Protein AF-A0A2E4KJW6-F1 (afdb_monomer)

Sequence (396 aa):
MLEGNLISPVNNSQLSSSFVGVEYTANNYTNGSISVNGVAYRGLGSQFGSNWNTSFGNTSVYVGYGMSTICLHLWGENGAYISDCVVVERVVPTHTVSITYPANGTTFSGQHIDVSYVLVNSSGHYFTVNGATVQPTNNTTGTNIRVTVGYGTPYVCLVSYDAAGNMAHDCVQVNMLDPNADSDADGVPDQSDSCPNTNSGLTVNSSGCATNQLDTDADGVNDATDLCPNTQQFSSVNNVGCAAYQRDSDGDGVMDNIDLCNATAPNTVVDSNGCSPSQLDSDNDGVNDGVDICPATIAGSQVNAVGCSSSQRDSDSDGIVDSFDQCPNTVLGTVVDQTGCDFNNSNGGSSSGGSSNGNSSSLPEDPGLPGFEASLAIAAVCVAFMIGTRNRESEN

Structure (mmCIF, N/CA/C/O backbone):
data_AF-A0A2E4KJW6-F1
#
_entry.id   AF-A0A2E4KJW6-F1
#
loop_
_atom_site.group_PDB
_atom_site.id
_atom_site.type_symbol
_atom_site.label_atom_id
_atom_site.label_alt_id
_atom_site.label_comp_id
_atom_site.label_asym_id
_atom_site.label_entity_id
_atom_site.label_seq_id
_atom_site.pdbx_PDB_ins_code
_atom_site.Cartn_x
_atom_site.Cartn_y
_atom_site.Cartn_z
_atom_site.occupancy
_atom_site.B_iso_or_equiv
_atom_site.auth_seq_id
_atom_site.auth_comp_id
_atom_site.auth_asym_id
_atom_site.auth_atom_id
_atom_site.pdbx_PDB_model_num
ATOM 1 N N . MET A 1 1 ? 64.234 10.522 -53.620 1.00 76.38 1 MET A N 1
ATOM 2 C CA . MET A 1 1 ? 63.883 9.191 -53.073 1.00 76.38 1 MET A CA 1
ATOM 3 C C . MET A 1 1 ? 62.360 9.080 -53.100 1.00 76.38 1 MET A C 1
ATOM 5 O O . MET A 1 1 ? 61.720 10.126 -53.156 1.00 76.38 1 MET A O 1
ATOM 9 N N . LEU A 1 2 ? 61.776 7.878 -53.157 1.00 83.88 2 LEU A N 1
ATOM 10 C CA . LEU A 1 2 ? 60.320 7.729 -53.008 1.00 83.88 2 LEU A CA 1
ATOM 11 C C . LEU A 1 2 ? 59.979 7.990 -51.538 1.00 83.88 2 LEU A C 1
ATOM 13 O O . LEU A 1 2 ? 60.493 7.290 -50.670 1.00 83.88 2 LEU A O 1
ATOM 17 N N . GLU A 1 3 ? 59.176 9.014 -51.274 1.00 85.19 3 GLU A N 1
ATOM 18 C CA . GLU A 1 3 ? 58.880 9.505 -49.925 1.00 85.19 3 GLU A CA 1
ATOM 19 C C . GLU A 1 3 ? 57.416 9.939 -49.843 1.00 85.19 3 GLU A C 1
ATOM 21 O O . GLU A 1 3 ? 56.884 10.531 -50.783 1.00 85.19 3 GLU A O 1
ATOM 26 N N . GLY A 1 4 ? 56.768 9.671 -48.716 1.00 86.50 4 GLY A N 1
ATOM 27 C CA . GLY A 1 4 ? 55.395 10.083 -48.459 1.00 86.50 4 GLY A CA 1
ATOM 28 C C . GLY A 1 4 ? 54.861 9.457 -47.180 1.00 86.50 4 GLY A C 1
ATOM 29 O O . GLY A 1 4 ? 55.270 8.357 -46.810 1.00 86.50 4 GLY A O 1
ATOM 30 N N . ASN A 1 5 ? 53.973 10.175 -46.504 1.00 91.31 5 ASN A N 1
ATOM 31 C CA . ASN A 1 5 ? 53.346 9.751 -45.259 1.00 91.31 5 ASN A CA 1
ATOM 32 C C . ASN A 1 5 ? 51.958 10.386 -45.111 1.00 91.31 5 ASN A C 1
ATOM 34 O O . ASN A 1 5 ? 51.691 11.469 -45.641 1.00 91.31 5 ASN A O 1
ATOM 38 N N . LEU A 1 6 ? 51.095 9.733 -44.341 1.00 92.38 6 LEU A N 1
ATOM 39 C CA . LEU A 1 6 ? 49.869 10.319 -43.819 1.00 92.38 6 LEU A CA 1
ATOM 40 C C . LEU A 1 6 ? 50.232 11.304 -42.696 1.00 92.38 6 LEU A C 1
ATOM 42 O O . LEU A 1 6 ? 51.089 11.037 -41.854 1.00 92.38 6 LEU A O 1
ATOM 46 N N . ILE A 1 7 ? 49.607 12.477 -42.716 1.00 93.19 7 ILE A N 1
ATOM 47 C CA . ILE A 1 7 ? 49.741 13.534 -41.699 1.00 93.19 7 ILE A CA 1
ATOM 48 C C . ILE A 1 7 ? 48.508 13.524 -40.793 1.00 93.19 7 ILE A C 1
ATOM 50 O O . ILE A 1 7 ? 48.617 13.661 -39.576 1.00 93.19 7 ILE A O 1
ATOM 54 N N . SER A 1 8 ? 47.333 13.354 -41.400 1.00 90.69 8 SER A N 1
ATOM 55 C CA . SER A 1 8 ? 46.037 13.299 -40.731 1.00 90.69 8 SER A CA 1
ATOM 56 C C . SER A 1 8 ? 45.142 12.291 -41.463 1.00 90.69 8 SER A C 1
ATOM 58 O O . SER A 1 8 ? 45.246 12.203 -42.691 1.00 90.69 8 SER A O 1
ATOM 60 N N . PRO A 1 9 ? 44.271 11.533 -40.772 1.00 91.06 9 PRO A N 1
ATOM 61 C CA . PRO A 1 9 ? 44.139 11.450 -39.313 1.00 91.06 9 PRO A CA 1
ATOM 62 C C . PRO A 1 9 ? 45.346 10.744 -38.669 1.00 91.06 9 PRO A C 1
ATOM 64 O O . PRO A 1 9 ? 46.094 10.048 -39.347 1.00 91.06 9 PRO A O 1
ATOM 67 N N . VAL A 1 10 ? 45.538 10.901 -37.356 1.00 91.69 10 VAL A N 1
ATOM 68 C CA . VAL A 1 10 ? 46.592 10.170 -36.625 1.00 91.69 10 VAL A CA 1
ATOM 69 C C . VAL A 1 10 ? 46.119 8.775 -36.217 1.00 91.69 10 VAL A C 1
ATOM 71 O O . VAL A 1 10 ? 44.916 8.525 -36.095 1.00 91.69 10 VAL A O 1
ATOM 74 N N . ASN A 1 11 ? 47.058 7.860 -35.975 1.00 90.56 11 ASN A N 1
ATOM 75 C CA . ASN A 1 11 ? 46.724 6.493 -35.587 1.00 90.56 11 ASN A CA 1
ATOM 76 C C . ASN A 1 11 ? 45.940 6.454 -34.258 1.00 90.56 11 ASN A C 1
ATOM 78 O O . ASN A 1 11 ? 46.306 7.127 -33.295 1.00 90.56 11 ASN A O 1
ATOM 82 N N . ASN A 1 12 ? 44.882 5.646 -34.219 1.00 88.06 12 ASN A N 1
ATOM 83 C CA . ASN A 1 12 ? 43.874 5.550 -33.158 1.00 88.06 12 ASN A CA 1
ATOM 84 C C . ASN A 1 12 ? 43.053 6.838 -32.912 1.00 88.06 12 ASN A C 1
ATOM 86 O O . ASN A 1 12 ? 42.560 7.050 -31.805 1.00 88.06 12 ASN A O 1
ATOM 90 N N . SER A 1 13 ? 42.876 7.702 -33.922 1.00 90.50 13 SER A N 1
ATOM 91 C CA . SER A 1 13 ? 41.949 8.844 -33.808 1.00 90.50 13 SER A CA 1
ATOM 92 C C . SER A 1 13 ? 40.505 8.370 -33.633 1.00 90.50 13 SER A C 1
ATOM 94 O O . SER A 1 13 ? 40.030 7.563 -34.435 1.00 90.50 13 SER A O 1
ATOM 96 N N . GLN A 1 14 ? 39.792 8.935 -32.655 1.00 89.81 14 GLN A N 1
ATOM 97 C CA . GLN A 1 14 ? 38.343 8.774 -32.517 1.00 89.81 14 GLN A CA 1
ATOM 98 C C . GLN A 1 14 ? 37.584 9.872 -33.270 1.00 89.81 14 GLN A C 1
ATOM 100 O O . GLN A 1 14 ? 37.950 11.048 -33.231 1.00 89.81 14 GLN A O 1
ATOM 105 N N . LEU A 1 15 ? 36.523 9.478 -33.972 1.00 87.88 15 LEU A N 1
ATOM 106 C CA . LEU A 1 15 ? 35.800 10.308 -34.933 1.00 87.88 15 LEU A CA 1
ATOM 107 C C . LEU A 1 15 ? 34.284 10.174 -34.741 1.00 87.88 15 LEU A C 1
ATOM 109 O O . LEU A 1 15 ? 33.775 9.079 -34.528 1.00 87.88 15 LEU A O 1
ATOM 113 N N . SER A 1 16 ? 33.544 11.275 -34.881 1.00 82.31 16 SER A N 1
ATOM 114 C CA . SER A 1 16 ? 32.069 11.276 -34.900 1.00 82.31 16 SER A CA 1
ATOM 115 C C . SER A 1 16 ? 31.491 11.324 -36.324 1.00 82.31 16 SER A C 1
ATOM 117 O O . SER A 1 16 ? 30.437 10.751 -36.609 1.00 82.31 16 SER A O 1
ATOM 119 N N . SER A 1 17 ? 32.202 11.985 -37.241 1.00 85.62 17 SER A N 1
ATOM 120 C CA . SER A 1 17 ? 31.824 12.164 -38.647 1.00 85.62 17 SER A CA 1
ATOM 121 C C . SER A 1 17 ? 31.948 10.872 -39.463 1.00 85.62 17 SER A C 1
ATOM 123 O O . SER A 1 17 ? 32.873 10.090 -39.268 1.00 85.62 17 SER A O 1
ATOM 125 N N . SER A 1 18 ? 31.052 10.687 -40.438 1.00 88.44 18 SER A N 1
ATOM 126 C CA . SER A 1 18 ? 31.156 9.647 -41.475 1.00 88.44 18 SER A CA 1
ATOM 127 C C . SER A 1 18 ? 32.234 9.921 -42.525 1.00 88.44 18 SER A C 1
ATOM 129 O O . SER A 1 18 ? 32.583 9.018 -43.279 1.00 88.44 18 SER A O 1
ATOM 131 N N . PHE A 1 19 ? 32.760 11.146 -42.579 1.00 92.50 19 PHE A N 1
ATOM 132 C CA . PHE A 1 19 ? 33.853 11.542 -43.461 1.00 92.50 19 PHE A CA 1
ATOM 133 C C . PHE A 1 19 ? 35.045 12.056 -42.660 1.00 92.50 19 PHE A C 1
ATOM 135 O O . PHE A 1 19 ? 34.887 12.895 -41.770 1.00 92.50 19 PHE A O 1
ATOM 142 N N . VAL A 1 20 ? 36.235 11.587 -43.028 1.00 92.75 20 VAL A N 1
ATOM 143 C CA . VAL A 1 20 ? 37.512 11.915 -42.387 1.00 92.75 20 VAL A CA 1
ATOM 144 C C . VAL A 1 20 ? 38.366 12.701 -43.364 1.00 92.75 20 VAL A C 1
ATOM 146 O O . VAL A 1 20 ? 38.560 12.250 -44.493 1.00 92.75 20 VAL A O 1
ATOM 149 N N . GLY A 1 21 ? 38.878 13.856 -42.940 1.00 92.88 21 GLY A N 1
ATOM 150 C CA . GLY A 1 21 ? 39.911 14.567 -43.688 1.00 92.88 21 GLY A CA 1
ATOM 151 C C . GLY A 1 21 ? 41.205 13.758 -43.671 1.00 92.88 21 GLY A C 1
ATOM 152 O O . GLY A 1 21 ? 41.673 13.378 -42.601 1.00 92.88 21 GLY A O 1
ATOM 153 N N . VAL A 1 22 ? 41.754 13.483 -44.850 1.00 93.31 22 VAL A N 1
ATOM 154 C CA . VAL A 1 22 ? 43.036 12.803 -45.036 1.00 93.31 22 VAL A CA 1
ATOM 155 C C . VAL A 1 22 ? 44.012 13.792 -45.649 1.00 93.31 22 VAL A C 1
ATOM 157 O O . VAL A 1 22 ? 43.793 14.268 -46.763 1.00 93.31 22 VAL A O 1
ATOM 160 N N . GLU A 1 23 ? 45.083 14.087 -44.924 1.00 94.50 23 GLU A N 1
ATOM 161 C CA . GLU A 1 23 ? 46.174 14.963 -45.351 1.00 94.50 23 GLU A CA 1
ATOM 162 C C . GLU A 1 23 ? 47.454 14.143 -45.454 1.00 94.50 23 GLU A C 1
ATOM 164 O O . GLU A 1 23 ? 47.720 13.301 -44.593 1.00 94.50 23 GLU A O 1
ATOM 169 N N . TYR A 1 24 ? 48.242 14.359 -46.504 1.00 92.12 24 TYR A N 1
ATOM 170 C CA . TYR A 1 24 ? 49.419 13.541 -46.782 1.00 92.12 24 TYR A CA 1
ATOM 171 C C . TYR A 1 24 ? 50.507 14.300 -47.544 1.00 92.12 24 TYR A C 1
ATOM 173 O O . TYR A 1 24 ? 50.238 15.255 -48.277 1.00 92.12 24 TYR A O 1
ATOM 181 N N . THR A 1 25 ? 51.746 13.826 -47.406 1.00 91.00 25 THR A N 1
ATOM 182 C CA . THR A 1 25 ? 52.842 14.139 -48.331 1.00 91.00 25 THR A CA 1
ATOM 183 C C . THR A 1 25 ? 53.037 12.986 -49.313 1.00 91.00 25 THR A C 1
ATOM 185 O O . THR A 1 25 ? 52.892 11.818 -48.950 1.00 91.00 25 THR A O 1
ATOM 188 N N . ALA A 1 26 ? 53.387 13.292 -50.561 1.00 87.75 26 ALA A N 1
ATOM 189 C CA . ALA A 1 26 ? 53.801 12.284 -51.534 1.00 87.75 26 ALA A CA 1
ATOM 190 C C . ALA A 1 26 ? 54.777 12.891 -52.551 1.00 87.75 26 ALA A C 1
ATOM 192 O O . ALA A 1 26 ? 54.465 13.901 -53.170 1.00 87.75 26 ALA A O 1
ATOM 193 N N . ASN A 1 27 ? 55.949 12.285 -52.749 1.00 85.38 27 ASN A N 1
ATOM 194 C CA . ASN A 1 27 ? 56.993 12.786 -53.645 1.00 85.38 27 ASN A CA 1
ATOM 195 C C . ASN A 1 27 ? 57.623 11.655 -54.471 1.00 85.38 27 ASN A C 1
ATOM 197 O O . ASN A 1 27 ? 57.891 10.570 -53.955 1.00 85.38 27 ASN A O 1
ATOM 201 N N . ASN A 1 28 ? 57.955 11.949 -55.734 1.00 84.75 28 ASN A N 1
ATOM 202 C CA . ASN A 1 28 ? 58.651 11.043 -56.661 1.00 84.75 28 ASN A CA 1
ATOM 203 C C . ASN A 1 28 ? 57.907 9.712 -56.900 1.00 84.75 28 ASN A C 1
ATOM 205 O O . ASN A 1 28 ? 58.507 8.637 -56.818 1.00 84.75 28 ASN A O 1
ATOM 209 N N . TYR A 1 29 ? 56.604 9.792 -57.197 1.00 86.81 29 TYR A N 1
ATOM 210 C CA . TYR A 1 29 ? 55.727 8.635 -57.405 1.00 86.81 29 TYR A CA 1
ATOM 211 C C . TYR A 1 29 ? 55.046 8.656 -58.788 1.00 86.81 29 TYR A C 1
ATOM 213 O O . TYR A 1 29 ? 54.504 9.671 -59.231 1.00 86.81 29 TYR A O 1
ATOM 221 N N . THR A 1 30 ? 55.092 7.523 -59.495 1.00 86.69 30 THR A N 1
ATOM 222 C CA . THR A 1 30 ? 54.494 7.317 -60.827 1.00 86.69 30 THR A CA 1
ATOM 223 C C . THR A 1 30 ? 53.006 7.034 -60.740 1.00 86.69 30 THR A C 1
ATOM 225 O O . THR A 1 30 ? 52.260 7.340 -61.663 1.00 86.69 30 THR A O 1
ATOM 228 N N . ASN A 1 31 ? 52.572 6.448 -59.630 1.00 88.06 31 ASN A N 1
ATOM 229 C CA . ASN A 1 31 ? 51.180 6.191 -59.315 1.00 88.06 31 ASN A CA 1
ATOM 230 C C . ASN A 1 31 ? 51.008 6.274 -57.798 1.00 88.06 31 ASN A C 1
ATOM 232 O O . ASN A 1 31 ? 51.950 5.999 -57.047 1.00 88.06 31 ASN A O 1
ATOM 236 N N . GLY A 1 32 ? 49.816 6.636 -57.345 1.00 89.75 32 GLY A N 1
ATOM 237 C CA . GLY A 1 32 ? 49.476 6.643 -55.933 1.00 89.75 32 GLY A CA 1
ATOM 238 C C . GLY A 1 32 ? 47.999 6.363 -55.719 1.00 89.75 32 GLY A C 1
ATOM 239 O O . GLY A 1 32 ? 47.180 6.531 -56.623 1.00 89.75 32 GLY A O 1
ATOM 240 N N . SER A 1 33 ? 47.629 5.936 -54.522 1.00 93.12 33 SER A N 1
ATOM 241 C CA . SER A 1 33 ? 46.229 5.803 -54.134 1.00 93.12 33 SER A CA 1
ATOM 242 C C . SER A 1 33 ? 46.046 5.924 -52.628 1.00 93.12 33 SER A C 1
ATOM 244 O O . SER A 1 33 ? 46.970 5.713 -51.848 1.00 93.12 33 SER A O 1
ATOM 246 N N . ILE A 1 34 ? 44.825 6.259 -52.228 1.00 95.12 34 ILE A N 1
ATOM 247 C CA . ILE A 1 34 ? 44.345 6.118 -50.858 1.00 95.12 34 ILE A CA 1
ATOM 248 C C . ILE A 1 34 ? 43.324 4.982 -50.853 1.00 95.12 34 ILE A C 1
ATOM 250 O O . ILE A 1 34 ? 42.409 4.970 -51.686 1.00 95.12 34 ILE A O 1
ATOM 254 N N . SER A 1 35 ? 43.473 4.036 -49.929 1.00 95.81 35 SER A N 1
ATOM 255 C CA . SER A 1 35 ? 42.507 2.966 -49.674 1.00 95.81 35 SER A CA 1
ATOM 256 C C . SER A 1 35 ? 41.873 3.096 -48.288 1.00 95.81 35 SER A C 1
ATOM 258 O O . SER A 1 35 ? 42.450 3.697 -47.381 1.00 95.81 35 SER A O 1
ATOM 260 N N . VAL A 1 36 ? 40.676 2.529 -48.137 1.00 96.25 36 VAL A N 1
ATOM 261 C CA . VAL A 1 36 ? 39.995 2.339 -46.851 1.00 96.25 36 VAL A CA 1
ATOM 262 C C . VAL A 1 36 ? 39.666 0.857 -46.723 1.00 96.25 36 VAL A C 1
ATOM 264 O O . VAL A 1 36 ? 39.049 0.281 -47.618 1.00 96.25 36 VAL A O 1
ATOM 267 N N . ASN A 1 37 ? 40.107 0.218 -45.639 1.00 95.44 37 ASN A N 1
ATOM 268 C CA . ASN A 1 37 ? 39.957 -1.222 -45.393 1.00 95.44 37 ASN A CA 1
ATOM 269 C C . ASN A 1 37 ? 40.441 -2.094 -46.574 1.00 95.44 37 ASN A C 1
ATOM 271 O O . ASN A 1 37 ? 39.833 -3.106 -46.913 1.00 95.44 37 ASN A O 1
ATOM 275 N N . GLY A 1 38 ? 41.530 -1.672 -47.230 1.00 91.62 38 GLY A N 1
ATOM 276 C CA . GLY A 1 38 ? 42.111 -2.338 -48.402 1.00 91.62 38 GLY A CA 1
ATOM 277 C C . GLY A 1 38 ? 41.388 -2.078 -49.732 1.00 91.62 38 GLY A C 1
ATOM 278 O O . GLY A 1 38 ? 41.885 -2.485 -50.779 1.00 91.62 38 GLY A O 1
ATOM 279 N N . VAL A 1 39 ? 40.251 -1.374 -49.730 1.00 93.88 39 VAL A N 1
ATOM 280 C CA . VAL A 1 39 ? 39.521 -0.990 -50.947 1.00 93.88 39 VAL A CA 1
ATOM 281 C C . VAL A 1 39 ? 40.012 0.371 -51.431 1.00 93.88 39 VAL A C 1
ATOM 283 O O . VAL A 1 39 ? 39.982 1.349 -50.686 1.00 93.88 39 VAL A O 1
ATOM 286 N N . ALA A 1 40 ? 40.464 0.456 -52.684 1.00 90.75 40 ALA A N 1
ATOM 287 C CA . ALA A 1 40 ? 40.913 1.712 -53.280 1.00 90.75 40 ALA A CA 1
ATOM 288 C C . ALA A 1 40 ? 39.772 2.747 -53.308 1.00 90.75 40 ALA A C 1
ATOM 290 O O . ALA A 1 40 ? 38.743 2.531 -53.944 1.00 90.75 40 ALA A O 1
ATOM 291 N N . TYR A 1 41 ? 39.973 3.876 -52.628 1.00 91.00 41 TYR A N 1
ATOM 292 C CA . TYR A 1 41 ? 38.985 4.946 -52.483 1.00 91.00 41 TYR A CA 1
ATOM 293 C C . TYR A 1 41 ? 39.248 6.103 -53.458 1.00 91.00 41 TYR A 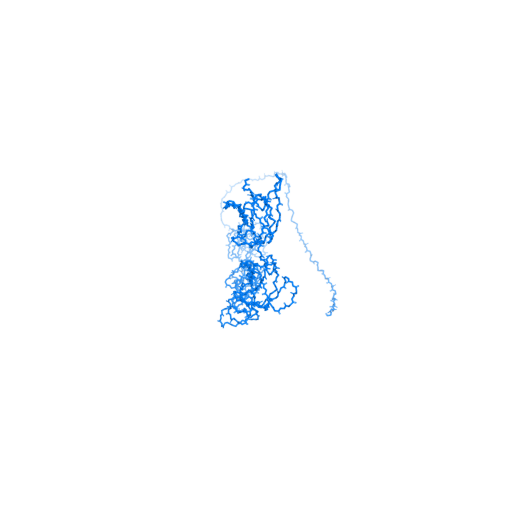C 1
ATOM 295 O O . TYR A 1 41 ? 38.323 6.646 -54.060 1.00 91.00 41 TYR A O 1
ATOM 303 N N . ARG A 1 42 ? 40.519 6.483 -53.643 1.00 89.31 42 ARG A N 1
ATOM 304 C CA . ARG A 1 42 ? 40.931 7.549 -54.570 1.00 89.31 42 ARG A CA 1
ATOM 305 C C . ARG A 1 42 ? 42.293 7.241 -55.185 1.00 89.31 42 ARG A C 1
ATOM 307 O O . ARG A 1 42 ? 43.245 6.986 -54.458 1.00 89.31 42 ARG A O 1
ATOM 314 N N . GLY A 1 43 ? 42.399 7.325 -56.511 1.00 88.25 43 GLY A N 1
ATOM 315 C CA . GLY A 1 43 ? 43.690 7.374 -57.205 1.00 88.25 43 GLY A CA 1
ATOM 316 C C . GLY A 1 43 ? 44.317 8.768 -57.126 1.00 88.25 43 GLY A C 1
ATOM 317 O O . GLY A 1 43 ? 43.608 9.774 -57.204 1.00 88.25 43 GLY A O 1
ATOM 318 N N . LEU A 1 44 ? 45.637 8.820 -56.976 1.00 85.25 44 LEU A N 1
ATOM 319 C CA . LEU A 1 44 ? 46.454 10.030 -57.018 1.00 85.25 44 LEU A CA 1
ATOM 320 C C . LEU A 1 44 ? 47.149 10.100 -58.384 1.00 85.25 44 LEU A C 1
ATOM 322 O O . LEU A 1 44 ? 47.691 9.102 -58.857 1.00 85.25 44 LEU A O 1
ATOM 326 N N . GLY A 1 45 ? 47.130 11.269 -59.026 1.00 76.62 45 GLY A N 1
ATOM 327 C CA . GLY A 1 45 ? 47.851 11.472 -60.286 1.00 76.62 45 GLY A CA 1
ATOM 328 C C . GLY A 1 45 ? 49.367 11.421 -60.080 1.00 76.62 45 GLY A C 1
ATOM 329 O O . GLY A 1 45 ? 49.854 11.822 -59.030 1.00 76.62 45 GLY A O 1
ATOM 330 N N . SER A 1 46 ? 50.114 10.957 -61.082 1.00 73.50 46 SER A N 1
ATOM 331 C CA . SER A 1 46 ? 51.580 10.883 -61.041 1.00 73.50 46 SER A CA 1
ATOM 332 C C . SER A 1 46 ? 52.223 12.242 -60.733 1.00 73.50 46 SER A C 1
ATOM 334 O O . SER A 1 46 ? 51.942 13.217 -61.437 1.00 73.50 46 SER A O 1
ATOM 336 N N . GLN A 1 47 ? 53.140 12.306 -59.764 1.00 69.50 47 GLN A N 1
ATOM 337 C CA . GLN A 1 47 ? 53.946 13.503 -59.496 1.00 69.50 47 GLN A CA 1
ATOM 338 C C . GLN A 1 47 ? 55.434 13.143 -59.455 1.00 69.50 47 GLN A C 1
ATOM 340 O O . GLN A 1 47 ? 55.967 12.625 -58.469 1.00 69.50 47 GLN A O 1
ATOM 345 N N . PHE A 1 48 ? 56.104 13.455 -60.564 1.00 65.81 48 PHE A N 1
ATOM 346 C CA . PHE A 1 48 ? 57.530 13.245 -60.778 1.00 65.81 48 PHE A CA 1
ATOM 347 C C . PHE A 1 48 ? 58.219 14.570 -61.136 1.00 65.81 48 PHE A C 1
ATOM 349 O O . PHE A 1 48 ? 57.781 15.279 -62.038 1.00 65.81 48 PHE A O 1
ATOM 356 N N . GLY A 1 49 ? 59.330 14.881 -60.461 1.00 61.25 49 GLY A N 1
ATOM 357 C CA . GLY A 1 49 ? 60.354 15.784 -61.002 1.00 61.25 49 GLY A CA 1
ATOM 358 C C . GLY A 1 49 ? 60.161 17.305 -60.893 1.00 61.25 49 GLY A C 1
ATOM 359 O O . GLY A 1 49 ? 60.892 18.022 -61.572 1.00 61.25 49 GLY A O 1
ATOM 360 N N . SER A 1 50 ? 59.265 17.842 -60.054 1.00 55.34 50 SER A N 1
ATOM 361 C CA . SER A 1 50 ? 59.148 19.302 -59.848 1.00 55.34 50 SER A CA 1
ATOM 362 C C . SER A 1 50 ? 59.777 19.789 -58.529 1.00 55.34 50 SER A C 1
ATOM 364 O O . SER A 1 50 ? 59.163 19.674 -57.474 1.00 55.34 50 SER A O 1
ATOM 366 N N . ASN A 1 51 ? 60.980 20.376 -58.612 1.00 55.59 51 ASN A N 1
ATOM 367 C CA . ASN A 1 51 ?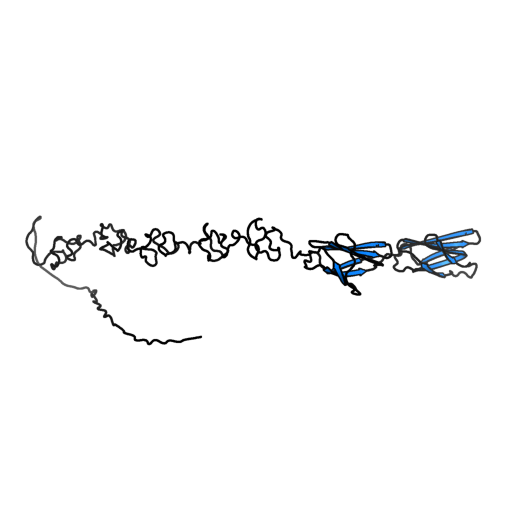 61.623 21.275 -57.630 1.00 55.59 51 ASN A CA 1
ATOM 368 C C . ASN A 1 51 ? 61.329 21.041 -56.127 1.00 55.59 51 ASN A C 1
ATOM 370 O O . ASN A 1 51 ? 60.558 21.811 -55.568 1.00 55.59 51 ASN A O 1
ATOM 374 N N . TRP A 1 52 ? 61.997 20.063 -55.488 1.00 52.41 52 TRP A N 1
ATOM 375 C CA . TRP A 1 52 ? 62.288 19.903 -54.032 1.00 52.41 52 TRP A CA 1
ATOM 376 C C . TRP A 1 52 ? 61.259 20.355 -52.962 1.00 52.41 52 TRP A C 1
ATOM 378 O O . TRP A 1 52 ? 61.612 20.480 -51.791 1.00 52.41 52 TRP A O 1
ATOM 388 N N . ASN A 1 53 ? 59.993 20.547 -53.316 1.00 55.75 53 ASN A N 1
ATOM 389 C CA . ASN A 1 53 ? 58.912 20.919 -52.416 1.00 55.75 53 ASN A CA 1
ATOM 390 C C . ASN A 1 53 ? 58.021 19.699 -52.198 1.00 55.75 53 ASN A C 1
ATOM 392 O O . ASN A 1 53 ? 57.637 19.023 -53.153 1.00 55.75 53 ASN A O 1
ATOM 396 N N . THR A 1 54 ? 57.669 19.441 -50.941 1.00 61.72 54 THR A N 1
ATOM 397 C CA . THR A 1 54 ? 56.717 18.396 -50.568 1.00 61.72 54 THR A CA 1
ATOM 398 C C . THR A 1 54 ? 55.368 18.656 -51.235 1.00 61.72 54 THR A C 1
ATOM 400 O O . THR A 1 54 ? 54.718 19.666 -50.961 1.00 61.72 54 THR A O 1
ATOM 403 N N . SER A 1 55 ? 54.918 17.743 -52.101 1.00 71.00 55 SER A N 1
ATOM 404 C CA . SER A 1 55 ? 53.561 17.838 -52.643 1.00 71.00 55 SER A CA 1
ATOM 405 C C . SER A 1 55 ? 52.573 17.429 -51.553 1.00 71.00 55 SER A C 1
ATOM 407 O O . SER A 1 55 ? 52.477 16.258 -51.181 1.00 71.00 55 SER A O 1
ATOM 409 N N . PHE A 1 56 ? 51.892 18.430 -50.998 1.00 81.31 56 PHE A N 1
ATOM 410 C CA . PHE A 1 56 ? 50.847 18.266 -49.996 1.00 81.31 56 PHE A CA 1
ATOM 411 C C . PHE A 1 56 ? 49.513 17.995 -50.690 1.00 81.31 56 PHE A C 1
ATOM 413 O O . PHE A 1 56 ? 49.091 18.765 -51.557 1.00 81.31 56 PHE A O 1
ATOM 420 N N . GLY A 1 57 ? 48.848 16.911 -50.306 1.00 84.12 57 GLY A N 1
ATOM 421 C CA . GLY A 1 57 ? 47.512 16.579 -50.776 1.00 84.12 57 GLY A CA 1
ATOM 422 C C . GLY A 1 57 ? 46.524 16.499 -49.622 1.00 84.12 57 GLY A C 1
ATOM 423 O O . GLY A 1 57 ? 46.862 16.044 -48.530 1.00 84.12 57 GLY A O 1
ATOM 424 N N . ASN A 1 58 ? 45.286 16.917 -49.882 1.00 88.81 58 ASN A N 1
ATOM 425 C CA . ASN A 1 58 ? 44.165 16.712 -48.979 1.00 88.81 58 ASN A CA 1
ATOM 426 C C . ASN A 1 58 ? 42.985 16.051 -49.704 1.00 88.81 58 ASN A C 1
ATOM 428 O O . ASN A 1 58 ? 42.751 16.232 -50.901 1.00 88.81 58 ASN A O 1
ATOM 432 N N . THR A 1 59 ? 42.233 15.230 -48.981 1.00 89.75 59 THR A N 1
ATOM 433 C CA . THR A 1 59 ? 40.970 14.664 -49.456 1.00 89.75 59 THR A CA 1
ATOM 434 C C . THR A 1 59 ? 40.069 14.301 -48.280 1.00 89.75 59 THR A C 1
ATOM 436 O O . THR A 1 59 ? 40.468 14.458 -47.131 1.00 89.75 59 THR A O 1
ATOM 439 N N . SER A 1 60 ? 38.867 13.794 -48.554 1.00 92.38 60 SER A N 1
ATOM 440 C CA . SER A 1 60 ? 37.996 13.233 -47.519 1.00 92.38 60 SER A CA 1
ATOM 441 C C . SER A 1 60 ? 37.570 11.819 -47.885 1.00 92.38 60 SER A C 1
ATOM 443 O O . SER A 1 60 ? 37.080 11.584 -48.997 1.00 92.38 60 SER A O 1
ATOM 445 N N . VAL A 1 61 ? 37.738 10.887 -46.947 1.00 93.56 61 VAL A N 1
ATOM 446 C CA . VAL A 1 61 ? 37.354 9.477 -47.104 1.00 93.56 61 VAL A CA 1
ATOM 447 C C . VAL A 1 61 ? 36.140 9.140 -46.247 1.00 93.56 61 VAL A C 1
ATOM 449 O O . VAL A 1 61 ? 36.010 9.650 -45.136 1.00 93.56 61 VAL A O 1
ATOM 452 N N . TYR A 1 62 ? 35.241 8.303 -46.761 1.00 93.62 62 TYR A N 1
ATOM 453 C CA . TYR A 1 62 ? 34.118 7.780 -45.982 1.00 93.62 62 TYR A CA 1
ATOM 454 C C . TYR A 1 62 ? 34.590 6.648 -45.061 1.00 93.62 62 TYR A C 1
ATOM 456 O O . TYR A 1 62 ? 35.298 5.748 -45.517 1.00 93.62 62 TYR A O 1
ATOM 464 N N . VAL A 1 63 ? 34.149 6.655 -43.801 1.00 91.31 63 VAL A N 1
ATOM 465 C CA . VAL A 1 63 ? 34.354 5.557 -42.845 1.00 91.31 63 VAL A CA 1
ATOM 466 C C . VAL A 1 63 ? 33.036 5.129 -42.188 1.00 91.31 63 VAL A C 1
ATOM 468 O O . VAL A 1 63 ? 32.201 5.945 -41.768 1.00 91.31 63 VAL A O 1
ATOM 471 N N . GLY A 1 64 ? 32.848 3.810 -42.101 1.00 86.06 64 GLY A N 1
ATOM 472 C CA . GLY A 1 64 ? 31.774 3.198 -41.318 1.00 86.06 64 GLY A CA 1
ATOM 473 C C . GLY A 1 64 ? 32.002 3.380 -39.815 1.00 86.06 64 GLY A C 1
ATOM 474 O O . GLY A 1 64 ? 33.040 3.892 -39.407 1.00 86.06 64 GLY A O 1
ATOM 475 N N . TYR A 1 65 ? 31.032 2.979 -38.994 1.00 86.19 65 TYR A N 1
ATOM 476 C CA . TYR A 1 65 ? 31.232 2.897 -37.543 1.00 86.19 65 TYR A CA 1
ATOM 477 C C . TYR A 1 65 ? 32.230 1.790 -37.174 1.00 86.19 65 TYR A C 1
ATOM 479 O O . TYR A 1 65 ? 32.345 0.790 -37.884 1.00 86.19 65 TYR A O 1
ATOM 487 N N . GLY A 1 66 ? 32.926 1.968 -36.051 1.00 84.62 66 GLY A N 1
ATOM 488 C CA . GLY A 1 66 ? 34.003 1.088 -35.606 1.00 84.62 66 GLY A CA 1
ATOM 489 C C . GLY A 1 66 ? 35.338 1.387 -36.290 1.00 84.62 66 GLY A C 1
ATOM 490 O O . GLY A 1 66 ? 35.588 2.501 -36.758 1.00 84.62 66 GLY A O 1
ATOM 491 N N . MET A 1 67 ? 36.216 0.385 -36.315 1.00 91.44 67 MET A N 1
ATOM 492 C CA . MET A 1 67 ? 37.591 0.516 -36.801 1.00 91.44 67 MET A CA 1
ATOM 493 C C . MET A 1 67 ? 37.659 0.548 -38.332 1.00 91.44 67 MET A C 1
ATOM 495 O O . MET A 1 67 ? 37.074 -0.293 -39.013 1.00 91.44 67 MET A O 1
ATOM 499 N N . SER A 1 68 ? 38.416 1.497 -38.878 1.00 94.38 68 SER A N 1
ATOM 500 C CA . SER A 1 68 ? 38.763 1.574 -40.298 1.00 94.38 68 SER A CA 1
ATOM 501 C C . SER A 1 68 ? 40.250 1.877 -40.477 1.00 94.38 68 SER A C 1
ATOM 503 O O . SER A 1 68 ? 40.787 2.778 -39.839 1.00 94.38 68 SER A O 1
ATOM 505 N N . THR A 1 69 ? 40.911 1.154 -41.377 1.00 96.44 69 THR A N 1
ATOM 506 C CA . THR A 1 69 ? 42.309 1.395 -41.754 1.00 96.44 69 THR A CA 1
ATOM 507 C C . THR A 1 69 ? 42.351 2.222 -43.030 1.00 96.44 69 THR A C 1
ATOM 509 O O . THR A 1 69 ? 41.860 1.779 -44.069 1.00 96.44 69 THR A O 1
ATOM 512 N N . ILE A 1 70 ? 42.950 3.408 -42.966 1.00 96.75 70 ILE A N 1
ATOM 513 C CA . ILE A 1 70 ? 43.195 4.283 -44.114 1.00 96.75 70 ILE A CA 1
ATOM 514 C C . ILE A 1 70 ? 44.668 4.131 -44.490 1.00 96.75 70 ILE A C 1
ATOM 516 O O . ILE A 1 70 ? 45.531 4.336 -43.641 1.00 96.75 70 ILE A O 1
ATOM 520 N N . CYS A 1 71 ? 44.963 3.790 -45.744 1.00 96.50 71 CYS A N 1
ATOM 521 C CA . CYS A 1 71 ? 46.337 3.642 -46.224 1.00 96.50 71 CYS A CA 1
ATOM 522 C C . CYS A 1 71 ? 46.616 4.546 -47.425 1.00 96.50 71 CYS A C 1
ATOM 524 O O . CYS A 1 71 ? 45.853 4.555 -48.391 1.00 96.50 71 CYS A O 1
ATOM 526 N N . LEU A 1 72 ? 47.746 5.248 -47.384 1.00 95.12 72 LEU A N 1
ATOM 527 C CA . LEU A 1 72 ? 48.408 5.842 -48.538 1.00 95.12 72 LEU A CA 1
ATOM 528 C C . LEU A 1 72 ? 49.307 4.784 -49.182 1.00 95.12 72 LEU A C 1
ATOM 530 O O . LEU A 1 72 ? 50.116 4.161 -48.499 1.00 95.12 72 LEU A O 1
ATOM 534 N N . HIS A 1 73 ? 49.198 4.622 -50.495 1.00 94.50 73 HIS A N 1
ATOM 535 C CA . HIS A 1 73 ? 50.007 3.720 -51.307 1.00 94.50 73 HIS A CA 1
ATOM 536 C C . HIS A 1 73 ? 50.702 4.527 -52.402 1.00 94.50 73 HIS A C 1
ATOM 538 O O . HIS A 1 73 ? 50.034 5.266 -53.126 1.00 94.50 73 HIS A O 1
ATOM 544 N N . LEU A 1 74 ? 52.021 4.390 -52.550 1.00 92.69 74 LEU A N 1
ATOM 545 C CA . LEU A 1 74 ? 52.799 5.099 -53.571 1.00 92.69 74 LEU A CA 1
ATOM 546 C C . LEU A 1 74 ? 53.762 4.141 -54.277 1.00 92.69 74 LEU A C 1
ATOM 548 O O . LEU A 1 74 ? 54.439 3.339 -53.633 1.00 92.69 74 LEU A O 1
ATOM 552 N N . TRP A 1 75 ? 53.853 4.267 -55.601 1.00 91.75 75 TRP A N 1
ATOM 553 C CA . TRP A 1 75 ? 54.743 3.486 -56.464 1.00 91.75 75 TRP A CA 1
ATOM 554 C C . TRP A 1 75 ? 55.727 4.412 -57.189 1.00 91.75 75 TRP A C 1
ATOM 556 O O . TRP A 1 75 ? 55.332 5.474 -57.661 1.00 91.75 75 TRP A O 1
ATOM 566 N N . GLY A 1 76 ? 56.999 4.025 -57.295 1.00 87.81 76 GLY A N 1
ATOM 567 C CA . GLY A 1 76 ? 58.050 4.761 -58.014 1.00 87.81 76 GLY A CA 1
ATOM 568 C C . GLY A 1 76 ? 58.500 4.073 -59.310 1.00 87.81 76 GLY A C 1
ATOM 569 O O . GLY A 1 76 ? 58.215 2.897 -59.530 1.00 87.81 76 GLY A O 1
ATOM 570 N N . GLU A 1 77 ? 59.257 4.785 -60.156 1.00 83.12 77 GLU A N 1
ATOM 571 C CA . GLU A 1 77 ? 59.722 4.298 -61.477 1.00 83.12 77 GLU A CA 1
ATOM 572 C C . GLU A 1 77 ? 60.482 2.964 -61.419 1.00 83.12 77 GLU A C 1
ATOM 574 O O . GLU A 1 77 ? 60.276 2.097 -62.262 1.00 83.12 77 GLU A O 1
ATOM 579 N N . ASN A 1 78 ? 61.303 2.756 -60.386 1.00 84.50 78 ASN A N 1
ATOM 580 C CA . ASN A 1 78 ? 62.102 1.536 -60.213 1.00 84.50 78 ASN A CA 1
ATOM 581 C C . ASN A 1 78 ? 61.315 0.366 -59.581 1.00 84.50 78 ASN A C 1
ATOM 583 O O . ASN A 1 78 ? 61.918 -0.534 -58.999 1.00 84.50 78 ASN A O 1
ATOM 587 N N . GLY A 1 79 ? 59.978 0.404 -59.599 1.00 82.94 79 GLY A N 1
ATOM 588 C CA . GLY A 1 79 ? 59.121 -0.575 -58.916 1.00 82.94 79 GLY A CA 1
ATOM 589 C C . GLY A 1 79 ? 59.136 -0.472 -57.385 1.00 82.94 79 GLY A C 1
ATOM 590 O O . GLY A 1 79 ? 58.579 -1.332 -56.707 1.00 82.94 79 GLY A O 1
ATOM 591 N N . ALA A 1 80 ? 59.761 0.572 -56.831 1.00 88.56 80 ALA A N 1
ATOM 592 C CA . ALA A 1 80 ? 59.733 0.858 -55.402 1.00 88.56 80 ALA A CA 1
ATOM 593 C C . ALA A 1 80 ? 58.293 1.132 -54.943 1.00 88.56 80 ALA A C 1
ATOM 595 O O . ALA A 1 80 ? 57.535 1.795 -55.649 1.00 88.56 80 ALA A O 1
ATOM 596 N N . TYR A 1 81 ? 57.938 0.649 -53.757 1.00 92.50 81 TYR A N 1
ATOM 597 C CA . TYR A 1 81 ? 56.611 0.801 -53.172 1.00 92.50 81 TYR A CA 1
ATOM 598 C C . TYR A 1 81 ? 56.739 1.206 -51.708 1.00 92.50 81 TYR A C 1
ATOM 600 O O . TYR A 1 81 ? 57.522 0.602 -50.972 1.00 92.50 81 TYR A O 1
ATOM 608 N N . ILE A 1 82 ? 55.958 2.201 -51.292 1.00 93.19 82 ILE A N 1
ATOM 609 C CA . ILE A 1 82 ? 55.765 2.538 -49.881 1.00 93.19 82 ILE A CA 1
ATOM 610 C C . ILE A 1 82 ? 54.275 2.567 -49.556 1.00 93.19 82 ILE A C 1
ATOM 612 O O . ILE A 1 82 ? 53.440 2.920 -50.392 1.00 93.19 82 ILE A O 1
ATOM 616 N N . SER A 1 83 ? 53.964 2.183 -48.322 1.00 94.50 83 SER A N 1
ATOM 617 C CA . SER A 1 83 ? 52.625 2.245 -47.759 1.00 94.50 83 SER A CA 1
ATOM 618 C C . SER A 1 83 ? 52.722 2.850 -46.372 1.00 94.50 83 SER A C 1
ATOM 620 O O . SER A 1 83 ? 53.531 2.385 -45.571 1.00 94.50 83 SER A O 1
ATOM 622 N N . ASP A 1 84 ? 51.885 3.837 -46.089 1.00 95.75 84 ASP A N 1
ATOM 623 C CA . ASP A 1 84 ? 51.694 4.365 -44.741 1.00 95.75 84 ASP A CA 1
ATOM 624 C C . ASP A 1 84 ? 50.215 4.248 -44.381 1.00 95.75 84 ASP A C 1
ATOM 626 O O . ASP A 1 84 ? 49.354 4.511 -45.221 1.00 95.75 84 ASP A O 1
ATOM 630 N N . CYS A 1 85 ? 49.915 3.779 -43.175 1.00 95.88 85 CYS A N 1
ATOM 631 C CA . CYS A 1 85 ? 48.571 3.372 -42.783 1.00 95.88 85 CYS A CA 1
ATOM 632 C C . CYS A 1 85 ? 48.251 3.844 -41.369 1.00 95.88 85 CYS A C 1
ATOM 634 O O . CYS A 1 85 ? 49.000 3.586 -40.427 1.00 95.88 85 CYS A O 1
ATOM 636 N N . VAL A 1 86 ? 47.078 4.449 -41.215 1.00 96.50 86 VAL A N 1
ATOM 637 C CA . VAL A 1 86 ? 46.526 4.870 -39.927 1.00 96.50 86 VAL A CA 1
ATOM 638 C C . VAL A 1 86 ? 45.213 4.145 -39.682 1.00 96.50 86 VAL A C 1
ATOM 640 O O . VAL A 1 86 ? 44.369 4.023 -40.572 1.00 96.50 86 VAL A O 1
ATOM 643 N N . VAL A 1 87 ? 45.039 3.646 -38.466 1.00 95.62 87 VAL A N 1
ATOM 644 C CA . VAL A 1 87 ? 43.768 3.096 -38.005 1.00 95.62 87 VAL A CA 1
ATOM 645 C C . VAL A 1 87 ? 42.999 4.218 -37.324 1.00 95.62 87 VAL A C 1
ATOM 647 O O . VAL A 1 87 ? 43.562 4.964 -36.525 1.00 95.62 87 VAL A O 1
ATOM 650 N N . VAL A 1 88 ? 41.717 4.351 -37.635 1.00 95.19 88 VAL A N 1
ATOM 651 C CA . VAL A 1 88 ? 40.804 5.280 -36.967 1.00 95.19 88 VAL A CA 1
ATOM 652 C C . VAL A 1 88 ? 39.567 4.546 -36.491 1.00 95.19 88 VAL A C 1
ATOM 654 O O . VAL A 1 88 ? 39.129 3.584 -37.120 1.00 95.19 88 VAL A O 1
ATOM 657 N N . GLU A 1 89 ? 38.986 5.021 -35.400 1.00 92.94 89 GLU A N 1
ATOM 658 C CA . GLU A 1 89 ? 37.717 4.525 -34.889 1.00 92.94 89 GLU A CA 1
ATOM 659 C C . GLU A 1 89 ? 36.647 5.594 -35.083 1.00 92.94 89 GLU A C 1
ATOM 661 O O . GLU A 1 89 ? 36.756 6.704 -34.559 1.00 92.94 89 GLU A O 1
ATOM 666 N N . ARG A 1 90 ? 35.573 5.270 -35.802 1.00 90.62 90 ARG A N 1
ATOM 667 C CA . ARG A 1 90 ? 34.376 6.107 -35.775 1.00 90.62 90 ARG A CA 1
ATOM 668 C C . ARG A 1 90 ? 33.444 5.607 -34.680 1.00 90.62 90 ARG A C 1
ATOM 670 O O . ARG A 1 90 ? 32.823 4.553 -34.815 1.00 90.62 90 ARG A O 1
ATOM 677 N N . VAL A 1 91 ? 33.341 6.382 -33.609 1.00 84.06 91 VAL A N 1
ATOM 678 C CA . VAL A 1 91 ? 32.572 6.035 -32.413 1.00 84.06 91 VAL A CA 1
ATOM 679 C C . VAL A 1 91 ? 31.077 6.151 -32.715 1.00 84.06 91 VAL A C 1
ATOM 681 O O . VAL A 1 91 ? 30.620 7.135 -33.303 1.00 84.06 91 VAL A O 1
ATOM 684 N N . VAL A 1 92 ? 30.305 5.138 -32.319 1.00 74.81 92 VAL A N 1
ATOM 685 C CA . VAL A 1 92 ? 28.839 5.185 -32.379 1.00 74.81 92 VAL A CA 1
ATOM 686 C C . VAL A 1 92 ? 28.349 6.156 -31.295 1.00 74.81 92 VAL A C 1
ATOM 688 O O . VAL A 1 92 ? 28.752 6.000 -30.141 1.00 74.81 92 VAL A O 1
ATOM 691 N N . PRO A 1 93 ? 27.507 7.162 -31.607 1.00 79.25 93 PRO A N 1
ATOM 692 C CA . PRO A 1 93 ? 26.946 8.035 -30.580 1.00 79.25 93 PRO A CA 1
ATOM 693 C C . PRO A 1 93 ? 26.151 7.223 -29.553 1.00 79.25 93 PRO A C 1
ATOM 695 O O . PRO A 1 93 ? 25.517 6.229 -29.905 1.00 79.25 93 PRO A O 1
ATOM 698 N N . THR A 1 94 ? 26.140 7.648 -28.290 1.00 82.56 94 THR A N 1
ATOM 699 C CA . THR A 1 94 ? 25.429 6.924 -27.226 1.00 82.56 94 THR A CA 1
ATOM 700 C C . THR A 1 94 ? 23.942 6.786 -27.556 1.00 82.56 94 THR A C 1
ATOM 702 O O . THR A 1 94 ? 23.209 7.777 -27.581 1.00 82.56 94 THR A O 1
ATOM 705 N N . HIS A 1 95 ? 23.512 5.552 -27.807 1.00 87.94 95 HIS A N 1
ATOM 706 C CA . HIS A 1 95 ? 22.112 5.170 -27.956 1.00 87.94 95 HIS A CA 1
ATOM 707 C C . HIS A 1 95 ? 21.497 5.039 -26.568 1.00 87.94 95 HIS A C 1
ATOM 709 O O . HIS A 1 95 ? 21.968 4.245 -25.755 1.00 87.94 95 HIS A O 1
ATOM 715 N N . THR A 1 96 ? 20.480 5.848 -26.273 1.00 90.25 96 THR A N 1
ATOM 716 C CA . THR A 1 96 ? 19.757 5.765 -25.001 1.00 90.25 96 THR A CA 1
ATOM 717 C C . THR A 1 96 ? 18.254 5.799 -25.220 1.00 90.25 96 THR A C 1
ATOM 719 O O . THR A 1 96 ? 17.736 6.404 -26.163 1.00 90.25 96 THR A O 1
ATOM 722 N N . VAL A 1 97 ? 17.570 5.107 -24.317 1.00 93.81 97 VAL A N 1
ATOM 723 C CA . VAL A 1 97 ? 16.126 4.921 -24.258 1.00 93.81 97 VAL A CA 1
ATOM 724 C C . VAL A 1 97 ? 15.730 5.178 -22.814 1.00 93.81 97 VAL A C 1
ATOM 726 O O . VAL A 1 97 ? 16.419 4.708 -21.911 1.00 93.81 97 VAL A O 1
ATOM 729 N N . SER A 1 98 ? 14.659 5.931 -22.588 1.00 94.94 98 SER A N 1
ATOM 730 C CA . SER A 1 98 ? 14.096 6.092 -21.248 1.00 94.94 98 SER A CA 1
ATOM 731 C C . SER A 1 98 ? 12.592 6.310 -21.308 1.00 94.94 98 SER A C 1
ATOM 733 O O . SER A 1 98 ? 12.116 7.131 -22.092 1.00 94.94 98 SER A O 1
ATOM 735 N N . ILE A 1 99 ? 11.849 5.600 -20.465 1.00 95.31 99 ILE A N 1
ATOM 736 C CA . ILE A 1 99 ? 10.457 5.885 -20.138 1.00 95.31 99 ILE A CA 1
ATOM 737 C C . ILE A 1 99 ? 10.467 6.931 -19.016 1.00 95.31 99 ILE A C 1
ATOM 739 O O . ILE A 1 99 ? 10.998 6.704 -17.934 1.00 95.31 99 ILE A O 1
ATOM 743 N N . THR A 1 100 ? 9.893 8.104 -19.279 1.00 94.94 100 THR A N 1
ATOM 744 C CA . THR A 1 100 ? 9.809 9.213 -18.313 1.00 94.94 100 THR A CA 1
ATOM 745 C C . THR A 1 100 ? 8.495 9.222 -17.533 1.00 94.94 100 THR A C 1
ATOM 747 O O . THR A 1 100 ? 8.403 9.863 -16.488 1.00 94.94 100 THR A O 1
ATOM 750 N N . TYR A 1 101 ? 7.483 8.510 -18.029 1.00 93.31 101 TYR A N 1
ATOM 751 C CA . TYR A 1 101 ? 6.217 8.227 -17.355 1.00 93.31 101 TYR A CA 1
ATOM 752 C C . TYR A 1 101 ? 5.592 6.978 -18.004 1.00 93.31 101 TYR A C 1
ATOM 754 O O . TYR A 1 101 ? 5.696 6.860 -19.224 1.00 93.31 101 TYR A O 1
ATOM 762 N N . PRO A 1 102 ? 4.917 6.071 -17.278 1.00 94.19 102 PRO A N 1
ATOM 763 C CA . PRO A 1 102 ? 4.702 6.060 -15.831 1.00 94.19 102 PRO A CA 1
ATOM 764 C C . PRO A 1 102 ? 5.979 5.716 -15.053 1.00 94.19 102 PRO A C 1
ATOM 766 O O . PRO A 1 102 ? 6.948 5.218 -15.618 1.00 94.19 102 PRO A O 1
ATOM 769 N N . ALA A 1 103 ? 5.985 5.976 -13.744 1.00 95.12 103 ALA A N 1
ATOM 770 C CA . ALA A 1 103 ? 7.052 5.503 -12.864 1.00 95.12 103 ALA A CA 1
ATOM 771 C C . ALA A 1 103 ? 6.876 4.005 -12.552 1.00 95.12 103 ALA A C 1
ATOM 773 O O . ALA A 1 103 ? 5.754 3.489 -12.552 1.00 95.12 103 ALA A O 1
ATOM 774 N N . ASN A 1 104 ? 7.965 3.306 -12.230 1.00 95.19 104 ASN A N 1
ATOM 775 C CA . ASN A 1 104 ? 7.896 1.903 -11.825 1.00 95.19 104 ASN A CA 1
ATOM 776 C C . ASN A 1 104 ? 7.043 1.731 -10.550 1.00 95.19 104 ASN A C 1
ATOM 778 O O . ASN A 1 104 ? 7.266 2.422 -9.559 1.00 95.19 104 ASN A O 1
ATOM 782 N N . GLY A 1 105 ? 6.076 0.811 -10.580 1.00 93.38 105 GLY A N 1
ATOM 783 C CA . GLY A 1 105 ? 5.093 0.588 -9.514 1.00 93.38 105 GLY A CA 1
ATOM 784 C C . GLY A 1 105 ? 3.832 1.462 -9.597 1.00 93.38 105 GLY A C 1
ATOM 785 O O . GLY A 1 105 ? 3.001 1.403 -8.692 1.00 93.38 105 GLY A O 1
ATOM 786 N N . THR A 1 106 ? 3.652 2.266 -10.656 1.00 94.50 106 THR A N 1
ATOM 787 C CA . THR A 1 106 ? 2.444 3.101 -10.820 1.00 94.50 106 THR A CA 1
ATOM 788 C C . THR A 1 106 ? 1.183 2.236 -10.835 1.00 94.50 106 THR A C 1
ATOM 790 O O . THR A 1 106 ? 1.041 1.366 -11.694 1.00 94.50 106 THR A O 1
ATOM 793 N N . THR A 1 107 ? 0.261 2.506 -9.908 1.00 92.88 107 THR A N 1
ATOM 794 C CA . THR A 1 107 ? -1.061 1.866 -9.848 1.00 92.88 107 THR A CA 1
ATOM 795 C C . THR A 1 107 ? -2.115 2.756 -10.507 1.00 92.88 107 THR A C 1
ATOM 797 O O . THR A 1 107 ? -2.100 3.971 -10.311 1.00 92.88 107 THR A O 1
ATOM 800 N N . PHE A 1 108 ? -3.010 2.169 -11.301 1.00 89.00 108 PHE A N 1
ATOM 801 C CA . PHE A 1 108 ? -4.049 2.879 -12.053 1.00 89.00 108 PHE A CA 1
ATOM 802 C C . PHE A 1 108 ? -5.258 1.968 -12.335 1.00 89.00 108 PHE A C 1
ATOM 804 O O . PHE A 1 108 ? -5.200 0.751 -12.149 1.00 89.00 108 PHE A O 1
ATOM 811 N N . SER A 1 109 ? -6.355 2.564 -12.803 1.00 85.94 109 SER A N 1
ATOM 812 C CA . SER A 1 109 ? -7.570 1.867 -13.235 1.00 85.94 109 SER A CA 1
ATOM 813 C C . SER A 1 109 ? -7.942 2.240 -14.677 1.00 85.94 109 SER A C 1
ATOM 815 O O . SER A 1 109 ? -7.545 3.286 -15.193 1.00 85.94 109 SER A O 1
ATOM 817 N N . GLY A 1 110 ? -8.706 1.367 -15.341 1.00 82.75 110 GLY A N 1
ATOM 818 C CA . GLY A 1 110 ? -9.059 1.495 -16.760 1.00 82.75 110 GLY A CA 1
ATOM 819 C C . GLY A 1 110 ? -8.142 0.697 -17.698 1.00 82.75 110 GLY A C 1
ATOM 820 O O . GLY A 1 110 ? -7.152 0.114 -17.280 1.00 82.75 110 GLY A O 1
ATOM 821 N N . GLN A 1 111 ? -8.498 0.639 -18.986 1.00 80.38 111 GLN A N 1
ATOM 822 C CA . GLN A 1 111 ? -7.917 -0.300 -19.965 1.00 80.38 111 GLN A CA 1
ATOM 823 C C . GLN A 1 111 ? -6.566 0.137 -20.576 1.00 80.38 111 GLN A C 1
ATOM 825 O O . GLN A 1 111 ? -5.914 -0.627 -21.295 1.00 80.38 111 GLN A O 1
ATOM 830 N N . HIS A 1 112 ? -6.151 1.383 -20.350 1.00 87.38 112 HIS A N 1
ATOM 831 C CA . HIS A 1 112 ? -4.993 1.967 -21.018 1.00 87.38 112 HIS A CA 1
ATOM 832 C C . HIS A 1 112 ? -4.150 2.810 -20.070 1.00 87.38 112 HIS A C 1
ATOM 834 O O . HIS A 1 112 ? -4.686 3.474 -19.186 1.00 87.38 112 HIS A O 1
ATOM 840 N N . ILE A 1 113 ? -2.850 2.858 -20.347 1.00 90.06 113 ILE A N 1
ATOM 841 C CA . ILE A 1 113 ? -1.897 3.742 -19.684 1.00 90.06 113 ILE A CA 1
ATOM 842 C C . ILE A 1 113 ? -1.230 4.668 -20.702 1.00 90.06 113 ILE A C 1
ATOM 844 O O . ILE A 1 113 ? -0.906 4.255 -21.820 1.00 90.06 113 ILE A O 1
ATOM 848 N N . ASP A 1 114 ? -1.039 5.926 -20.316 1.00 90.94 114 ASP A N 1
ATOM 849 C CA . ASP A 1 114 ? -0.254 6.884 -21.090 1.00 90.94 114 ASP A CA 1
ATOM 850 C C . ASP A 1 114 ? 1.231 6.713 -20.744 1.00 90.94 114 ASP A C 1
ATOM 852 O O . ASP A 1 114 ? 1.599 6.591 -19.577 1.00 90.94 114 ASP A O 1
ATOM 856 N N . VAL A 1 115 ? 2.092 6.685 -21.759 1.00 91.88 115 VAL A N 1
ATOM 857 C CA . VAL A 1 115 ? 3.533 6.441 -21.639 1.00 91.88 115 VAL A CA 1
ATOM 858 C C . VAL A 1 115 ? 4.278 7.593 -22.299 1.00 91.88 115 VAL A C 1
ATOM 860 O O . VAL A 1 115 ? 4.107 7.840 -23.493 1.00 91.88 115 VAL A O 1
ATOM 863 N N . SER A 1 116 ? 5.111 8.293 -21.530 1.00 92.81 116 SER A N 1
ATOM 864 C CA . SER A 1 116 ? 6.035 9.318 -22.027 1.00 92.81 116 SER A CA 1
ATOM 865 C C . SER A 1 116 ? 7.460 8.778 -22.070 1.00 92.81 116 SER A C 1
ATOM 867 O O . SER A 1 116 ? 7.851 8.010 -21.194 1.00 92.81 116 SER A O 1
ATOM 869 N N . TYR A 1 117 ? 8.247 9.163 -23.074 1.00 93.00 117 TYR A N 1
ATOM 870 C CA . TYR A 1 117 ? 9.580 8.597 -23.284 1.00 93.00 117 TYR A CA 1
ATOM 871 C C . TYR A 1 117 ? 10.558 9.532 -24.010 1.00 93.00 117 TYR A C 1
ATOM 873 O O . TYR A 1 117 ? 10.171 10.510 -24.644 1.00 93.00 117 TYR A O 1
ATOM 881 N N . VAL A 1 118 ? 11.851 9.217 -23.937 1.00 92.12 118 VAL A N 1
ATOM 882 C CA . VAL A 1 118 ? 12.948 9.919 -24.618 1.00 92.12 118 VAL A CA 1
ATOM 883 C C . VAL A 1 118 ? 13.811 8.906 -25.373 1.00 92.12 118 VAL A C 1
ATOM 885 O O . VAL A 1 118 ? 14.086 7.814 -24.877 1.00 92.12 118 VAL A O 1
ATOM 888 N N . LEU A 1 119 ? 14.240 9.285 -26.579 1.00 91.12 119 LEU A N 1
ATOM 889 C CA . LEU A 1 119 ? 15.112 8.504 -27.458 1.00 91.12 119 LEU A CA 1
ATOM 890 C C . LEU A 1 119 ? 16.300 9.362 -27.905 1.00 91.12 119 LEU A C 1
ATOM 892 O O . LEU A 1 119 ? 16.113 10.498 -28.343 1.00 91.12 119 LEU A O 1
ATOM 896 N N . VAL A 1 120 ? 17.511 8.806 -27.852 1.00 89.56 120 VAL A N 1
ATOM 897 C CA . VAL A 1 120 ? 18.744 9.434 -28.358 1.00 89.56 120 VAL A CA 1
ATOM 898 C C . VAL A 1 120 ? 19.441 8.466 -29.310 1.00 89.56 120 VAL A C 1
ATOM 900 O O . VAL A 1 120 ? 19.524 7.278 -29.020 1.00 89.56 120 VAL A O 1
ATOM 903 N N . ASN A 1 121 ? 19.925 8.957 -30.458 1.00 86.88 121 ASN A N 1
ATOM 904 C CA . ASN A 1 121 ? 20.576 8.158 -31.514 1.00 86.88 121 ASN A CA 1
ATOM 905 C C . ASN A 1 121 ? 19.783 6.900 -31.956 1.00 86.88 121 ASN A C 1
ATOM 907 O O . ASN A 1 121 ? 20.350 5.852 -32.248 1.00 86.88 121 ASN A O 1
ATOM 911 N N . SER A 1 122 ? 18.453 6.998 -31.987 1.00 88.69 122 SER A N 1
ATOM 912 C CA . SER A 1 122 ? 17.554 5.892 -32.341 1.00 88.69 122 SER A CA 1
ATOM 913 C C . SER A 1 122 ? 17.144 5.946 -33.818 1.00 88.69 122 SER A C 1
ATOM 915 O O . SER A 1 122 ? 16.766 7.007 -34.314 1.00 88.69 122 SER A O 1
ATOM 917 N N . SER A 1 123 ? 17.201 4.808 -34.514 1.00 85.94 123 SER A N 1
ATOM 918 C CA . SER A 1 123 ? 16.783 4.631 -35.915 1.00 85.94 123 SER A CA 1
ATOM 919 C C . SER A 1 123 ? 15.352 4.089 -36.055 1.00 85.94 123 SER A C 1
ATOM 921 O O . SER A 1 123 ? 14.705 4.303 -37.080 1.00 85.94 123 SER A O 1
ATOM 923 N N . GLY A 1 124 ? 14.839 3.436 -35.010 1.00 86.75 124 GLY A N 1
ATOM 924 C CA . GLY A 1 124 ? 13.459 2.966 -34.894 1.00 86.75 124 GLY A CA 1
ATOM 925 C C . GLY A 1 124 ? 13.166 2.419 -33.495 1.00 86.75 124 GLY A C 1
ATOM 926 O O . GLY A 1 124 ? 14.089 2.097 -32.739 1.00 86.75 124 GLY A O 1
ATOM 927 N N . HIS A 1 125 ? 11.886 2.334 -33.132 1.00 91.00 125 HIS A N 1
ATOM 928 C CA . HIS A 1 125 ? 11.439 1.855 -31.822 1.00 91.00 125 HIS A CA 1
ATOM 929 C C . HIS A 1 125 ? 10.045 1.220 -31.872 1.00 91.00 125 HIS A C 1
ATOM 931 O O . HIS A 1 125 ? 9.267 1.465 -32.793 1.00 91.00 125 HIS A O 1
ATOM 937 N N . TYR A 1 126 ? 9.734 0.404 -30.867 1.00 92.12 126 TYR A N 1
ATOM 938 C CA . TYR A 1 126 ? 8.421 -0.198 -30.645 1.00 92.12 126 TYR A CA 1
ATOM 939 C C . TYR A 1 126 ? 8.191 -0.457 -29.151 1.00 92.12 126 TYR A C 1
ATOM 941 O O . TYR A 1 126 ? 9.118 -0.377 -28.344 1.00 92.12 126 TYR A O 1
ATOM 949 N N . PHE A 1 127 ? 6.950 -0.771 -28.784 1.00 93.06 127 PHE A N 1
ATOM 950 C CA . PHE A 1 127 ? 6.562 -1.054 -27.404 1.00 93.06 127 PHE A CA 1
ATOM 951 C C . PHE A 1 127 ? 6.177 -2.520 -27.232 1.00 93.06 127 PHE A C 1
ATOM 953 O O . PHE A 1 127 ? 5.622 -3.140 -28.146 1.00 93.06 127 PHE A O 1
ATOM 960 N N . THR A 1 128 ? 6.428 -3.060 -26.043 1.00 94.50 128 THR A N 1
ATOM 961 C CA . THR A 1 128 ? 5.917 -4.365 -25.622 1.00 94.50 128 THR A CA 1
ATOM 962 C C . THR A 1 128 ? 5.195 -4.274 -24.283 1.00 94.50 128 THR A C 1
ATOM 964 O O . THR A 1 128 ? 5.509 -3.430 -23.444 1.00 94.50 128 THR A O 1
ATOM 967 N N . VAL A 1 129 ? 4.227 -5.168 -24.088 1.00 94.44 129 VAL A N 1
ATOM 968 C CA . VAL A 1 129 ? 3.588 -5.437 -22.796 1.00 94.44 129 VAL A CA 1
ATOM 969 C C . VAL A 1 129 ? 3.786 -6.916 -22.499 1.00 94.44 129 VAL A C 1
ATOM 971 O O . VAL A 1 129 ? 3.417 -7.761 -23.313 1.00 94.44 129 VAL A O 1
ATOM 974 N N . ASN A 1 130 ? 4.429 -7.239 -21.374 1.00 94.00 130 ASN A N 1
ATOM 975 C CA . ASN A 1 130 ? 4.833 -8.609 -21.018 1.00 94.00 130 ASN A CA 1
ATOM 976 C C . ASN A 1 130 ? 5.589 -9.335 -22.157 1.00 94.00 130 ASN A C 1
ATOM 978 O O . ASN A 1 130 ? 5.398 -10.524 -22.399 1.00 94.00 130 ASN A O 1
ATOM 982 N N . GLY A 1 131 ? 6.425 -8.596 -22.896 1.00 91.69 131 GLY A N 1
ATOM 983 C CA . GLY A 1 131 ? 7.200 -9.102 -24.036 1.00 91.69 131 GLY A CA 1
ATOM 984 C C . GLY A 1 131 ? 6.438 -9.207 -25.366 1.00 91.69 131 GLY A C 1
ATOM 985 O O . GLY A 1 131 ? 7.079 -9.326 -26.408 1.00 91.69 131 GLY A O 1
ATOM 986 N N . ALA A 1 132 ? 5.106 -9.099 -25.378 1.00 93.88 132 ALA A N 1
ATOM 987 C CA . ALA A 1 132 ? 4.318 -9.074 -26.609 1.00 93.88 132 ALA A CA 1
ATOM 988 C C . ALA A 1 132 ? 4.315 -7.669 -27.232 1.00 93.88 132 ALA A C 1
ATOM 990 O O . ALA A 1 132 ? 4.021 -6.690 -26.548 1.00 93.88 132 ALA A O 1
ATOM 991 N N . THR A 1 133 ? 4.619 -7.554 -28.528 1.00 93.12 133 THR A N 1
ATOM 992 C CA . THR A 1 133 ? 4.577 -6.272 -29.254 1.00 93.12 133 THR A CA 1
ATOM 993 C C . THR A 1 133 ? 3.164 -5.702 -29.290 1.00 93.12 133 THR A C 1
ATOM 995 O O . THR A 1 133 ? 2.235 -6.359 -29.759 1.00 93.12 133 THR A O 1
ATOM 998 N N . VAL A 1 134 ? 3.017 -4.450 -28.859 1.00 90.62 134 VAL A N 1
ATOM 999 C CA . VAL A 1 134 ? 1.744 -3.719 -28.846 1.00 90.62 134 VAL A CA 1
ATOM 1000 C C . VAL A 1 134 ? 1.764 -2.567 -29.846 1.00 90.62 134 VAL A C 1
ATOM 1002 O O . VAL A 1 134 ? 2.802 -1.955 -30.096 1.00 90.62 134 VAL A O 1
ATOM 1005 N N . GLN A 1 135 ? 0.601 -2.261 -30.420 1.00 84.94 135 GLN A N 1
ATOM 1006 C CA . GLN A 1 135 ? 0.406 -1.061 -31.232 1.00 84.94 135 GLN A CA 1
ATOM 1007 C C . GLN A 1 135 ? -0.169 0.055 -30.345 1.00 84.94 135 GLN A C 1
ATOM 1009 O O . GLN A 1 135 ? -1.183 -0.185 -29.683 1.00 84.94 135 GLN A O 1
ATOM 1014 N N . PRO A 1 136 ? 0.442 1.255 -30.307 1.00 79.19 136 PRO A N 1
ATOM 1015 C CA . PRO A 1 136 ? -0.123 2.401 -29.600 1.00 79.19 136 PRO A CA 1
ATOM 1016 C C . PRO A 1 136 ? -1.516 2.755 -30.130 1.00 79.19 136 PRO A C 1
ATOM 1018 O O . PRO A 1 136 ? -1.733 2.777 -31.341 1.00 79.19 136 PRO A O 1
ATOM 1021 N N . THR A 1 137 ? -2.469 3.027 -29.238 1.00 70.12 137 THR A N 1
ATOM 1022 C CA . THR A 1 137 ? -3.890 3.099 -29.621 1.00 70.12 137 THR A CA 1
ATOM 1023 C C . THR A 1 137 ? -4.353 4.458 -30.131 1.00 70.12 137 THR A C 1
ATOM 1025 O O . THR A 1 137 ? -5.411 4.514 -30.752 1.00 70.12 137 THR A O 1
ATOM 1028 N N . ASN A 1 138 ? -3.610 5.547 -29.898 1.00 65.56 138 ASN A N 1
ATOM 1029 C CA . ASN A 1 138 ? -3.984 6.874 -30.396 1.00 65.56 138 ASN A CA 1
ATOM 1030 C C . ASN A 1 138 ? -2.805 7.800 -30.730 1.00 65.56 138 ASN A C 1
ATOM 1032 O O . ASN A 1 138 ? -1.671 7.613 -30.294 1.00 65.56 138 ASN A O 1
ATOM 1036 N N . ASN A 1 139 ? -3.128 8.781 -31.573 1.00 56.12 139 ASN A N 1
ATOM 1037 C CA . ASN A 1 139 ? -2.230 9.497 -32.473 1.00 56.12 139 ASN A CA 1
ATOM 1038 C C . ASN A 1 139 ? -1.778 10.862 -31.919 1.00 56.12 139 ASN A C 1
ATOM 1040 O O . ASN A 1 139 ? -2.336 11.902 -32.273 1.00 56.12 139 ASN A O 1
ATOM 1044 N N . THR A 1 140 ? -0.750 10.864 -31.074 1.00 48.09 140 THR A N 1
ATOM 1045 C CA . THR A 1 140 ? -0.018 12.071 -30.666 1.00 48.09 140 THR A CA 1
ATOM 1046 C C . THR A 1 140 ? 1.327 12.133 -31.383 1.00 48.09 140 THR A C 1
ATOM 1048 O O . THR A 1 140 ? 2.195 11.287 -31.189 1.00 48.09 140 THR A O 1
ATOM 1051 N N . THR A 1 141 ? 1.536 13.167 -32.202 1.00 48.09 141 THR A N 1
ATOM 1052 C CA . THR A 1 141 ? 2.852 13.482 -32.775 1.00 48.09 141 THR A CA 1
ATOM 1053 C C . THR A 1 141 ? 3.813 13.895 -31.660 1.00 48.09 141 THR A C 1
ATOM 1055 O O . THR A 1 141 ? 3.833 15.062 -31.269 1.00 48.09 141 THR A O 1
ATOM 1058 N N . GLY A 1 142 ? 4.602 12.956 -31.136 1.00 64.38 142 GLY A N 1
ATOM 1059 C CA . GLY A 1 142 ? 5.599 13.253 -30.112 1.00 64.38 142 GLY A CA 1
ATOM 1060 C C . GLY A 1 142 ? 5.982 12.065 -29.237 1.00 64.38 142 GLY A C 1
ATOM 1061 O O . GLY A 1 142 ? 5.890 10.908 -29.632 1.00 64.38 142 GLY A O 1
ATOM 1062 N N . THR A 1 143 ? 6.444 12.397 -28.037 1.00 72.00 143 THR A N 1
ATOM 1063 C CA . THR A 1 143 ? 7.044 11.509 -27.033 1.00 72.00 143 THR A CA 1
ATOM 1064 C C . THR A 1 143 ? 6.051 10.929 -26.027 1.00 72.00 143 THR A C 1
ATOM 1066 O O . THR A 1 143 ? 6.479 10.375 -25.022 1.00 72.00 143 THR A O 1
ATOM 1069 N N . ASN A 1 144 ? 4.743 11.066 -26.257 1.00 84.75 144 ASN A N 1
ATOM 1070 C CA . ASN A 1 144 ? 3.687 10.528 -25.398 1.00 84.75 144 ASN A CA 1
ATOM 1071 C C . ASN A 1 144 ? 2.729 9.681 -26.245 1.00 84.75 144 ASN A C 1
ATOM 1073 O O . ASN A 1 144 ? 2.298 10.130 -27.310 1.00 84.75 144 ASN A O 1
ATOM 1077 N N . ILE A 1 145 ? 2.431 8.465 -25.791 1.00 87.25 145 ILE A N 1
ATOM 1078 C CA . ILE A 1 145 ? 1.548 7.504 -26.461 1.00 87.25 145 ILE A CA 1
ATOM 1079 C C . ILE A 1 145 ? 0.617 6.813 -25.461 1.00 87.25 145 ILE A C 1
ATOM 1081 O O . ILE A 1 145 ? 0.894 6.794 -24.267 1.00 87.25 145 ILE A O 1
ATOM 1085 N N . ARG A 1 146 ? -0.437 6.155 -25.956 1.00 89.69 146 ARG A N 1
ATOM 1086 C CA . ARG A 1 146 ? -1.340 5.328 -25.144 1.00 89.69 146 ARG A CA 1
ATOM 1087 C C . ARG A 1 146 ? -1.172 3.8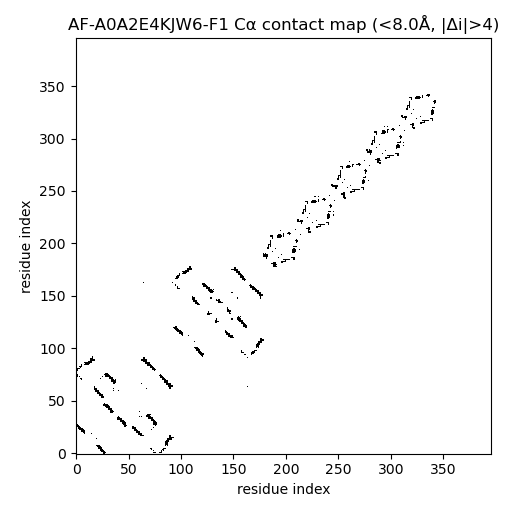41 -25.449 1.00 89.69 146 ARG A C 1
ATOM 1089 O O . ARG A 1 146 ? -1.235 3.439 -26.612 1.00 89.69 146 ARG A O 1
ATOM 1096 N N . VAL A 1 147 ? -0.989 3.028 -24.410 1.00 90.25 147 VAL A N 1
ATOM 1097 C CA . VAL A 1 147 ? -0.775 1.576 -24.493 1.00 90.25 147 VAL A CA 1
ATOM 1098 C C . VAL A 1 147 ? -1.915 0.833 -23.797 1.00 90.25 147 VAL A C 1
ATOM 1100 O O . VAL A 1 147 ? -2.295 1.176 -22.681 1.00 90.25 147 VAL A O 1
ATOM 1103 N N . THR A 1 148 ? -2.462 -0.197 -24.447 1.00 89.38 148 THR A N 1
ATOM 1104 C CA . THR A 1 148 ? -3.385 -1.149 -23.807 1.00 89.38 148 THR A CA 1
ATOM 1105 C C . THR A 1 148 ? -2.607 -2.124 -22.940 1.00 89.38 148 THR A C 1
ATOM 1107 O O . THR A 1 148 ? -1.642 -2.733 -23.398 1.00 89.38 148 THR A O 1
ATOM 1110 N N . VAL A 1 149 ? -3.064 -2.292 -21.708 1.00 90.12 149 VAL A N 1
ATOM 1111 C CA . VAL A 1 149 ? -2.451 -3.128 -20.675 1.00 90.12 149 VAL A CA 1
ATOM 1112 C C . VAL A 1 149 ? -3.528 -4.036 -20.076 1.00 90.12 149 VAL A C 1
ATOM 1114 O O . VAL A 1 149 ? -4.719 -3.751 -20.190 1.00 90.12 149 VAL A O 1
ATOM 1117 N N . GLY A 1 150 ? -3.117 -5.187 -19.545 1.00 86.12 150 GLY A N 1
ATOM 1118 C CA . GLY A 1 150 ? -4.014 -6.125 -18.866 1.00 86.12 150 GLY A CA 1
ATOM 1119 C C . GLY A 1 150 ? -4.002 -5.915 -17.354 1.00 86.12 150 GLY A C 1
ATOM 1120 O O . GLY A 1 150 ? -3.055 -5.329 -16.829 1.00 86.12 150 GLY A O 1
ATOM 1121 N N . TYR A 1 151 ? -5.028 -6.432 -16.674 1.00 88.81 151 TYR A N 1
ATOM 1122 C CA . TYR A 1 151 ? -5.120 -6.452 -15.212 1.00 88.81 151 TYR A CA 1
ATOM 1123 C C . TYR A 1 151 ? -3.908 -7.130 -14.549 1.00 88.81 151 TYR A C 1
ATOM 1125 O O . TYR A 1 151 ? -3.246 -7.984 -15.149 1.00 88.81 151 TYR A O 1
ATOM 1133 N N . GLY A 1 152 ? -3.636 -6.763 -13.297 1.00 87.19 152 GLY A N 1
ATOM 1134 C CA . GLY A 1 152 ? -2.474 -7.233 -12.542 1.00 87.19 152 GLY A CA 1
ATOM 1135 C C . GLY A 1 152 ? -1.235 -6.376 -12.805 1.00 87.19 152 GLY A C 1
ATOM 1136 O O . GLY A 1 152 ? -1.342 -5.166 -12.982 1.00 87.19 152 GLY A O 1
ATOM 1137 N N . THR A 1 153 ? -0.047 -6.988 -12.814 1.00 92.69 153 THR A N 1
ATOM 1138 C CA . THR A 1 153 ? 1.241 -6.271 -12.714 1.00 92.69 153 THR A CA 1
ATOM 1139 C C . THR A 1 153 ? 2.137 -6.340 -13.969 1.00 92.69 153 THR A C 1
ATOM 1141 O O . THR A 1 153 ? 3.269 -6.838 -13.891 1.00 92.69 153 THR A O 1
ATOM 1144 N N . PRO A 1 154 ? 1.676 -5.884 -15.155 1.00 93.62 154 PRO A N 1
ATOM 1145 C CA . PRO A 1 154 ? 2.432 -6.026 -16.392 1.00 93.62 154 PRO A CA 1
ATOM 1146 C C . PRO A 1 154 ? 3.688 -5.143 -16.453 1.00 93.62 154 PRO A C 1
ATOM 1148 O O . PRO A 1 154 ? 3.750 -4.046 -15.896 1.00 93.62 154 PRO A O 1
ATOM 1151 N N . TYR A 1 155 ? 4.669 -5.602 -17.230 1.00 95.44 155 TYR A N 1
ATOM 1152 C CA . TYR A 1 155 ? 5.820 -4.808 -17.655 1.00 95.44 155 TYR A CA 1
ATOM 1153 C C . TYR A 1 155 ? 5.530 -4.138 -18.995 1.00 95.44 155 TYR A C 1
ATOM 1155 O O . TYR A 1 155 ? 5.276 -4.825 -19.987 1.00 95.44 155 TYR A O 1
ATOM 1163 N N . VAL A 1 156 ? 5.617 -2.809 -19.031 1.00 95.31 156 VAL A N 1
ATOM 1164 C CA . VAL A 1 156 ? 5.602 -2.008 -20.258 1.00 95.31 156 VAL A CA 1
ATOM 1165 C C . VAL A 1 156 ? 7.044 -1.661 -20.606 1.00 95.31 156 VAL A C 1
ATOM 1167 O O . VAL A 1 156 ? 7.725 -1.008 -19.818 1.00 95.31 156 VAL A O 1
ATOM 1170 N N . CYS A 1 157 ? 7.513 -2.082 -21.779 1.00 95.88 157 CYS A N 1
ATOM 1171 C CA . CYS A 1 157 ? 8.871 -1.800 -22.240 1.00 95.88 157 CYS A CA 1
ATOM 1172 C C . CYS A 1 157 ? 8.871 -1.023 -23.556 1.00 95.88 157 CYS A C 1
ATOM 1174 O O . CYS A 1 157 ? 8.107 -1.321 -24.476 1.00 95.88 157 CYS A O 1
ATOM 1176 N N . LEU A 1 158 ? 9.790 -0.070 -23.663 1.00 94.75 158 LEU A N 1
ATOM 1177 C CA . LEU A 1 158 ? 10.167 0.606 -24.896 1.00 94.75 158 LEU A CA 1
ATOM 1178 C C . LEU A 1 158 ? 11.460 -0.028 -25.406 1.00 94.75 158 LEU A C 1
ATOM 1180 O O . LEU A 1 158 ? 12.461 -0.036 -24.696 1.00 94.75 158 LEU A O 1
ATOM 1184 N N . VAL A 1 159 ? 11.449 -0.535 -26.637 1.00 94.88 159 VAL A N 1
ATOM 1185 C CA . VAL A 1 159 ? 12.617 -1.118 -27.307 1.00 94.88 159 VAL A CA 1
ATOM 1186 C C . VAL A 1 159 ? 12.994 -0.252 -28.500 1.00 94.88 159 VAL A C 1
ATOM 1188 O O . VAL A 1 1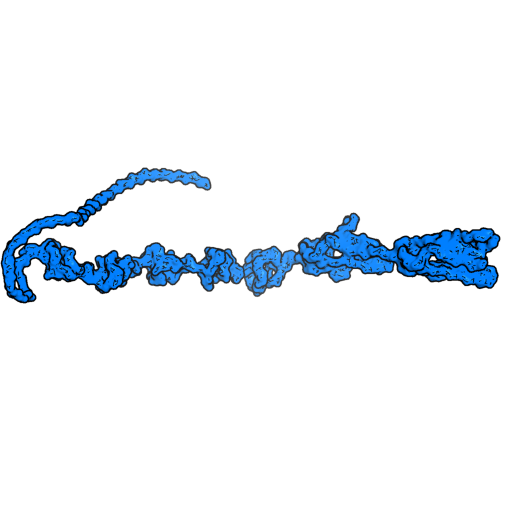59 ? 12.130 0.151 -29.277 1.00 94.88 159 VAL A O 1
ATOM 1191 N N . SER A 1 160 ? 14.284 0.020 -28.675 1.00 93.88 160 SER A N 1
ATOM 1192 C CA . SER A 1 160 ? 14.814 0.795 -29.795 1.00 93.88 160 SER A CA 1
ATOM 1193 C C . SER A 1 160 ? 16.097 0.184 -30.354 1.00 93.88 160 SER A C 1
ATOM 1195 O O . SER A 1 160 ? 16.798 -0.550 -29.655 1.00 93.88 160 SER A O 1
ATOM 1197 N N . TYR A 1 161 ? 16.416 0.531 -31.603 1.00 91.25 161 TYR A N 1
ATOM 1198 C CA . TYR A 1 161 ? 17.682 0.220 -32.262 1.00 91.25 161 TYR A CA 1
ATOM 1199 C C . TYR A 1 161 ? 18.383 1.491 -32.745 1.00 91.25 161 TYR A C 1
ATOM 1201 O O . TYR A 1 161 ? 17.714 2.445 -33.145 1.00 91.25 161 TYR A O 1
ATOM 1209 N N . ASP A 1 162 ? 19.714 1.501 -32.752 1.00 87.94 162 ASP A N 1
ATOM 1210 C CA . ASP A 1 162 ? 20.509 2.549 -33.403 1.00 87.94 162 ASP A CA 1
ATOM 1211 C C . ASP A 1 162 ? 20.739 2.262 -34.904 1.00 87.94 162 ASP A C 1
ATOM 1213 O O . ASP A 1 162 ? 20.191 1.321 -35.482 1.00 87.94 162 ASP A O 1
ATOM 1217 N N . ALA A 1 163 ? 21.526 3.104 -35.580 1.00 81.75 163 ALA A N 1
ATOM 1218 C CA . ALA A 1 163 ? 21.858 2.931 -37.000 1.00 81.75 163 ALA A CA 1
ATOM 1219 C C . ALA A 1 163 ? 22.914 1.837 -37.287 1.00 81.75 163 ALA A C 1
ATOM 1221 O O . ALA A 1 163 ? 23.173 1.541 -38.453 1.00 81.75 163 ALA A O 1
ATOM 1222 N N . ALA A 1 164 ? 23.540 1.263 -36.256 1.00 80.81 164 ALA A N 1
ATOM 1223 C CA . ALA A 1 164 ? 24.449 0.119 -36.347 1.00 80.81 164 ALA A CA 1
ATOM 1224 C C . ALA A 1 164 ? 23.753 -1.216 -35.997 1.00 80.81 164 ALA A C 1
ATOM 1226 O O . ALA A 1 164 ? 24.337 -2.278 -36.203 1.00 80.81 164 ALA A O 1
ATOM 1227 N N . GLY A 1 165 ? 22.504 -1.170 -35.518 1.00 83.50 165 GLY A N 1
ATOM 1228 C CA . GLY A 1 165 ? 21.710 -2.330 -35.111 1.00 83.50 165 GLY A CA 1
ATOM 1229 C C . GLY A 1 165 ? 21.848 -2.702 -33.632 1.00 83.50 165 GLY A C 1
ATOM 1230 O O . GLY A 1 165 ? 21.332 -3.745 -33.230 1.00 83.50 165 GLY A O 1
ATOM 1231 N N . ASN A 1 166 ? 22.508 -1.877 -32.811 1.00 87.00 166 ASN A N 1
ATOM 1232 C CA . ASN A 1 166 ? 22.560 -2.099 -31.367 1.00 87.00 166 ASN A CA 1
ATOM 1233 C C . ASN A 1 166 ? 21.173 -1.868 -30.761 1.00 87.00 166 ASN A C 1
ATOM 1235 O O . ASN A 1 166 ? 20.469 -0.940 -31.157 1.00 87.00 166 ASN A O 1
ATOM 1239 N N . MET A 1 167 ? 20.786 -2.713 -29.806 1.00 91.56 167 MET A N 1
ATOM 1240 C CA . MET A 1 167 ? 19.495 -2.644 -29.125 1.00 91.56 167 MET A CA 1
ATOM 1241 C C . MET A 1 167 ? 19.640 -1.991 -27.751 1.00 91.56 167 MET A C 1
ATOM 1243 O O . MET A 1 167 ? 20.506 -2.380 -26.969 1.00 91.56 167 MET A O 1
ATOM 1247 N N . ALA A 1 168 ? 18.720 -1.089 -27.426 1.00 93.56 168 ALA A N 1
ATOM 1248 C CA . ALA A 1 168 ? 18.517 -0.576 -26.077 1.00 93.56 168 ALA A CA 1
ATOM 1249 C C . ALA A 1 168 ? 17.032 -0.680 -25.713 1.00 93.56 168 ALA A C 1
ATOM 1251 O O . ALA A 1 168 ? 16.159 -0.613 -26.584 1.00 93.56 168 ALA A O 1
ATOM 1252 N N . HIS A 1 169 ? 16.738 -0.854 -24.429 1.00 95.31 169 HIS A N 1
ATOM 1253 C CA . HIS A 1 169 ? 15.372 -0.836 -23.924 1.00 95.31 169 HIS A CA 1
ATOM 1254 C C . HIS A 1 169 ? 15.303 -0.203 -22.538 1.00 95.31 169 HIS A C 1
ATOM 1256 O O . HIS A 1 169 ? 16.291 -0.196 -21.808 1.00 95.31 169 HIS A O 1
ATOM 1262 N N . ASP A 1 170 ? 14.118 0.281 -22.189 1.00 97.19 170 ASP A N 1
ATOM 1263 C CA . ASP A 1 170 ? 13.750 0.655 -20.826 1.00 97.19 170 ASP A CA 1
ATOM 1264 C C . ASP A 1 170 ? 12.372 0.061 -20.505 1.00 97.19 170 ASP A C 1
ATOM 1266 O O . ASP A 1 170 ? 11.536 -0.085 -21.402 1.00 97.19 170 ASP A O 1
ATOM 1270 N N . CYS A 1 171 ? 12.154 -0.330 -19.253 1.00 96.50 171 CYS A N 1
ATOM 1271 C CA . CYS A 1 171 ? 10.995 -1.104 -18.815 1.00 96.50 171 CYS A CA 1
ATOM 1272 C C . CYS A 1 171 ? 10.476 -0.596 -17.472 1.00 96.50 171 CYS A C 1
ATOM 1274 O O . CYS A 1 171 ? 11.231 -0.471 -16.510 1.00 96.50 171 CYS A O 1
ATOM 1276 N N . VAL A 1 172 ? 9.161 -0.415 -17.378 1.00 97.00 172 VAL A N 1
ATOM 1277 C CA . VAL A 1 172 ? 8.467 -0.058 -16.138 1.00 97.00 172 VAL A CA 1
ATOM 1278 C C . VAL A 1 172 ? 7.401 -1.099 -15.823 1.00 97.00 172 VAL A C 1
ATOM 1280 O O . VAL A 1 172 ? 6.595 -1.467 -16.680 1.00 97.00 172 VAL A O 1
ATOM 1283 N N . GLN A 1 173 ? 7.395 -1.594 -14.588 1.00 96.44 173 GLN A N 1
ATOM 1284 C CA . GLN A 1 173 ? 6.279 -2.368 -14.064 1.00 96.44 173 GLN A CA 1
ATOM 1285 C C . GLN A 1 173 ? 5.167 -1.409 -13.647 1.00 96.44 173 GLN A C 1
ATOM 1287 O O . GLN A 1 173 ? 5.429 -0.380 -13.022 1.00 96.44 173 GLN A O 1
ATOM 1292 N N . VAL A 1 174 ? 3.926 -1.749 -13.969 1.00 95.19 174 VAL A N 1
ATOM 1293 C CA . VAL A 1 174 ? 2.732 -0.992 -13.573 1.00 95.19 174 VAL A CA 1
ATOM 1294 C C . VAL A 1 174 ? 1.718 -1.947 -12.954 1.00 95.19 174 VAL A C 1
ATOM 1296 O O . VAL A 1 174 ? 1.839 -3.155 -13.133 1.00 95.19 174 VAL A O 1
ATOM 1299 N N . ASN A 1 175 ? 0.741 -1.429 -12.216 1.00 93.06 175 ASN A N 1
ATOM 1300 C CA . ASN A 1 175 ? -0.301 -2.223 -11.569 1.00 93.06 175 ASN A CA 1
ATOM 1301 C C . ASN A 1 175 ? -1.687 -1.738 -12.014 1.00 93.06 175 ASN A C 1
ATOM 1303 O O . ASN A 1 175 ? -2.097 -0.623 -11.691 1.00 93.06 175 ASN A O 1
ATOM 1307 N N . MET A 1 176 ? -2.391 -2.563 -12.780 1.00 90.31 176 MET A N 1
ATOM 1308 C CA . MET A 1 176 ? -3.728 -2.282 -13.287 1.00 90.31 176 MET A CA 1
ATOM 1309 C C . MET 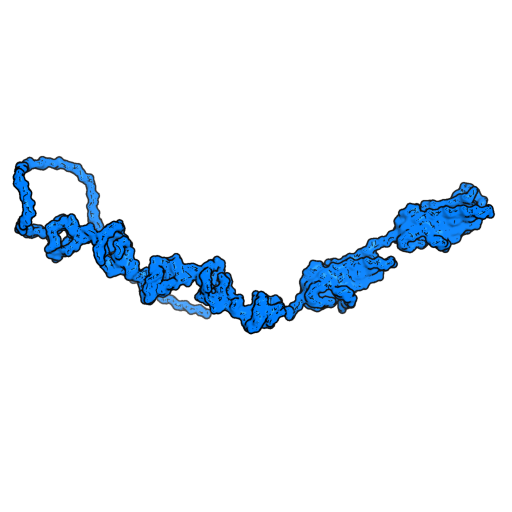A 1 176 ? -4.760 -2.995 -12.420 1.00 90.31 176 MET A C 1
ATOM 1311 O O . MET A 1 176 ? -4.862 -4.224 -12.456 1.00 90.31 176 MET A O 1
ATOM 1315 N N . LEU A 1 177 ? -5.534 -2.221 -11.662 1.00 88.25 177 LEU A N 1
ATOM 1316 C CA . LEU A 1 177 ? -6.581 -2.763 -10.800 1.00 88.25 177 LEU A CA 1
ATOM 1317 C C . LEU A 1 177 ? -7.739 -3.313 -11.645 1.00 88.25 177 LEU A C 1
ATOM 1319 O O . LEU A 1 177 ? -8.248 -2.618 -12.531 1.00 88.25 177 LEU A O 1
ATOM 1323 N N . ASP A 1 178 ? -8.173 -4.540 -11.353 1.00 87.50 178 ASP A N 1
ATOM 1324 C CA . ASP A 1 178 ? -9.448 -5.057 -11.850 1.00 87.50 178 ASP A CA 1
ATOM 1325 C C . ASP A 1 178 ? -10.578 -4.491 -10.973 1.00 87.50 178 ASP A C 1
ATOM 1327 O O . ASP A 1 178 ? -10.546 -4.673 -9.755 1.00 87.50 178 ASP A O 1
ATOM 1331 N N . PRO A 1 179 ? -11.555 -3.756 -11.538 1.00 85.12 179 PRO A N 1
ATOM 1332 C CA . PRO A 1 179 ? -12.695 -3.251 -10.777 1.00 85.12 179 PRO A CA 1
ATOM 1333 C C . PRO A 1 179 ? -13.681 -4.348 -10.347 1.00 85.12 179 PRO A C 1
ATOM 1335 O O . PRO A 1 179 ? -14.588 -4.051 -9.579 1.00 85.12 179 PRO A O 1
ATOM 1338 N N . ASN A 1 180 ? -13.526 -5.582 -10.841 1.00 88.75 180 ASN A N 1
ATOM 1339 C CA . ASN A 1 180 ? -14.333 -6.746 -10.465 1.00 88.75 180 ASN A CA 1
ATOM 1340 C C . ASN A 1 180 ? -13.483 -7.859 -9.823 1.00 88.75 180 ASN A C 1
ATOM 1342 O O . ASN A 1 180 ? -13.935 -9.002 -9.781 1.00 88.75 180 ASN A O 1
ATOM 1346 N N . ALA A 1 181 ? -12.257 -7.559 -9.372 1.00 90.81 181 ALA A N 1
ATOM 1347 C CA . ALA A 1 181 ? -11.556 -8.472 -8.475 1.00 90.81 181 ALA A CA 1
ATOM 1348 C C . ALA A 1 181 ? -12.356 -8.600 -7.176 1.00 90.81 181 ALA A C 1
ATOM 1350 O O . ALA A 1 181 ? -12.810 -7.597 -6.633 1.00 90.81 181 ALA A O 1
ATOM 1351 N N . ASP A 1 182 ? -12.536 -9.839 -6.745 1.00 93.31 182 ASP A N 1
ATOM 1352 C CA . ASP A 1 182 ? -13.262 -10.279 -5.559 1.00 93.31 182 ASP A CA 1
ATOM 1353 C C . ASP A 1 182 ? -12.426 -11.458 -5.033 1.00 93.31 182 ASP A C 1
ATOM 1355 O O . ASP A 1 182 ? -12.384 -12.536 -5.641 1.00 93.31 182 ASP A O 1
ATOM 1359 N N . SER A 1 183 ? -11.588 -11.170 -4.037 1.00 93.44 183 SER A N 1
ATOM 1360 C CA . SER A 1 183 ? -10.467 -12.022 -3.630 1.00 93.44 183 SER A CA 1
ATOM 1361 C C . SER A 1 183 ? -10.881 -13.205 -2.752 1.00 93.44 183 SER A C 1
ATOM 1363 O O . SER A 1 183 ? -10.182 -14.224 -2.752 1.00 93.44 183 SER A O 1
ATOM 1365 N N . ASP A 1 184 ? -11.995 -13.101 -2.026 1.00 94.75 184 ASP A N 1
ATOM 1366 C CA . ASP A 1 184 ? -12.557 -14.177 -1.198 1.00 94.75 184 ASP A CA 1
ATOM 1367 C C . ASP A 1 184 ? -13.856 -14.788 -1.761 1.00 94.75 184 ASP A C 1
ATOM 1369 O O . ASP A 1 184 ? -14.279 -15.860 -1.308 1.00 94.75 184 ASP A O 1
ATOM 1373 N N . ALA A 1 185 ? -14.386 -14.208 -2.844 1.00 94.69 185 ALA A N 1
ATOM 1374 C CA . ALA A 1 185 ? -15.568 -14.647 -3.576 1.00 94.69 185 ALA A CA 1
ATOM 1375 C C . ALA A 1 185 ? -16.865 -14.562 -2.754 1.00 94.69 185 ALA A C 1
ATOM 1377 O O . ALA A 1 185 ? -17.739 -15.433 -2.882 1.00 94.69 185 ALA A O 1
ATOM 1378 N N . ASP A 1 186 ? -16.998 -13.529 -1.916 1.00 94.31 186 ASP A N 1
ATOM 1379 C CA . ASP A 1 186 ? -18.223 -13.238 -1.165 1.00 94.31 186 ASP A CA 1
ATOM 1380 C C . ASP A 1 186 ? -19.307 -12.510 -1.998 1.00 94.31 186 ASP A C 1
ATOM 1382 O O . ASP A 1 186 ? -20.495 -12.547 -1.651 1.00 94.31 186 ASP A O 1
ATOM 1386 N N . GLY A 1 187 ? -18.923 -11.943 -3.151 1.00 93.38 187 GLY A N 1
ATOM 1387 C CA . GLY A 1 187 ? -19.783 -11.198 -4.071 1.00 93.38 187 GLY A CA 1
ATOM 1388 C C . GLY A 1 187 ? -19.617 -9.672 -4.036 1.00 93.38 187 GLY A C 1
ATOM 1389 O O . GLY A 1 187 ? -20.321 -8.983 -4.786 1.00 93.38 187 GLY A O 1
ATOM 1390 N N . VAL A 1 188 ? -18.720 -9.133 -3.208 1.00 95.31 188 VAL A N 1
ATOM 1391 C CA . VAL A 1 188 ? -18.383 -7.709 -3.098 1.00 95.31 188 VAL A CA 1
ATOM 1392 C C . VAL A 1 188 ? -16.950 -7.484 -3.607 1.00 95.31 188 VAL A C 1
ATOM 1394 O O . VAL A 1 188 ? -16.004 -8.017 -3.044 1.00 95.31 188 VAL A O 1
ATOM 1397 N N . PRO A 1 189 ? -16.735 -6.674 -4.663 1.00 94.06 189 PRO A N 1
ATOM 1398 C CA . PRO A 1 189 ? -15.389 -6.452 -5.191 1.00 94.06 189 PRO A CA 1
ATOM 1399 C C . PRO A 1 189 ? -14.425 -5.817 -4.177 1.00 94.06 189 PRO A C 1
ATOM 1401 O O . PRO A 1 189 ? -14.826 -4.914 -3.441 1.00 94.06 189 PRO A O 1
ATOM 1404 N N . ASP A 1 190 ? -13.136 -6.165 -4.257 1.00 92.19 190 ASP A N 1
ATOM 1405 C CA . ASP A 1 190 ? -12.025 -5.749 -3.374 1.00 92.19 190 ASP A CA 1
ATOM 1406 C C . ASP A 1 190 ? -11.933 -4.226 -3.127 1.00 92.19 190 ASP A C 1
ATOM 1408 O O . ASP A 1 190 ? -11.380 -3.770 -2.131 1.00 92.19 190 ASP A O 1
ATOM 1412 N N . GLN A 1 191 ? -12.420 -3.402 -4.064 1.00 90.31 191 GLN A N 1
ATOM 1413 C CA . GLN A 1 191 ? -12.407 -1.931 -3.952 1.00 90.31 191 GLN A CA 1
ATOM 1414 C C . GLN A 1 191 ? -13.572 -1.367 -3.115 1.00 90.31 191 GLN A C 1
ATOM 1416 O O . GLN A 1 191 ? -13.592 -0.174 -2.811 1.00 90.31 191 GLN A O 1
ATOM 1421 N N . SER A 1 192 ? -14.551 -2.210 -2.797 1.00 93.44 192 SER A N 1
ATOM 1422 C CA . SER A 1 192 ? -15.770 -1.922 -2.030 1.00 93.44 192 SER A CA 1
ATOM 1423 C C . SER A 1 192 ? -15.932 -2.814 -0.796 1.00 93.44 192 SER A C 1
ATOM 1425 O O . SER A 1 192 ? -16.719 -2.477 0.088 1.00 93.44 192 SER A O 1
ATOM 1427 N N . ASP A 1 193 ? -15.193 -3.918 -0.728 1.00 95.56 193 ASP A N 1
ATOM 1428 C CA . ASP A 1 193 ? -15.135 -4.795 0.430 1.00 95.56 193 ASP A CA 1
ATOM 1429 C C . ASP A 1 193 ? -14.362 -4.137 1.592 1.00 95.56 193 ASP A C 1
ATOM 1431 O O . ASP A 1 193 ? -13.295 -3.541 1.429 1.00 95.56 193 ASP A O 1
ATOM 1435 N N . SER A 1 194 ? -14.960 -4.198 2.780 1.00 95.38 194 SER A N 1
ATOM 1436 C CA . SER A 1 194 ? -14.423 -3.693 4.047 1.00 95.38 194 SER A CA 1
ATOM 1437 C C . SER A 1 194 ? -13.958 -4.816 4.982 1.00 95.38 194 SER A C 1
ATOM 1439 O O . SER A 1 194 ? -13.329 -4.531 6.001 1.00 95.38 194 SER A O 1
ATOM 1441 N N . CYS A 1 195 ? -14.259 -6.071 4.650 1.00 94.56 195 CYS A N 1
ATOM 1442 C CA . CYS A 1 195 ? -14.036 -7.263 5.457 1.00 94.56 195 CYS A CA 1
ATOM 1443 C C . CYS A 1 195 ? -13.268 -8.357 4.686 1.00 94.56 195 CYS A C 1
ATOM 1445 O O . CYS A 1 195 ? -13.691 -9.515 4.697 1.00 94.56 195 CYS A O 1
ATOM 1447 N N . PRO A 1 196 ? -12.086 -8.046 4.115 1.00 92.38 196 PRO A N 1
ATOM 1448 C CA . PRO A 1 196 ? -11.362 -8.973 3.258 1.00 92.38 196 PRO A CA 1
ATOM 1449 C C . PRO A 1 196 ? -11.043 -10.281 3.971 1.00 92.38 196 PRO A C 1
ATOM 1451 O O . PRO A 1 196 ? -10.534 -10.285 5.099 1.00 92.38 196 PRO A O 1
ATOM 1454 N N . ASN A 1 197 ? -11.209 -11.384 3.241 1.00 94.12 197 ASN A N 1
ATOM 1455 C CA . ASN A 1 197 ? -11.139 -12.775 3.697 1.00 94.12 197 ASN A CA 1
ATOM 1456 C C . ASN A 1 197 ? -12.399 -13.250 4.450 1.00 94.12 197 ASN A C 1
ATOM 1458 O O . ASN A 1 197 ? -12.299 -14.053 5.387 1.00 94.12 197 ASN A O 1
ATOM 1462 N N . THR A 1 198 ? -13.585 -12.811 4.028 1.00 95.56 198 THR A N 1
ATOM 1463 C CA . THR A 1 198 ? -14.851 -13.417 4.448 1.00 95.56 198 THR A CA 1
ATOM 1464 C C . THR A 1 198 ? -14.907 -14.892 4.040 1.00 95.56 198 THR A C 1
ATOM 1466 O O . THR A 1 198 ? -14.556 -15.291 2.931 1.00 95.56 198 THR A O 1
ATOM 1469 N N . ASN A 1 199 ? -15.341 -15.761 4.959 1.00 93.75 199 ASN A N 1
ATOM 1470 C CA . ASN A 1 199 ? -15.405 -17.195 4.678 1.00 93.75 199 ASN A CA 1
ATOM 1471 C C . ASN A 1 199 ? -16.491 -17.507 3.634 1.00 93.75 199 ASN A C 1
ATOM 1473 O O . ASN A 1 199 ? -17.669 -17.202 3.830 1.00 93.75 199 ASN A O 1
ATOM 1477 N N . SER A 1 200 ? -16.099 -18.210 2.569 1.00 90.38 200 SER A N 1
ATOM 1478 C CA . SER A 1 200 ? -16.997 -18.608 1.481 1.00 90.38 200 SER A CA 1
ATOM 1479 C C . SER A 1 200 ? -18.258 -19.334 1.978 1.00 90.38 200 SER A C 1
ATOM 1481 O O . SER A 1 200 ? -18.194 -20.264 2.787 1.00 90.38 200 SER A O 1
ATOM 1483 N N . GLY A 1 201 ? -19.415 -18.922 1.453 1.00 85.94 201 GLY A N 1
ATOM 1484 C CA . GLY A 1 201 ? -20.730 -19.475 1.793 1.00 85.94 201 GLY A CA 1
ATOM 1485 C C . GLY A 1 201 ? -21.459 -18.764 2.939 1.00 85.94 201 GLY A C 1
ATOM 1486 O O . GLY A 1 201 ? -22.604 -19.120 3.223 1.00 85.94 201 GLY A O 1
ATOM 1487 N N . LEU A 1 202 ? -20.843 -17.762 3.573 1.00 93.06 202 LEU A N 1
ATOM 1488 C CA . LEU A 1 202 ? -21.544 -16.828 4.454 1.00 93.06 202 LEU A CA 1
ATOM 1489 C C . LEU A 1 202 ? -22.350 -15.803 3.640 1.00 93.06 202 LEU A C 1
ATOM 1491 O O . LEU A 1 202 ? -22.021 -15.491 2.499 1.00 93.06 202 LEU A O 1
ATOM 1495 N N . THR A 1 203 ? -23.424 -15.276 4.228 1.00 93.31 203 THR A N 1
ATOM 1496 C CA . THR A 1 203 ? -24.174 -14.147 3.658 1.00 93.31 203 THR A CA 1
ATOM 1497 C C . THR A 1 203 ? -23.597 -12.835 4.169 1.00 93.31 203 THR A C 1
ATOM 1499 O O . THR A 1 203 ? -23.585 -12.614 5.383 1.00 93.31 203 THR A O 1
ATOM 1502 N N . VAL A 1 204 ? -23.183 -11.964 3.253 1.00 95.88 204 VAL A N 1
ATOM 1503 C CA . VAL A 1 204 ? -22.551 -10.677 3.565 1.00 95.88 204 VAL A CA 1
ATOM 1504 C C . VAL A 1 204 ? -23.493 -9.492 3.387 1.00 95.88 204 VAL A C 1
ATOM 1506 O O . VAL A 1 204 ? -24.527 -9.582 2.717 1.00 95.88 204 VAL A O 1
ATOM 1509 N N . ASN A 1 205 ? -23.149 -8.373 4.022 1.00 94.50 205 ASN A N 1
ATOM 1510 C CA . ASN A 1 205 ? -23.787 -7.084 3.779 1.00 94.50 205 ASN A CA 1
ATOM 1511 C C . ASN A 1 205 ? -23.218 -6.408 2.508 1.00 94.50 205 ASN A C 1
ATOM 1513 O O . ASN A 1 205 ? -22.395 -6.970 1.793 1.00 94.50 205 ASN A O 1
ATOM 1517 N N . SER A 1 206 ? -23.643 -5.176 2.214 1.00 95.56 206 SER A N 1
ATOM 1518 C CA . SER A 1 206 ? -23.180 -4.415 1.037 1.00 95.56 206 SER A CA 1
ATOM 1519 C C . SER A 1 206 ? -21.697 -4.013 1.051 1.00 95.56 206 SER A C 1
ATOM 1521 O O . SER A 1 206 ? -21.245 -3.397 0.090 1.00 95.56 206 SER A O 1
ATOM 1523 N N . SER A 1 207 ? -20.981 -4.304 2.137 1.00 95.69 207 SER A N 1
ATOM 1524 C CA . SER A 1 207 ? -19.578 -3.954 2.377 1.00 95.69 207 SER A CA 1
ATOM 1525 C C . SER A 1 207 ? -18.697 -5.198 2.578 1.00 95.69 207 SER A C 1
ATOM 1527 O O . SER A 1 207 ? -17.626 -5.072 3.159 1.00 95.69 207 SER A O 1
ATOM 1529 N N . GLY A 1 208 ? -19.171 -6.386 2.181 1.00 95.75 208 GLY A N 1
ATOM 1530 C CA . GLY A 1 208 ? -18.441 -7.664 2.266 1.00 95.75 208 GLY A CA 1
ATOM 1531 C C . GLY A 1 208 ? -18.377 -8.294 3.666 1.00 95.75 208 GLY A C 1
ATOM 1532 O O . GLY A 1 208 ? -17.784 -9.341 3.890 1.00 95.75 208 GLY A O 1
ATOM 1533 N N . CYS A 1 209 ? -19.028 -7.700 4.667 1.00 96.19 209 CYS A N 1
ATOM 1534 C CA . CYS A 1 209 ? -18.957 -8.209 6.036 1.00 96.19 209 CYS A CA 1
ATOM 1535 C C . CYS A 1 209 ? -20.080 -9.211 6.332 1.00 96.19 209 CYS A C 1
ATOM 1537 O O . CYS A 1 209 ? -21.266 -8.865 6.239 1.00 96.19 209 CYS A O 1
ATOM 1539 N N . ALA A 1 210 ? -19.731 -10.430 6.758 1.00 95.69 210 ALA A N 1
ATOM 1540 C CA . ALA A 1 210 ? -20.684 -11.354 7.374 1.00 95.69 210 ALA A CA 1
ATOM 1541 C C . ALA A 1 210 ? -20.958 -10.981 8.844 1.00 95.69 210 ALA A C 1
ATOM 1543 O O . ALA A 1 210 ? -20.175 -10.291 9.495 1.00 95.69 210 ALA A O 1
ATOM 1544 N N . THR A 1 211 ? -22.058 -11.483 9.412 1.00 92.44 211 THR A N 1
ATOM 1545 C CA . THR A 1 211 ? -22.520 -11.122 10.770 1.00 92.44 211 THR A CA 1
ATOM 1546 C C . THR A 1 211 ? -21.527 -11.430 11.894 1.00 92.44 211 THR A C 1
ATOM 1548 O O . THR A 1 211 ? -21.613 -10.833 12.956 1.00 92.44 211 THR A O 1
ATOM 1551 N N . ASN A 1 212 ? -20.593 -12.361 11.686 1.00 91.19 212 ASN A N 1
ATOM 1552 C CA . ASN A 1 212 ? -19.544 -12.719 12.648 1.00 91.19 212 ASN A CA 1
ATOM 1553 C C . ASN A 1 212 ? -18.246 -11.896 12.491 1.00 91.19 212 ASN A C 1
ATOM 1555 O O . ASN A 1 212 ? -17.266 -12.197 13.171 1.00 91.19 212 ASN A O 1
ATOM 1559 N N . GLN A 1 213 ? -18.213 -10.939 11.559 1.00 93.81 213 GLN A N 1
ATOM 1560 C CA . GLN A 1 213 ? -17.127 -9.969 11.349 1.00 93.81 213 GLN A CA 1
ATOM 1561 C C . GLN A 1 213 ? -17.549 -8.539 11.723 1.00 93.81 213 GLN A C 1
ATOM 1563 O O . GLN A 1 213 ? -16.720 -7.637 11.675 1.00 93.81 213 GLN A O 1
ATOM 1568 N N . LEU A 1 214 ? -18.826 -8.323 12.061 1.00 94.12 214 LEU A N 1
ATOM 1569 C CA . LEU A 1 214 ? -19.332 -7.030 12.513 1.00 94.12 214 LEU A CA 1
ATOM 1570 C C . LEU A 1 214 ? -19.041 -6.846 14.004 1.00 94.12 214 LEU A C 1
ATOM 1572 O O . LEU A 1 214 ? -19.366 -7.717 14.807 1.00 94.12 214 LEU A O 1
ATOM 1576 N N . ASP A 1 215 ? -18.420 -5.721 14.326 1.00 93.75 215 ASP A N 1
ATOM 1577 C CA . ASP A 1 215 ? -18.037 -5.259 15.659 1.00 93.75 215 ASP A CA 1
ATOM 1578 C C . ASP A 1 215 ? -18.219 -3.731 15.616 1.00 93.75 215 ASP A C 1
ATOM 1580 O O . ASP A 1 215 ? -17.428 -3.008 14.997 1.00 93.75 215 ASP A O 1
ATOM 1584 N N . THR A 1 216 ? -19.376 -3.266 16.092 1.00 94.00 216 THR A N 1
ATOM 1585 C CA . THR A 1 216 ? -19.881 -1.906 15.847 1.00 94.00 216 THR A CA 1
ATOM 1586 C C . THR A 1 216 ? -19.191 -0.844 16.707 1.00 94.00 216 THR A C 1
ATOM 1588 O O . THR A 1 216 ? -19.035 0.293 16.250 1.00 94.00 216 THR A O 1
ATOM 1591 N N . ASP A 1 217 ? -18.762 -1.183 17.925 1.00 95.12 217 ASP A N 1
ATOM 1592 C CA . ASP A 1 217 ? -18.045 -0.272 18.828 1.00 95.12 217 ASP A CA 1
ATOM 1593 C C . ASP A 1 217 ? -16.519 -0.511 18.881 1.00 95.12 217 ASP A C 1
ATOM 1595 O O . ASP A 1 217 ? -15.777 0.338 19.397 1.00 95.12 217 ASP A O 1
ATOM 1599 N N . ALA A 1 218 ? -16.043 -1.565 18.207 1.00 94.69 218 ALA A N 1
ATOM 1600 C CA . ALA A 1 218 ? -14.645 -1.953 18.056 1.00 94.69 218 ALA A CA 1
ATOM 1601 C C . ALA A 1 218 ? -13.973 -2.359 19.380 1.00 94.69 218 ALA A C 1
ATOM 1603 O O . ALA A 1 218 ? -12.802 -2.023 19.615 1.00 94.69 218 ALA A O 1
ATOM 1604 N N . ASP A 1 219 ? -14.704 -3.068 20.245 1.00 94.81 219 ASP A N 1
ATOM 1605 C CA . ASP A 1 219 ? -14.193 -3.605 21.511 1.00 94.81 219 ASP A CA 1
ATOM 1606 C C . ASP A 1 219 ? -13.484 -4.974 21.378 1.00 94.81 219 ASP A C 1
ATOM 1608 O O . ASP A 1 219 ? -12.693 -5.356 22.252 1.00 94.81 219 ASP A O 1
ATOM 1612 N N . GLY A 1 220 ? -13.682 -5.673 20.251 1.00 93.25 220 GLY A N 1
ATOM 1613 C CA . GLY A 1 220 ? -13.128 -6.996 19.953 1.00 93.25 220 GLY A CA 1
ATOM 1614 C C . GLY A 1 220 ? -14.103 -8.174 20.103 1.00 93.25 220 GLY A C 1
ATOM 1615 O O . GLY A 1 220 ? -13.689 -9.323 19.900 1.00 93.25 220 GLY A O 1
ATOM 1616 N N . VAL A 1 221 ? -15.370 -7.931 20.439 1.00 95.25 221 VAL A N 1
ATOM 1617 C CA . VAL A 1 221 ? -16.466 -8.906 20.493 1.00 95.25 221 VAL A CA 1
ATOM 1618 C C . VAL A 1 221 ? -17.473 -8.573 19.390 1.00 95.25 221 VAL A C 1
ATOM 1620 O O . VAL A 1 221 ? -17.900 -7.4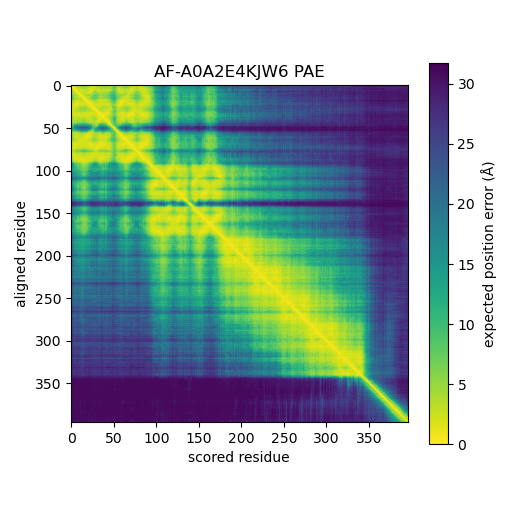41 19.229 1.00 95.25 221 VAL A O 1
ATOM 1623 N N . ASN A 1 222 ? -17.862 -9.566 18.582 1.00 95.00 222 ASN A N 1
ATOM 1624 C CA . ASN A 1 222 ? -18.774 -9.297 17.465 1.00 95.00 222 ASN A CA 1
ATOM 1625 C C . ASN A 1 222 ? -20.211 -9.023 17.943 1.00 95.00 222 ASN A C 1
ATOM 1627 O O . ASN A 1 222 ? -20.672 -9.654 18.900 1.00 95.00 222 ASN A O 1
ATOM 1631 N N . ASP A 1 223 ? -20.937 -8.197 17.182 1.00 94.31 223 ASP A N 1
ATOM 1632 C CA . ASP A 1 223 ? -22.316 -7.735 17.427 1.00 94.31 223 ASP A CA 1
ATOM 1633 C C . ASP A 1 223 ? -23.314 -8.864 17.763 1.00 94.31 223 ASP A C 1
ATOM 1635 O O . ASP A 1 223 ? -24.339 -8.643 18.404 1.00 94.31 223 ASP A O 1
ATOM 1639 N N . ALA A 1 224 ? -23.063 -10.091 17.289 1.00 92.25 224 ALA A N 1
ATOM 1640 C CA . ALA A 1 224 ? -23.938 -11.243 17.518 1.00 92.25 224 ALA A CA 1
ATOM 1641 C C . ALA A 1 224 ? -23.698 -11.949 18.870 1.00 92.25 224 ALA A C 1
ATOM 1643 O O . ALA A 1 224 ? -24.474 -12.832 19.246 1.00 92.25 224 ALA A O 1
A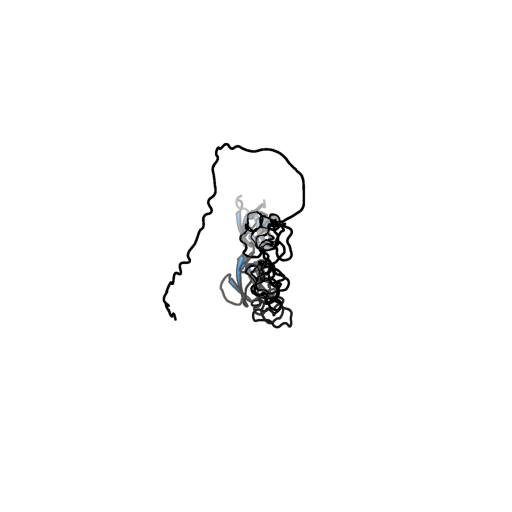TOM 1644 N N . THR A 1 225 ? -22.621 -11.598 19.576 1.00 95.25 225 THR A N 1
ATOM 1645 C CA . THR A 1 225 ? -22.212 -12.173 20.872 1.00 95.25 225 THR A CA 1
ATOM 1646 C C . THR A 1 225 ? -21.952 -11.138 21.963 1.00 95.25 225 THR A C 1
ATOM 1648 O O . THR A 1 225 ? -21.837 -11.514 23.130 1.00 95.25 225 THR A O 1
ATOM 1651 N N . ASP A 1 226 ? -21.875 -9.867 21.592 1.00 96.31 226 ASP A N 1
ATOM 1652 C CA . ASP A 1 226 ? -21.743 -8.747 22.506 1.00 96.31 226 ASP A CA 1
ATOM 1653 C C . ASP A 1 226 ? -23.080 -8.426 23.217 1.00 96.31 226 ASP A C 1
ATOM 1655 O O . ASP A 1 226 ? -24.164 -8.459 22.627 1.00 96.31 226 ASP A O 1
ATOM 1659 N N . LEU A 1 227 ? -23.000 -8.165 24.524 1.00 96.25 227 LEU A N 1
ATOM 1660 C CA . LEU A 1 227 ? -24.120 -7.763 25.380 1.00 96.25 227 LEU A CA 1
ATOM 1661 C C . LEU A 1 227 ? -24.125 -6.254 25.682 1.00 96.25 227 LEU A C 1
ATOM 1663 O O . LEU A 1 227 ? -25.082 -5.754 26.278 1.00 96.25 227 LEU A O 1
ATOM 1667 N N . CYS A 1 228 ? -23.079 -5.535 25.278 1.00 95.88 228 CYS A N 1
ATOM 1668 C CA . CYS A 1 228 ? -22.771 -4.161 25.636 1.00 95.88 228 CYS A CA 1
ATOM 1669 C C . CYS A 1 228 ? -22.412 -3.276 24.407 1.00 95.88 228 CYS A C 1
ATOM 1671 O O . CYS A 1 228 ? -21.427 -2.549 24.493 1.00 95.88 228 CYS A O 1
ATOM 1673 N N . PRO A 1 229 ? -23.267 -3.178 23.354 1.00 94.56 229 PRO A N 1
ATOM 1674 C CA . PRO A 1 229 ? -22.943 -2.692 21.985 1.00 94.56 229 PRO A CA 1
ATOM 1675 C C . PRO A 1 229 ? -22.699 -1.187 21.804 1.00 94.56 229 PRO A C 1
ATOM 1677 O O . PRO A 1 229 ? -23.017 -0.599 20.768 1.00 94.56 229 PRO A O 1
ATOM 1680 N N . ASN A 1 230 ? -22.254 -0.520 22.864 1.00 95.44 230 ASN A N 1
ATOM 1681 C CA . ASN A 1 230 ? -21.844 0.880 22.904 1.00 95.44 230 ASN A CA 1
ATOM 1682 C C . ASN A 1 230 ? -20.698 1.060 23.923 1.00 95.44 230 ASN A C 1
ATOM 1684 O O . ASN A 1 230 ? -20.635 2.074 24.631 1.00 95.44 230 ASN A O 1
ATOM 1688 N N . THR A 1 231 ? -19.826 0.064 24.061 1.00 96.81 231 THR A N 1
ATOM 1689 C CA . THR A 1 231 ? -18.617 0.151 24.870 1.00 96.81 231 THR A CA 1
ATOM 1690 C C . THR A 1 231 ? -17.710 1.255 24.334 1.00 96.81 231 THR A C 1
ATOM 1692 O O . THR A 1 231 ? -17.563 1.487 23.135 1.00 96.81 231 THR A O 1
ATOM 1695 N N . GLN A 1 232 ? -17.104 2.019 25.242 1.00 95.31 232 GLN A N 1
ATOM 1696 C CA . GLN A 1 232 ? -16.237 3.116 24.851 1.00 95.31 232 GLN A CA 1
ATOM 1697 C C . GLN A 1 232 ? -14.942 2.551 24.264 1.00 95.31 232 GLN A C 1
ATOM 1699 O O . GLN A 1 232 ? -14.209 1.842 24.955 1.00 95.31 232 GLN A O 1
ATOM 1704 N N . GLN A 1 233 ? -14.627 2.945 23.028 1.00 92.06 233 GLN A N 1
ATOM 1705 C CA . GLN A 1 233 ? -13.398 2.574 22.326 1.00 92.06 233 GLN A CA 1
ATOM 1706 C C . GLN A 1 233 ? -12.152 2.647 23.233 1.00 92.06 233 GLN A C 1
ATOM 1708 O O . GLN A 1 233 ? -11.957 3.616 23.973 1.00 92.06 233 GLN A O 1
ATOM 1713 N N . PHE A 1 234 ? -11.293 1.626 23.132 1.00 87.94 234 PHE A N 1
ATOM 1714 C CA . PHE A 1 234 ? -10.105 1.382 23.970 1.00 87.94 234 PHE A CA 1
ATOM 1715 C C . PHE A 1 234 ? -10.370 0.951 25.426 1.00 87.94 234 PHE A C 1
ATOM 1717 O O . PHE A 1 234 ? -9.414 0.813 26.193 1.00 87.94 234 PHE A O 1
ATOM 1724 N N . SER A 1 235 ? -11.620 0.699 25.821 1.00 94.38 235 SER A N 1
ATOM 1725 C CA . SER A 1 235 ? -11.915 0.033 27.096 1.00 94.38 235 SER A CA 1
ATOM 1726 C C . SER A 1 235 ? -11.535 -1.447 27.041 1.00 94.38 235 SER A C 1
ATOM 1728 O O . SER A 1 235 ? -11.762 -2.118 26.041 1.00 94.38 235 SER A O 1
ATOM 1730 N N . SER A 1 236 ? -10.986 -1.981 28.133 1.00 95.06 236 SER A N 1
ATOM 1731 C CA . SER A 1 236 ? -10.792 -3.428 28.270 1.00 95.06 236 SER A CA 1
ATOM 1732 C C . SER A 1 236 ? -12.111 -4.102 28.643 1.00 95.06 236 SER A C 1
ATOM 1734 O O . SER A 1 236 ? -12.670 -3.807 29.705 1.00 95.06 236 SER A O 1
ATOM 1736 N N . VAL A 1 237 ? -12.560 -5.037 27.810 1.00 96.81 237 VAL A N 1
ATOM 1737 C CA . VAL A 1 237 ? -13.822 -5.770 27.985 1.00 96.81 237 VAL A CA 1
ATOM 1738 C C . VAL A 1 237 ? -13.627 -7.198 28.482 1.00 96.81 237 VAL A C 1
ATOM 1740 O O . VAL A 1 237 ? -12.521 -7.747 28.479 1.00 96.81 237 VAL A O 1
ATOM 1743 N N . ASN A 1 238 ? -14.714 -7.795 28.967 1.00 95.19 238 ASN A N 1
ATOM 1744 C CA . ASN A 1 238 ? -14.790 -9.228 29.231 1.00 95.19 238 ASN A CA 1
ATOM 1745 C C . ASN A 1 238 ? -15.143 -10.010 27.945 1.00 95.19 238 ASN A C 1
ATOM 1747 O O . ASN A 1 238 ? -15.193 -9.471 26.847 1.00 95.19 238 ASN A O 1
ATOM 1751 N N . ASN A 1 239 ? -15.408 -11.310 28.072 1.00 96.31 239 ASN A N 1
ATOM 1752 C CA . ASN A 1 239 ? -15.732 -12.192 26.947 1.00 96.31 239 ASN A CA 1
ATOM 1753 C C . ASN A 1 239 ? -17.151 -12.014 26.358 1.00 96.31 239 ASN A C 1
ATOM 1755 O O . ASN A 1 239 ? -17.568 -12.864 25.572 1.00 96.31 239 ASN A O 1
ATOM 1759 N N . VAL A 1 240 ? -17.899 -10.993 26.789 1.00 96.12 240 VAL A N 1
ATOM 1760 C CA . VAL A 1 240 ? -19.251 -10.642 26.311 1.00 96.12 240 VAL A CA 1
ATOM 1761 C C . VAL A 1 240 ? -19.376 -9.137 26.004 1.00 96.12 240 VAL A C 1
ATOM 1763 O O . VAL A 1 240 ? -20.478 -8.603 26.049 1.00 96.12 240 VAL A O 1
ATOM 1766 N N . GLY A 1 241 ? -18.241 -8.469 25.759 1.00 96.56 241 GLY A N 1
ATOM 1767 C CA . GLY A 1 241 ? -18.129 -7.066 25.325 1.00 96.56 241 GLY A CA 1
ATOM 1768 C C . GLY A 1 241 ? -18.385 -6.000 26.400 1.00 96.56 241 GLY A C 1
ATOM 1769 O O . GLY A 1 241 ? -18.381 -4.800 26.157 1.00 96.56 241 GLY A O 1
ATOM 1770 N N . CYS A 1 242 ? -18.560 -6.395 27.662 1.00 97.12 242 CYS A N 1
ATOM 1771 C CA . CYS A 1 242 ? -18.825 -5.433 28.732 1.00 97.12 242 CYS A CA 1
ATOM 1772 C C . CYS A 1 242 ? -17.533 -4.985 29.428 1.00 97.12 242 CYS A C 1
ATOM 1774 O O . CYS A 1 242 ? -16.822 -5.797 30.043 1.00 97.12 242 CYS A O 1
ATOM 1776 N N . ALA A 1 243 ? -17.244 -3.680 29.394 1.00 96.56 243 ALA A N 1
ATOM 1777 C CA . ALA A 1 243 ? -16.175 -3.079 30.184 1.00 96.56 243 ALA A CA 1
ATOM 1778 C C . ALA A 1 243 ? -16.558 -2.976 31.669 1.00 96.56 243 ALA A C 1
ATOM 1780 O O . ALA A 1 243 ? -17.724 -3.058 32.052 1.00 96.56 243 ALA A O 1
ATOM 1781 N N . ALA A 1 244 ? -15.568 -2.751 32.537 1.00 93.56 244 ALA A N 1
ATOM 1782 C CA . ALA A 1 244 ? -15.754 -2.767 33.993 1.00 93.56 244 ALA A CA 1
ATOM 1783 C C . ALA A 1 244 ? -16.778 -1.750 34.548 1.00 93.56 244 ALA A C 1
ATOM 1785 O O . ALA A 1 244 ? -17.220 -1.925 35.676 1.00 93.56 244 ALA A O 1
ATOM 1786 N N . TYR A 1 245 ? -17.140 -0.711 33.786 1.00 92.81 245 TYR A N 1
ATOM 1787 C CA . TYR A 1 245 ? -18.120 0.316 34.172 1.00 92.81 245 TYR A CA 1
ATOM 1788 C C . TYR A 1 245 ? -19.545 0.059 33.632 1.00 92.81 245 TYR A C 1
ATOM 1790 O O . TYR A 1 245 ? -20.441 0.857 33.891 1.00 92.81 245 TYR A O 1
ATOM 1798 N N . GLN A 1 246 ? -19.749 -1.011 32.850 1.00 95.38 246 GLN A N 1
ATOM 1799 C CA . GLN A 1 246 ? -21.049 -1.436 32.291 1.00 95.38 246 GLN A CA 1
ATOM 1800 C C . GLN A 1 246 ? -21.610 -2.689 32.974 1.00 95.38 246 GLN A C 1
ATOM 1802 O O . GLN A 1 246 ? -22.664 -3.184 32.580 1.00 95.38 246 GLN A O 1
ATOM 1807 N N . ARG A 1 247 ? -20.877 -3.258 33.933 1.00 94.56 247 ARG A N 1
ATOM 1808 C CA . ARG A 1 247 ? -21.270 -4.487 34.618 1.00 94.56 247 ARG A CA 1
ATOM 1809 C C . ARG A 1 247 ? -21.997 -4.150 35.908 1.00 94.56 247 ARG A C 1
ATOM 1811 O O . ARG A 1 247 ? -21.542 -3.300 36.665 1.00 94.56 247 ARG A O 1
ATOM 1818 N N . ASP A 1 248 ? -23.073 -4.879 36.129 1.00 93.38 248 ASP A N 1
ATOM 1819 C CA . ASP A 1 248 ? -23.928 -4.874 37.306 1.00 93.38 248 ASP A CA 1
ATOM 1820 C C . ASP A 1 248 ? -24.135 -6.363 37.635 1.00 93.38 248 ASP A C 1
ATOM 1822 O O . ASP A 1 248 ? -24.773 -7.097 36.871 1.00 93.38 248 ASP A O 1
ATOM 1826 N N . SER A 1 249 ? -23.418 -6.856 38.652 1.00 93.19 249 SER A N 1
ATOM 1827 C CA . SER A 1 249 ? -23.271 -8.297 38.908 1.00 93.19 249 SER A CA 1
ATOM 1828 C C . SER A 1 249 ? -24.441 -8.924 39.671 1.00 93.19 249 SER A C 1
ATOM 1830 O O . SER A 1 249 ? -24.655 -10.134 39.536 1.00 93.19 249 SER A O 1
ATOM 1832 N N . ASP A 1 250 ? -25.182 -8.147 40.463 1.00 93.81 250 ASP A N 1
ATOM 1833 C CA . ASP A 1 250 ? -26.359 -8.610 41.212 1.00 93.81 250 ASP A CA 1
ATOM 1834 C C . ASP A 1 250 ? -27.695 -8.102 40.632 1.00 93.81 250 ASP A C 1
ATOM 1836 O O . ASP A 1 250 ? -28.744 -8.711 40.881 1.00 93.81 250 ASP A O 1
ATOM 1840 N N . GLY A 1 251 ? -27.652 -7.104 39.745 1.00 93.38 251 GLY A N 1
ATOM 1841 C CA . GLY A 1 251 ? -28.793 -6.579 39.006 1.00 93.38 251 GLY A CA 1
ATOM 1842 C C . GLY A 1 251 ? -29.600 -5.546 39.787 1.00 93.38 251 GLY A C 1
ATOM 1843 O O . GLY A 1 251 ? -30.814 -5.451 39.564 1.00 93.38 251 GLY A O 1
ATOM 1844 N N . ASP A 1 252 ? -28.983 -4.831 40.732 1.00 93.62 252 ASP A N 1
ATOM 1845 C CA . ASP A 1 252 ? -29.656 -3.822 41.556 1.00 93.62 252 ASP A CA 1
ATOM 1846 C C . ASP A 1 252 ? -29.788 -2.438 40.877 1.00 93.62 252 ASP A C 1
ATOM 1848 O O . ASP A 1 252 ? -30.637 -1.628 41.270 1.00 93.62 252 ASP A O 1
ATOM 1852 N N . GLY A 1 253 ? -29.037 -2.206 39.791 1.00 92.25 253 GLY A N 1
ATOM 1853 C CA . GLY A 1 253 ? -28.995 -0.958 39.028 1.00 92.25 253 GLY A CA 1
ATOM 1854 C C . GLY A 1 253 ? -27.784 -0.058 39.308 1.00 92.25 253 GLY A C 1
ATOM 1855 O O . GLY A 1 253 ? -27.682 1.013 38.695 1.00 92.25 253 GLY A O 1
ATOM 1856 N N . VAL A 1 254 ? -26.869 -0.460 40.192 1.00 94.19 254 VAL A N 1
ATOM 1857 C CA . VAL A 1 254 ? -25.606 0.213 40.509 1.00 94.19 254 VAL A CA 1
ATOM 1858 C C . VAL A 1 254 ? -24.441 -0.621 39.964 1.00 94.19 254 VAL A C 1
ATOM 1860 O O . VAL A 1 254 ? -24.336 -1.821 40.171 1.00 94.19 254 VAL A O 1
ATOM 1863 N N . MET A 1 255 ? -23.550 0.013 39.198 1.00 94.31 255 MET A N 1
ATOM 1864 C CA . MET A 1 255 ? -22.481 -0.706 38.490 1.00 94.31 255 MET A CA 1
ATOM 1865 C C . MET A 1 255 ? -21.375 -1.177 39.452 1.00 94.31 255 MET A C 1
ATOM 1867 O O . MET A 1 255 ? -20.978 -0.420 40.339 1.00 94.31 255 MET A O 1
ATOM 1871 N N . ASP A 1 256 ? -20.786 -2.353 39.187 1.00 93.88 256 ASP A N 1
ATOM 1872 C CA . ASP A 1 256 ? -19.704 -3.029 39.942 1.00 93.88 256 ASP A CA 1
ATOM 1873 C C . ASP A 1 256 ? -18.590 -2.091 40.457 1.00 93.88 256 ASP A C 1
ATOM 1875 O O . ASP A 1 256 ? -17.894 -2.384 41.427 1.00 93.88 256 ASP A O 1
ATOM 1879 N N . ASN A 1 257 ? -18.302 -1.018 39.713 1.00 92.44 257 ASN A N 1
ATOM 1880 C CA . ASN A 1 257 ? -17.188 -0.107 39.966 1.00 92.44 257 ASN A CA 1
ATOM 1881 C C . ASN A 1 257 ? -17.521 1.045 40.932 1.00 92.44 257 ASN A C 1
ATOM 1883 O O . ASN A 1 257 ? -16.617 1.811 41.277 1.00 92.44 257 ASN A O 1
ATOM 1887 N N . ILE A 1 258 ? -18.793 1.201 41.301 1.00 93.75 258 ILE A N 1
ATOM 1888 C CA . ILE A 1 258 ? -19.312 2.199 42.252 1.00 93.75 258 ILE A CA 1
ATOM 1889 C C . ILE A 1 258 ? -20.220 1.586 43.329 1.00 93.75 258 ILE A C 1
ATOM 1891 O O . ILE A 1 258 ? -20.506 2.254 44.319 1.00 93.75 258 ILE A O 1
ATOM 1895 N N . ASP A 1 259 ? -20.635 0.335 43.150 1.00 94.88 259 ASP A N 1
ATOM 1896 C CA . ASP A 1 259 ? -21.347 -0.461 44.139 1.00 94.88 259 ASP A CA 1
ATOM 1897 C C . ASP A 1 259 ? -20.425 -0.880 45.309 1.00 94.88 259 ASP A C 1
ATOM 1899 O O . ASP A 1 259 ? -19.300 -1.359 45.132 1.00 94.88 259 ASP A O 1
ATOM 1903 N N . LEU A 1 260 ? -20.908 -0.655 46.531 1.00 94.88 260 LEU A N 1
ATOM 1904 C CA . LEU A 1 260 ? -20.269 -1.002 47.803 1.00 94.88 260 LEU A CA 1
ATOM 1905 C C . LEU A 1 260 ? -20.842 -2.296 48.411 1.00 94.88 260 LEU A C 1
ATOM 1907 O O . LEU A 1 260 ? -20.294 -2.799 49.395 1.00 94.88 260 LEU A O 1
ATOM 1911 N N . CYS A 1 261 ? -21.920 -2.828 47.836 1.00 94.44 261 CYS A N 1
ATOM 1912 C CA . CYS A 1 261 ? -22.819 -3.811 48.423 1.00 94.44 261 CYS A CA 1
ATOM 1913 C C . CYS A 1 261 ? -23.080 -5.076 47.572 1.00 94.44 261 CYS A C 1
ATOM 1915 O O . CYS A 1 261 ? -23.947 -5.838 47.983 1.00 94.44 261 CYS A O 1
ATOM 1917 N N . ASN A 1 262 ? -22.299 -5.324 46.506 1.00 92.00 262 ASN A N 1
ATOM 1918 C CA . ASN A 1 262 ? -22.029 -6.481 45.600 1.00 92.00 262 ASN A CA 1
ATOM 1919 C C . ASN A 1 262 ? -22.774 -7.837 45.638 1.00 92.00 262 ASN A C 1
ATOM 1921 O O . ASN A 1 262 ? -22.347 -8.798 44.985 1.00 92.00 262 ASN A O 1
ATOM 1925 N N . ALA A 1 263 ? -23.824 -7.965 46.426 1.00 94.69 263 ALA A N 1
ATOM 1926 C CA . ALA A 1 263 ? -24.667 -9.132 46.611 1.00 94.69 263 ALA A CA 1
ATOM 1927 C C . ALA A 1 263 ? -26.049 -8.693 47.136 1.00 94.69 263 ALA A C 1
ATOM 1929 O O . ALA A 1 263 ? -26.669 -9.384 47.956 1.00 94.69 263 ALA A O 1
ATOM 1930 N N . THR A 1 264 ? -26.517 -7.529 46.693 1.00 95.50 264 THR A N 1
ATOM 1931 C CA . THR A 1 264 ? -27.827 -6.987 47.019 1.00 95.50 264 THR A CA 1
ATOM 1932 C C . THR A 1 264 ? -28.926 -7.857 46.411 1.00 95.50 264 THR A C 1
ATOM 1934 O O . THR A 1 264 ? -28.793 -8.472 45.353 1.00 95.50 264 THR A O 1
ATOM 1937 N N . ALA A 1 265 ? -30.034 -8.009 47.139 1.00 92.44 265 ALA A N 1
ATOM 1938 C CA . ALA A 1 265 ? -31.089 -8.922 46.723 1.00 92.44 265 ALA A CA 1
ATOM 1939 C C . ALA A 1 265 ? -31.860 -8.352 45.510 1.00 92.44 265 ALA A C 1
ATOM 1941 O O . ALA A 1 265 ? -32.341 -7.213 45.586 1.00 92.44 265 ALA A O 1
ATOM 1942 N N . PRO A 1 266 ? -32.079 -9.138 44.433 1.00 88.25 266 PRO A N 1
ATOM 1943 C CA . PRO A 1 266 ? -32.763 -8.651 43.239 1.00 88.25 266 PRO A CA 1
ATOM 1944 C C . PRO A 1 266 ? -34.150 -8.077 43.542 1.00 88.25 266 PRO A C 1
ATOM 1946 O O . PRO A 1 266 ? -34.962 -8.712 44.225 1.00 88.25 266 PRO A O 1
ATOM 1949 N N . ASN A 1 267 ? -34.474 -6.935 42.930 1.00 84.50 267 ASN A N 1
ATOM 1950 C CA . ASN A 1 267 ? -35.714 -6.165 43.128 1.00 84.50 267 ASN A CA 1
ATOM 1951 C C . ASN A 1 267 ? -35.861 -5.484 44.508 1.00 84.50 267 ASN A C 1
ATOM 1953 O O . ASN A 1 267 ? -36.976 -5.095 44.871 1.00 84.50 267 ASN A O 1
ATOM 1957 N N . THR A 1 268 ? -34.786 -5.324 45.287 1.00 90.06 268 THR A N 1
ATOM 1958 C CA . THR A 1 268 ? -34.802 -4.393 46.431 1.00 90.06 268 THR A CA 1
ATOM 1959 C C . THR A 1 268 ? -34.591 -2.948 45.970 1.00 90.06 268 THR A C 1
ATOM 1961 O O . THR A 1 268 ? -34.112 -2.698 44.869 1.00 90.06 268 THR A O 1
ATOM 1964 N N . VAL A 1 269 ? -35.020 -1.981 46.786 1.00 92.25 269 VAL A N 1
ATOM 1965 C CA . VAL A 1 269 ? -34.689 -0.564 46.567 1.00 92.25 269 VAL A CA 1
ATOM 1966 C C . VAL A 1 269 ? -33.356 -0.294 47.249 1.00 92.25 269 VAL A C 1
ATOM 1968 O O . VAL A 1 269 ? -33.215 -0.607 48.433 1.00 92.25 269 VAL A O 1
ATOM 1971 N N . VAL A 1 270 ? -32.427 0.300 46.508 1.00 95.69 270 VAL A N 1
ATOM 1972 C CA . VAL A 1 270 ? -31.053 0.572 46.941 1.00 95.69 270 VAL A CA 1
ATOM 1973 C C . VAL A 1 270 ? -30.770 2.070 46.995 1.00 95.69 270 VAL A C 1
ATOM 1975 O O . VAL A 1 270 ? -31.510 2.878 46.422 1.00 95.69 270 VAL A O 1
ATOM 1978 N N . ASP A 1 271 ? -29.732 2.449 47.734 1.00 94.44 271 ASP A N 1
ATOM 1979 C CA . ASP A 1 271 ? -29.203 3.810 47.748 1.00 94.44 271 ASP A CA 1
ATOM 1980 C C . ASP A 1 271 ? -28.251 4.068 46.555 1.00 94.44 271 ASP A C 1
ATOM 1982 O O . ASP A 1 271 ? -28.166 3.286 45.611 1.00 94.44 271 ASP A O 1
ATOM 1986 N N . SER A 1 272 ? -27.523 5.190 46.564 1.00 95.06 272 SER A N 1
ATOM 1987 C CA . SER A 1 272 ? -26.549 5.509 45.507 1.00 95.06 272 SER A CA 1
ATOM 1988 C C . SER A 1 272 ? -25.286 4.637 45.513 1.00 95.06 272 SER A C 1
ATOM 1990 O O . SER A 1 272 ? -24.429 4.833 44.654 1.00 95.06 272 SER A O 1
ATOM 1992 N N . ASN A 1 273 ? -25.146 3.747 46.496 1.00 95.06 273 ASN A N 1
ATOM 1993 C CA . ASN A 1 273 ? -23.987 2.896 46.740 1.00 95.06 273 ASN A CA 1
ATOM 1994 C C . ASN A 1 273 ? -24.296 1.406 46.491 1.00 95.06 273 ASN A C 1
ATOM 1996 O O . ASN A 1 273 ? -23.461 0.573 46.826 1.00 95.06 273 ASN A O 1
ATOM 2000 N N . GLY A 1 274 ? -25.484 1.074 45.970 1.00 95.50 274 GLY A N 1
ATOM 2001 C CA . GLY A 1 274 ? -25.953 -0.308 45.784 1.00 95.50 274 GLY A CA 1
ATOM 2002 C C . GLY A 1 274 ? -26.450 -0.974 47.073 1.00 95.50 274 GLY A C 1
ATOM 2003 O O . GLY A 1 274 ? -26.729 -2.167 47.121 1.00 95.50 274 GLY A O 1
ATOM 2004 N N . CYS A 1 275 ? -26.577 -0.233 48.176 1.00 95.94 275 CYS A N 1
ATOM 2005 C CA . CYS A 1 275 ? -26.921 -0.823 49.464 1.00 95.94 275 CYS A CA 1
ATOM 2006 C C . CYS A 1 275 ? -28.431 -0.771 49.723 1.00 95.94 275 CYS A C 1
ATOM 2008 O O . CYS A 1 275 ? -29.046 0.299 49.754 1.00 95.94 275 CYS A O 1
ATOM 2010 N N . SER A 1 276 ? -29.046 -1.933 49.970 1.00 95.06 276 SER A N 1
ATOM 2011 C CA . SER A 1 276 ? -30.419 -1.988 50.489 1.00 95.06 276 SER A CA 1
ATOM 2012 C C . SER A 1 276 ? -30.472 -1.581 51.974 1.00 95.06 276 SER A C 1
ATOM 2014 O O . SER A 1 276 ? -29.483 -1.747 52.691 1.00 95.06 276 SER A O 1
ATOM 2016 N N . PRO A 1 277 ? -31.638 -1.164 52.512 1.00 91.62 277 PRO A N 1
ATOM 2017 C CA . PRO A 1 277 ? -31.797 -0.855 53.939 1.00 91.62 277 PRO A CA 1
ATOM 2018 C C . PRO A 1 277 ? -31.424 -1.992 54.906 1.00 91.62 277 PRO A C 1
ATOM 2020 O O . PRO A 1 277 ? -31.224 -1.746 56.089 1.00 91.62 277 PRO A O 1
ATOM 2023 N N . SER A 1 278 ? -31.345 -3.240 54.430 1.00 90.94 278 SER A N 1
ATOM 2024 C CA . SER A 1 278 ? -30.884 -4.390 55.221 1.00 90.94 278 SER A CA 1
ATOM 2025 C C . SER A 1 278 ? -29.359 -4.556 55.286 1.00 90.94 278 SER A C 1
ATOM 2027 O O . SER A 1 278 ? -28.897 -5.346 56.108 1.00 90.94 278 SER A O 1
ATOM 2029 N N . GLN A 1 279 ? -28.598 -3.850 54.443 1.00 93.19 279 GLN A N 1
ATOM 2030 C CA . GLN A 1 279 ? -27.128 -3.886 54.376 1.00 93.19 279 GLN A CA 1
ATOM 2031 C C . GLN A 1 279 ? -26.457 -2.654 55.006 1.00 93.19 279 GLN A C 1
ATOM 2033 O O . GLN A 1 279 ? -25.243 -2.664 55.176 1.00 93.19 279 GLN A O 1
ATOM 2038 N N . LEU A 1 280 ? -27.220 -1.607 55.342 1.00 93.75 280 LEU A N 1
ATOM 2039 C CA . LEU A 1 280 ? -26.689 -0.395 55.969 1.00 93.75 280 LEU A CA 1
ATOM 2040 C C . LEU A 1 280 ? -26.384 -0.623 57.459 1.00 93.75 280 LEU A C 1
ATOM 2042 O O . LEU A 1 280 ? -27.229 -1.127 58.196 1.00 93.75 280 LEU A O 1
ATOM 2046 N N . ASP A 1 281 ? -25.182 -0.229 57.868 1.00 92.50 281 ASP A N 1
ATOM 2047 C CA . ASP A 1 281 ? -24.654 -0.234 59.238 1.00 92.50 281 ASP A CA 1
ATOM 2048 C C . ASP A 1 281 ? -23.817 1.053 59.382 1.00 92.50 281 ASP A C 1
ATOM 2050 O O . ASP A 1 281 ? -22.697 1.165 58.868 1.00 92.50 281 ASP A O 1
ATOM 2054 N N . SER A 1 282 ? -24.434 2.090 59.951 1.00 93.00 282 SER A N 1
ATOM 2055 C CA . SER A 1 282 ? -23.935 3.468 59.914 1.00 93.00 282 SER A CA 1
ATOM 2056 C C . SER A 1 282 ? -22.761 3.727 60.866 1.00 93.00 282 SER A C 1
ATOM 2058 O O . SER A 1 282 ? -21.931 4.594 60.576 1.00 93.00 282 SER A O 1
ATOM 2060 N N . ASP A 1 283 ? -22.652 2.995 61.979 1.00 93.62 283 ASP A N 1
ATOM 2061 C CA . ASP A 1 283 ? -21.553 3.130 62.950 1.00 93.62 283 ASP A CA 1
ATOM 2062 C C . ASP A 1 283 ? -20.542 1.965 62.924 1.00 93.62 283 ASP A C 1
ATOM 2064 O O . ASP A 1 283 ? -19.442 2.090 63.474 1.00 93.62 283 ASP A O 1
ATOM 2068 N N . ASN A 1 284 ? -20.836 0.926 62.133 1.00 94.06 284 ASN A N 1
ATOM 2069 C CA . ASN A 1 284 ? -20.011 -0.254 61.873 1.00 94.06 284 ASN A CA 1
ATOM 2070 C C . ASN A 1 284 ? -19.818 -1.128 63.125 1.00 94.06 284 ASN A C 1
ATOM 2072 O O . ASN A 1 284 ? -18.728 -1.675 63.348 1.00 94.06 284 ASN A O 1
ATOM 2076 N N . ASP A 1 285 ? -20.860 -1.255 63.952 1.00 93.12 285 ASP A N 1
ATOM 2077 C CA . ASP A 1 285 ? -20.859 -2.121 65.133 1.00 93.12 285 ASP A CA 1
ATOM 2078 C C . ASP A 1 285 ? -21.234 -3.593 64.847 1.00 93.12 285 ASP A C 1
ATOM 2080 O O . ASP A 1 285 ? -20.923 -4.483 65.652 1.00 93.12 285 ASP A O 1
ATOM 2084 N N . GLY A 1 286 ? -21.795 -3.869 63.662 1.00 91.94 286 GLY A N 1
ATOM 2085 C CA . GLY A 1 286 ? -22.229 -5.190 63.211 1.00 91.94 286 GLY A CA 1
ATOM 2086 C C . GLY A 1 286 ? -23.737 -5.448 63.316 1.00 91.94 286 GLY A C 1
ATOM 2087 O O . GLY A 1 286 ? -24.170 -6.574 63.035 1.00 91.94 286 GLY A O 1
ATOM 2088 N N . VAL A 1 287 ? -24.537 -4.456 63.711 1.00 93.69 287 VAL A N 1
ATOM 2089 C CA . VAL A 1 287 ? -26.005 -4.473 63.691 1.00 93.69 287 VAL A CA 1
ATOM 2090 C C . VAL A 1 287 ? -26.506 -3.468 62.650 1.00 93.69 287 VAL A C 1
ATOM 2092 O O . VAL A 1 287 ? -26.019 -2.352 62.564 1.00 93.69 287 VAL A O 1
ATOM 2095 N N . ASN A 1 288 ? -27.475 -3.863 61.815 1.00 93.75 288 ASN A N 1
ATOM 2096 C CA . ASN A 1 288 ? -27.934 -2.989 60.734 1.00 93.75 288 ASN A CA 1
ATOM 2097 C C . ASN A 1 288 ? -28.881 -1.880 61.225 1.00 93.75 288 ASN A C 1
ATOM 2099 O O . ASN A 1 288 ? -29.682 -2.090 62.139 1.00 93.75 288 ASN A O 1
ATOM 2103 N N . ASP A 1 289 ? -28.857 -0.733 60.541 1.00 93.19 289 ASP A N 1
ATOM 2104 C CA . ASP A 1 289 ? -29.608 0.493 60.875 1.00 93.19 289 ASP A CA 1
ATOM 2105 C C . ASP A 1 289 ? -31.121 0.255 61.067 1.00 93.19 289 ASP A C 1
ATOM 2107 O O . ASP A 1 289 ? -31.815 1.012 61.745 1.00 93.19 289 ASP A O 1
ATOM 2111 N N . GLY A 1 290 ? -31.663 -0.797 60.444 1.00 90.88 290 GLY A N 1
ATOM 2112 C CA . GLY A 1 290 ? -33.071 -1.180 60.551 1.00 90.88 290 GLY A CA 1
ATOM 2113 C C . GLY A 1 290 ? -33.470 -1.864 61.867 1.00 90.88 290 GLY A C 1
ATOM 2114 O O . GLY A 1 290 ? -34.671 -1.974 62.131 1.00 90.88 290 GLY A O 1
ATOM 2115 N N . VAL A 1 291 ? -32.513 -2.350 62.670 1.00 93.06 291 VAL A N 1
ATOM 2116 C CA . VAL A 1 291 ? -32.763 -2.993 63.980 1.00 93.06 291 VAL A CA 1
ATOM 2117 C C . VAL A 1 291 ? -31.862 -2.484 65.109 1.00 93.06 291 VAL A C 1
ATOM 2119 O O . VAL A 1 291 ? -32.073 -2.869 66.262 1.00 93.06 291 VAL A O 1
ATOM 2122 N N . ASP A 1 292 ? -30.882 -1.639 64.799 1.00 94.06 292 ASP A N 1
ATOM 2123 C CA . ASP A 1 292 ? -30.052 -0.973 65.791 1.00 94.06 292 ASP A CA 1
ATOM 2124 C C . ASP A 1 292 ? -30.845 0.088 66.588 1.00 94.06 292 ASP A C 1
ATOM 2126 O O . ASP A 1 292 ? -31.656 0.852 66.058 1.00 94.06 292 ASP A O 1
ATOM 2130 N N . ILE A 1 293 ? -30.632 0.096 67.905 1.00 93.56 293 ILE A N 1
ATOM 2131 C CA . ILE A 1 293 ? -31.232 1.033 68.865 1.00 93.56 293 ILE A CA 1
ATOM 2132 C C . ILE A 1 293 ? -30.217 2.121 69.270 1.00 93.56 293 ILE A C 1
ATOM 2134 O O . ILE A 1 293 ? -30.601 3.160 69.813 1.00 93.56 293 ILE A O 1
ATOM 2138 N N . CYS A 1 294 ? -28.930 1.914 68.988 1.00 93.88 294 CYS A N 1
ATOM 2139 C CA . CYS A 1 294 ? -27.801 2.692 69.471 1.00 93.88 294 CYS A CA 1
ATOM 2140 C C . CYS A 1 294 ? -26.883 3.213 68.330 1.00 93.88 294 CYS A C 1
ATOM 2142 O O . CYS A 1 294 ? -25.678 2.995 68.429 1.00 93.88 294 CYS A O 1
ATOM 2144 N N . PRO A 1 295 ? -27.387 4.025 67.366 1.00 93.56 295 PRO A N 1
ATOM 2145 C CA . PRO A 1 295 ? -26.762 4.350 66.056 1.00 93.56 295 PRO A CA 1
ATOM 2146 C C . PRO A 1 295 ? -25.565 5.319 66.092 1.00 93.56 295 PRO A C 1
ATOM 2148 O O . PRO A 1 295 ? -25.395 6.191 65.235 1.00 93.56 295 PRO A O 1
ATOM 2151 N N . ALA A 1 296 ? -24.782 5.250 67.159 1.00 94.56 296 ALA A N 1
ATOM 2152 C CA . ALA A 1 296 ? -23.567 6.015 67.398 1.00 94.56 296 ALA A CA 1
ATOM 2153 C C . ALA A 1 296 ? -22.647 5.272 68.389 1.00 94.56 296 ALA A C 1
ATOM 2155 O O . ALA A 1 296 ? -21.969 5.891 69.219 1.00 94.56 296 ALA A O 1
ATOM 2156 N N . THR A 1 297 ? -22.659 3.941 68.349 1.00 95.62 297 THR A N 1
ATOM 2157 C CA . THR A 1 297 ? -21.775 3.080 69.119 1.00 95.62 297 THR A CA 1
ATOM 2158 C C . THR A 1 297 ? -20.318 3.325 68.742 1.00 95.62 297 THR A C 1
ATOM 2160 O O . THR A 1 297 ? -19.938 3.535 67.592 1.00 95.62 297 THR A O 1
ATOM 2163 N N . ILE A 1 298 ? -19.451 3.345 69.756 1.00 92.62 298 ILE A N 1
ATOM 2164 C CA . ILE A 1 298 ? -18.027 3.608 69.551 1.00 92.62 298 ILE A CA 1
ATOM 2165 C C . ILE A 1 298 ? -17.406 2.401 68.841 1.00 92.62 298 ILE A C 1
ATOM 2167 O O . ILE A 1 298 ? -17.324 1.319 69.429 1.00 92.62 298 ILE A O 1
ATOM 2171 N N . ALA A 1 299 ? -16.923 2.609 67.615 1.00 91.19 299 ALA A N 1
ATOM 2172 C CA . ALA A 1 299 ? -16.295 1.587 66.780 1.00 91.19 299 ALA A CA 1
ATOM 2173 C C . ALA A 1 299 ? -15.302 0.694 67.555 1.00 91.19 299 ALA A C 1
ATOM 2175 O O . ALA A 1 299 ? -14.393 1.176 68.240 1.00 91.19 299 ALA A O 1
ATOM 2176 N N . GLY A 1 300 ? -15.474 -0.626 67.432 1.00 86.56 300 GLY A N 1
ATOM 2177 C CA . GLY A 1 300 ? -14.692 -1.637 68.156 1.00 86.56 300 GLY A CA 1
ATOM 2178 C C . GLY A 1 300 ? -15.215 -1.999 69.555 1.00 86.56 300 GLY A C 1
ATOM 2179 O O . GLY A 1 300 ? -14.606 -2.834 70.227 1.00 86.56 300 GLY A O 1
ATOM 2180 N N . SER A 1 301 ? -16.330 -1.413 70.001 1.00 92.56 301 SER A N 1
ATOM 2181 C CA . SER A 1 301 ? -17.045 -1.850 71.208 1.00 92.56 301 SER A CA 1
ATOM 2182 C C . SER A 1 301 ? -17.684 -3.231 71.025 1.00 92.56 301 SER A C 1
ATOM 2184 O O . SER A 1 301 ? -18.046 -3.622 69.922 1.00 92.56 301 SER A O 1
ATOM 2186 N N . GLN A 1 302 ? -17.867 -3.977 72.121 1.00 94.06 302 GLN A N 1
ATOM 2187 C CA . GLN A 1 302 ? -18.682 -5.196 72.098 1.00 94.06 302 GLN A CA 1
ATOM 2188 C C . GLN A 1 302 ? -20.156 -4.857 72.326 1.00 94.06 302 GLN A C 1
ATOM 2190 O O . GLN A 1 302 ? -20.539 -4.387 73.404 1.00 94.06 302 GLN A O 1
ATOM 2195 N N . VAL A 1 303 ? -20.975 -5.141 71.319 1.00 95.56 303 VAL A N 1
ATOM 2196 C CA . VAL A 1 303 ? -22.403 -4.812 71.287 1.00 95.56 303 VAL A CA 1
ATOM 2197 C C . VAL A 1 303 ? -23.290 -6.003 71.641 1.00 95.56 303 VAL A C 1
ATOM 2199 O O . VAL A 1 303 ? -22.820 -7.133 71.799 1.00 95.56 303 VAL A O 1
ATOM 2202 N N . ASN A 1 304 ? -24.576 -5.743 71.877 1.00 92.81 304 ASN A N 1
ATOM 2203 C CA . ASN A 1 304 ? -25.597 -6.786 71.994 1.00 92.81 304 ASN A CA 1
ATOM 2204 C C . ASN A 1 304 ? -26.323 -6.957 70.643 1.00 92.81 304 ASN A C 1
ATOM 2206 O O . ASN A 1 304 ? -25.913 -6.403 69.633 1.00 92.81 304 ASN A O 1
ATOM 2210 N N . ALA A 1 305 ? -27.416 -7.722 70.615 1.00 94.19 305 ALA A N 1
ATOM 2211 C CA . ALA A 1 305 ? -28.191 -7.965 69.393 1.00 94.19 305 ALA A CA 1
ATOM 2212 C C . ALA A 1 305 ? -28.989 -6.744 68.865 1.00 94.19 305 ALA A C 1
ATOM 2214 O O . ALA A 1 305 ? -29.787 -6.917 67.949 1.00 94.19 305 ALA A O 1
ATOM 2215 N N . VAL A 1 306 ? -28.824 -5.560 69.468 1.00 94.12 306 VAL A N 1
ATOM 2216 C CA . VAL A 1 306 ? -29.490 -4.288 69.118 1.00 94.12 306 VAL A CA 1
ATOM 2217 C C . VAL A 1 306 ? -28.497 -3.105 69.142 1.00 94.12 306 VAL A C 1
ATOM 2219 O O . VAL A 1 306 ? -28.866 -2.003 69.534 1.00 94.12 306 VAL A O 1
ATOM 2222 N N . GLY A 1 307 ? -27.218 -3.379 68.848 1.00 95.06 307 GLY A N 1
ATOM 2223 C CA . GLY A 1 307 ? -26.096 -2.426 68.717 1.00 95.06 307 GLY A CA 1
ATOM 2224 C C . GLY A 1 307 ? -25.578 -1.785 70.014 1.00 95.06 307 GLY A C 1
ATOM 2225 O O . GLY A 1 307 ? -24.432 -1.369 70.143 1.00 95.06 307 GLY A O 1
ATOM 2226 N N . CYS A 1 308 ? -26.342 -1.804 71.102 1.00 95.38 308 CYS A N 1
ATOM 2227 C CA . CYS A 1 308 ? -25.916 -1.107 72.315 1.00 95.38 308 CYS A CA 1
ATOM 2228 C C . CYS A 1 308 ? -24.688 -1.747 73.006 1.00 95.38 308 CYS A C 1
ATOM 2230 O O . CYS A 1 308 ? -24.746 -2.868 73.542 1.00 95.38 308 CYS A O 1
ATOM 2232 N N . SER A 1 309 ? -23.579 -0.999 73.090 1.00 95.31 309 SER A N 1
ATOM 2233 C CA . SER A 1 309 ? -22.422 -1.329 73.942 1.00 95.31 309 SER A CA 1
ATOM 2234 C C . SER A 1 309 ? -22.766 -1.265 75.438 1.00 95.31 309 SER A C 1
ATOM 2236 O O . SER A 1 309 ? -23.756 -0.657 75.842 1.00 95.31 309 SER A O 1
ATOM 2238 N N . SER A 1 310 ? -21.928 -1.840 76.308 1.00 91.94 310 SER A N 1
ATOM 2239 C CA . SER A 1 310 ? -22.129 -1.766 77.770 1.00 91.94 310 SER A CA 1
ATOM 2240 C C . SER A 1 310 ? -22.138 -0.342 78.345 1.00 91.94 310 SER A C 1
ATOM 2242 O O . SER A 1 310 ? -22.615 -0.150 79.456 1.00 91.94 310 SER A O 1
ATOM 2244 N N . SER A 1 311 ? -21.604 0.644 77.619 1.00 91.06 311 SER A N 1
ATOM 2245 C CA . SER A 1 311 ? -21.605 2.066 77.998 1.00 91.06 311 SER A CA 1
ATOM 2246 C C . SER A 1 311 ? -22.830 2.850 77.510 1.00 91.06 311 SER A C 1
ATOM 2248 O O . SER A 1 311 ? -22.976 4.006 77.890 1.00 91.06 311 SER A O 1
ATOM 2250 N N . GLN A 1 312 ? -23.686 2.249 76.676 1.00 92.94 312 GLN A N 1
ATOM 2251 C CA . GLN A 1 312 ? -24.911 2.863 76.134 1.00 92.94 312 GLN A CA 1
ATOM 2252 C C . GLN A 1 312 ? -26.197 2.193 76.639 1.00 92.94 312 GLN A C 1
ATOM 2254 O O . GLN A 1 312 ? -27.282 2.702 76.379 1.00 92.94 312 GLN A O 1
ATOM 2259 N N . ARG A 1 313 ? -26.102 1.041 77.315 1.00 92.44 313 ARG A N 1
ATOM 2260 C CA . ARG A 1 313 ? -27.275 0.325 77.832 1.00 92.44 313 ARG A CA 1
ATOM 2261 C C . ARG A 1 313 ? -27.854 1.036 79.047 1.00 92.44 313 ARG A C 1
ATOM 2263 O O . ARG A 1 313 ? -27.119 1.391 79.964 1.00 92.44 313 ARG A O 1
ATOM 2270 N N . ASP A 1 314 ? -29.166 1.179 79.020 1.00 90.31 314 ASP A N 1
ATOM 2271 C CA . ASP A 1 314 ? -30.026 1.694 80.075 1.00 90.31 314 ASP A CA 1
ATOM 2272 C C . ASP A 1 314 ? -31.242 0.750 80.099 1.00 90.31 314 ASP A C 1
ATOM 2274 O O . ASP A 1 314 ? -32.057 0.732 79.169 1.00 90.31 314 ASP A O 1
ATOM 2278 N N . SER A 1 315 ? -31.262 -0.161 81.075 1.00 90.44 315 SER A N 1
ATOM 2279 C CA . SER A 1 315 ? -32.162 -1.321 81.087 1.00 90.44 315 SER A CA 1
ATOM 2280 C C . SER A 1 315 ? -33.601 -1.005 81.501 1.00 90.44 315 SER A C 1
ATOM 2282 O O . SER A 1 315 ? -34.503 -1.769 81.143 1.00 90.44 315 SER A O 1
ATOM 2284 N N . ASP A 1 316 ? -33.835 0.083 82.238 1.00 90.19 316 ASP A N 1
ATOM 2285 C CA . ASP A 1 316 ? -35.172 0.533 82.654 1.00 90.19 316 ASP A CA 1
ATOM 2286 C C . ASP A 1 316 ? -35.612 1.864 82.009 1.00 90.19 316 ASP A C 1
ATOM 2288 O O . ASP A 1 316 ? -36.799 2.212 82.055 1.00 90.19 316 ASP A O 1
ATOM 2292 N N . SER A 1 317 ? -34.701 2.508 81.271 1.00 91.19 317 SER A N 1
ATOM 2293 C CA . SER A 1 317 ? -34.908 3.737 80.504 1.00 91.19 317 SER A CA 1
ATOM 2294 C C . SER A 1 317 ? -35.213 4.959 81.377 1.00 91.19 317 SER A C 1
ATOM 2296 O O . SER A 1 317 ? -36.031 5.806 80.995 1.00 91.19 317 SER A O 1
ATOM 2298 N N . ASP A 1 318 ? -34.572 5.057 82.547 1.00 89.38 318 ASP A N 1
ATOM 2299 C CA . ASP A 1 318 ? -34.651 6.227 83.431 1.00 89.38 318 ASP A CA 1
ATOM 2300 C C . ASP A 1 318 ? -33.703 7.384 83.037 1.00 89.38 318 ASP A C 1
ATOM 2302 O O . ASP A 1 318 ? -33.925 8.533 83.441 1.00 89.38 318 ASP A O 1
ATOM 2306 N N . GLY A 1 319 ? -32.717 7.114 82.170 1.00 89.25 319 GLY A N 1
ATOM 2307 C CA . GLY A 1 319 ? -31.712 8.063 81.691 1.00 89.25 319 GLY A CA 1
ATOM 2308 C C . GLY A 1 319 ? -30.309 7.886 82.288 1.00 89.25 319 GLY A C 1
ATOM 2309 O O . GLY A 1 319 ? -29.402 8.630 81.897 1.00 89.25 319 GLY A O 1
ATOM 2310 N N . ILE A 1 320 ? -30.101 6.935 83.203 1.00 91.69 320 ILE A N 1
ATOM 2311 C CA . ILE A 1 320 ? -28.802 6.577 83.780 1.00 91.69 320 ILE A CA 1
ATOM 2312 C C . ILE A 1 320 ? -28.380 5.196 83.259 1.00 91.69 320 ILE A C 1
ATOM 2314 O O . ILE A 1 320 ? -29.030 4.187 83.489 1.00 91.69 320 ILE A O 1
ATOM 2318 N N . VAL A 1 321 ? -27.245 5.128 82.558 1.00 92.62 321 VAL A N 1
ATOM 2319 C CA . VAL A 1 321 ? -26.763 3.859 81.981 1.00 92.62 321 VAL A CA 1
ATOM 2320 C C . VAL A 1 321 ? -26.404 2.824 83.058 1.00 92.62 321 VAL A C 1
ATOM 2322 O O . VAL A 1 321 ? -25.820 3.177 84.086 1.00 92.62 321 VAL A O 1
ATOM 2325 N N . ASP A 1 322 ? -26.621 1.537 82.756 1.00 91.44 322 ASP A N 1
ATOM 2326 C CA . ASP A 1 322 ? -26.467 0.363 83.645 1.00 91.44 322 ASP A CA 1
ATOM 2327 C C . ASP A 1 322 ? -25.157 0.350 84.467 1.00 91.44 322 ASP A C 1
ATOM 2329 O O . ASP A 1 322 ? -25.064 -0.254 85.534 1.00 91.44 322 ASP A O 1
ATOM 2333 N N . SER A 1 323 ? -24.089 0.953 83.933 1.00 91.19 323 SER A N 1
ATOM 2334 C CA . SER A 1 323 ? -22.760 0.990 84.561 1.00 91.19 323 SER A CA 1
ATOM 2335 C C . SER A 1 323 ? -22.597 2.035 85.677 1.00 91.19 323 SER A C 1
ATOM 2337 O O . SER A 1 323 ? -21.631 1.952 86.440 1.00 91.19 323 SER A O 1
ATOM 2339 N N . PHE A 1 324 ? -23.519 2.996 85.780 1.00 90.56 324 PHE A N 1
ATOM 2340 C CA . PHE A 1 324 ? -23.547 4.050 86.804 1.00 90.56 324 PHE A CA 1
ATOM 2341 C C . PHE A 1 324 ? -24.819 4.039 87.662 1.00 90.56 324 PHE A C 1
ATOM 2343 O O . PHE A 1 324 ? -24.850 4.689 88.710 1.00 90.56 324 PHE A O 1
ATOM 2350 N N . ASP A 1 325 ? -25.828 3.287 87.241 1.00 91.69 325 ASP A N 1
ATOM 2351 C CA . ASP A 1 325 ? -27.087 3.119 87.945 1.00 91.69 325 ASP A CA 1
ATOM 2352 C C . ASP A 1 325 ? -26.973 2.157 89.155 1.00 91.69 325 ASP A C 1
ATOM 2354 O O . ASP A 1 325 ? -26.337 1.099 89.113 1.00 91.69 325 ASP A O 1
ATOM 2358 N N . GLN A 1 326 ? -27.565 2.565 90.279 1.00 94.25 326 GLN A N 1
ATOM 2359 C CA . GLN A 1 326 ? -27.634 1.820 91.541 1.00 94.25 326 GLN A CA 1
ATOM 2360 C C . GLN A 1 326 ? -29.034 1.233 91.806 1.00 94.25 326 GLN A C 1
ATOM 2362 O O . GLN A 1 326 ? -29.205 0.459 92.754 1.00 94.25 326 GLN A O 1
ATOM 2367 N N . CYS A 1 327 ? -30.019 1.575 90.974 1.00 92.94 327 CYS A N 1
ATOM 2368 C CA . CYS A 1 327 ? -31.439 1.277 91.098 1.00 92.94 327 CYS A CA 1
ATOM 2369 C C . CYS A 1 327 ? -32.059 0.711 89.782 1.00 92.94 327 CYS A C 1
ATOM 2371 O O . CYS A 1 327 ? -33.117 1.191 89.388 1.00 92.94 327 CYS A O 1
ATOM 2373 N N . PRO A 1 328 ? -31.540 -0.402 89.199 1.00 89.81 328 PRO A N 1
ATOM 2374 C CA . PRO A 1 328 ? -31.777 -0.872 87.805 1.00 89.81 328 PRO A CA 1
ATOM 2375 C C . PRO A 1 328 ? -33.153 -1.452 87.462 1.00 89.81 328 PRO A C 1
ATOM 2377 O O . PRO A 1 328 ? -33.275 -2.377 86.655 1.00 89.81 328 PRO A O 1
ATOM 2380 N N . ASN A 1 329 ? -34.189 -1.024 88.176 1.00 91.56 329 ASN A N 1
ATOM 2381 C CA . ASN A 1 329 ? -35.591 -1.345 87.922 1.00 91.56 329 ASN A CA 1
ATOM 2382 C C . ASN A 1 329 ? -36.490 -0.155 88.327 1.00 91.56 329 ASN A C 1
ATOM 2384 O O . ASN A 1 329 ? -37.586 -0.355 88.870 1.00 91.56 329 ASN A O 1
ATOM 2388 N N . THR A 1 330 ? -36.022 1.077 88.136 1.00 91.62 330 THR A N 1
ATOM 2389 C CA . THR A 1 330 ? -36.824 2.281 88.317 1.00 91.62 330 THR A CA 1
ATOM 2390 C C . THR A 1 330 ? -38.024 2.252 87.363 1.00 91.62 330 THR A C 1
ATOM 2392 O O . THR A 1 330 ? -37.973 1.787 86.226 1.00 91.62 330 THR A O 1
ATOM 2395 N N . VAL A 1 331 ? -39.184 2.711 87.842 1.00 89.12 331 VAL A N 1
ATOM 2396 C CA . VAL A 1 331 ? -40.402 2.732 87.022 1.00 89.12 331 VAL A CA 1
ATOM 2397 C C . VAL A 1 331 ? -40.296 3.838 85.973 1.00 89.12 331 VAL A C 1
ATOM 2399 O O . VAL A 1 331 ? -40.176 5.008 86.336 1.00 89.12 331 VAL A O 1
ATOM 2402 N N . LEU A 1 332 ? -40.433 3.475 84.695 1.00 86.75 332 LEU A N 1
ATOM 2403 C CA . LEU A 1 332 ? -40.400 4.387 83.546 1.00 86.75 332 LEU A CA 1
ATOM 2404 C C . LEU A 1 332 ? -41.179 5.693 83.801 1.00 86.75 332 LEU A C 1
ATOM 2406 O O . LEU A 1 332 ? -42.381 5.675 84.083 1.00 86.75 332 LEU A O 1
ATOM 2410 N N . GLY A 1 333 ? -40.493 6.831 83.665 1.00 82.75 333 GLY A N 1
ATOM 2411 C CA . GLY A 1 333 ? -41.052 8.168 83.900 1.00 82.75 333 GLY A CA 1
ATOM 2412 C C . GLY A 1 333 ? -40.968 8.674 85.348 1.00 82.75 333 GLY A C 1
ATOM 2413 O O . GLY A 1 333 ? -41.432 9.782 85.627 1.00 82.75 333 GLY A O 1
ATOM 2414 N N . THR A 1 334 ? -40.376 7.905 86.265 1.00 87.62 334 THR A N 1
ATOM 2415 C CA . THR A 1 334 ? -39.910 8.411 87.568 1.00 87.62 334 THR A CA 1
ATOM 2416 C C . THR A 1 334 ? -38.776 9.417 87.358 1.00 87.62 334 THR A C 1
ATOM 2418 O O . THR A 1 334 ? -37.968 9.264 86.450 1.00 87.62 334 THR A O 1
ATOM 2421 N N . VAL A 1 335 ? -38.711 10.463 88.186 1.00 87.62 335 VAL A N 1
ATOM 2422 C CA . VAL A 1 335 ? -37.598 11.425 88.160 1.00 87.62 335 VAL A CA 1
ATOM 2423 C C . VAL A 1 335 ? -36.515 10.936 89.117 1.00 87.62 335 VAL A C 1
ATOM 2425 O O . VAL A 1 335 ? -36.762 10.866 90.321 1.00 87.62 335 VAL A O 1
ATOM 2428 N N . VAL A 1 336 ? -35.338 10.619 88.582 1.00 90.62 336 VAL A N 1
ATOM 2429 C CA . VAL A 1 336 ? -34.210 10.038 89.327 1.00 90.62 336 VAL A CA 1
ATOM 2430 C C . VAL A 1 336 ? -33.076 11.022 89.579 1.00 90.62 336 VAL A C 1
ATOM 2432 O O . VAL A 1 336 ? -32.985 12.080 88.948 1.00 90.62 336 VAL A O 1
ATOM 2435 N N . ASP A 1 337 ? -32.220 10.682 90.541 1.00 89.88 337 ASP A N 1
ATOM 2436 C CA . ASP A 1 337 ? -30.967 11.386 90.792 1.00 89.88 337 ASP A CA 1
ATOM 2437 C C . ASP A 1 337 ? -29.815 10.899 89.886 1.00 89.88 337 ASP A C 1
ATOM 2439 O O . ASP A 1 337 ? -29.999 10.122 88.954 1.00 89.88 337 ASP A O 1
ATOM 2443 N N . GLN A 1 338 ? -28.591 11.371 90.149 1.00 90.19 338 GLN A N 1
ATOM 2444 C CA . GLN A 1 338 ? -27.389 11.017 89.373 1.00 90.19 338 GLN A CA 1
ATOM 2445 C C . GLN A 1 338 ? -26.957 9.541 89.512 1.00 90.19 338 GLN A C 1
ATOM 2447 O O . GLN A 1 338 ? -25.929 9.162 88.955 1.00 90.19 338 GLN A O 1
ATOM 2452 N N . THR A 1 339 ? -27.691 8.738 90.284 1.00 91.19 339 THR A N 1
ATOM 2453 C CA . THR A 1 339 ? -27.426 7.320 90.558 1.00 91.19 339 THR A CA 1
ATOM 2454 C C . THR A 1 339 ? -28.588 6.403 90.159 1.00 91.19 339 THR A C 1
ATOM 2456 O O . THR A 1 339 ? -28.566 5.236 90.540 1.00 91.19 339 THR A O 1
ATOM 2459 N N . GLY A 1 340 ? -29.581 6.920 89.421 1.00 91.62 340 GLY A N 1
ATOM 2460 C CA . GLY A 1 340 ? -30.760 6.173 88.942 1.00 91.62 340 GLY A CA 1
ATOM 2461 C C . GLY A 1 340 ? -31.844 5.953 90.004 1.00 91.62 340 GLY A C 1
ATOM 2462 O O . GLY A 1 340 ? -32.809 5.219 89.813 1.00 91.62 340 GLY A O 1
ATOM 2463 N N . CYS A 1 341 ? -31.719 6.589 91.174 1.00 92.00 341 CYS A N 1
ATOM 2464 C CA . CYS A 1 341 ? -32.612 6.334 92.301 1.00 92.00 341 CYS A CA 1
ATOM 2465 C C . CYS A 1 341 ? -33.673 7.436 92.486 1.00 92.00 341 CYS A C 1
ATOM 2467 O O . CYS A 1 341 ? -33.397 8.633 92.379 1.00 92.00 341 CYS A O 1
ATOM 2469 N N . ASP A 1 342 ? -34.904 7.029 92.821 1.00 88.06 342 ASP A N 1
ATOM 2470 C CA . ASP A 1 342 ? -36.024 7.928 93.138 1.00 88.06 342 ASP A CA 1
ATOM 2471 C C . ASP A 1 342 ? -35.748 8.759 94.405 1.00 88.06 342 ASP A C 1
ATOM 2473 O O . ASP A 1 342 ? -35.595 8.223 95.511 1.00 88.06 342 ASP A O 1
ATOM 2477 N N . PHE A 1 343 ? -35.805 10.088 94.262 1.00 74.56 343 PHE A N 1
ATOM 2478 C CA . PHE A 1 343 ? -35.702 11.062 95.355 1.00 74.56 343 PHE A CA 1
ATOM 2479 C C . PHE A 1 343 ? -36.657 10.793 96.536 1.00 74.56 343 PHE A C 1
ATOM 2481 O O . PHE A 1 343 ? -36.403 11.256 97.652 1.00 74.56 343 PHE A O 1
ATOM 2488 N N . ASN A 1 344 ? -37.760 10.071 96.320 1.00 65.06 344 ASN A N 1
ATOM 2489 C CA . ASN A 1 344 ? -38.782 9.813 97.332 1.00 65.06 344 ASN A CA 1
ATOM 2490 C C . ASN A 1 344 ? -38.525 8.564 98.198 1.00 65.06 344 ASN A C 1
ATOM 2492 O O . ASN A 1 344 ? -39.210 8.409 99.213 1.00 65.06 344 ASN A O 1
ATOM 2496 N N . ASN A 1 345 ? -37.551 7.696 97.873 1.00 57.78 345 ASN A N 1
ATOM 2497 C CA . ASN A 1 345 ? -37.328 6.434 98.601 1.00 57.78 345 ASN A CA 1
ATOM 2498 C C . ASN A 1 345 ? -35.956 6.303 99.294 1.00 57.78 345 ASN A C 1
ATOM 2500 O O . ASN A 1 345 ? -35.255 5.298 99.185 1.00 57.78 345 ASN A O 1
ATOM 2504 N N . SER A 1 346 ? -35.599 7.290 100.117 1.00 55.75 346 SER A N 1
ATOM 2505 C CA . SER A 1 346 ? -34.453 7.183 101.033 1.00 55.75 346 SER A CA 1
ATOM 2506 C C . SER A 1 346 ? -34.762 6.379 102.318 1.00 55.75 346 SER A C 1
ATOM 2508 O O . SER A 1 346 ? -34.568 6.905 103.416 1.00 55.75 346 SER A O 1
ATOM 2510 N N . ASN A 1 347 ? -35.244 5.122 102.227 1.00 50.50 347 ASN A N 1
ATOM 2511 C CA . ASN A 1 347 ? -35.035 4.106 103.288 1.00 50.50 347 ASN A CA 1
ATOM 2512 C C . ASN A 1 347 ? -35.467 2.653 102.946 1.00 50.50 347 ASN A C 1
ATOM 2514 O O . ASN A 1 347 ? -36.637 2.299 103.077 1.00 50.50 347 ASN A O 1
ATOM 2518 N N . GLY A 1 348 ? -34.480 1.767 102.740 1.00 45.94 348 GLY A N 1
ATOM 2519 C CA . GLY A 1 348 ? -34.565 0.335 103.094 1.00 45.94 348 GLY A CA 1
ATOM 2520 C C . GLY A 1 348 ? -34.493 -0.684 101.936 1.00 45.94 348 GLY A C 1
ATOM 2521 O O . GLY A 1 348 ? -35.444 -0.804 101.179 1.00 45.94 348 GLY A O 1
ATOM 2522 N N . GLY A 1 349 ? -33.455 -1.529 101.809 1.00 46.44 349 GLY A N 1
ATOM 2523 C CA . GLY A 1 349 ? -32.164 -1.545 102.522 1.00 46.44 349 GLY A CA 1
ATOM 2524 C C . GLY A 1 349 ? -31.403 -2.890 102.495 1.00 46.44 349 GLY A C 1
ATOM 2525 O O . GLY A 1 349 ? -31.974 -3.927 102.178 1.00 46.44 349 GLY A O 1
ATOM 2526 N N . SER A 1 350 ? -30.155 -2.855 102.997 1.00 49.34 350 SER A N 1
ATOM 2527 C CA . SER A 1 350 ? -29.249 -3.986 103.351 1.00 49.34 350 SER A CA 1
ATOM 2528 C C . SER A 1 350 ? -28.630 -4.792 102.185 1.00 49.34 350 SER A C 1
ATOM 2530 O O . SER A 1 350 ? -29.306 -5.116 101.225 1.00 49.34 350 SER A O 1
ATOM 2532 N N . SER A 1 351 ? -27.361 -5.231 102.202 1.00 43.47 351 SER A N 1
ATOM 2533 C CA . SER A 1 351 ? -26.309 -5.295 103.252 1.00 43.47 351 SER A CA 1
ATOM 2534 C C . SER A 1 351 ? -24.924 -5.182 102.570 1.00 43.47 351 SER A C 1
ATOM 2536 O O . SER A 1 351 ? -24.825 -5.529 101.402 1.00 43.47 351 SER A O 1
ATOM 2538 N N . SER A 1 352 ? -23.787 -4.802 103.169 1.00 44.94 352 SER A N 1
ATOM 2539 C CA . SER A 1 352 ? -23.354 -4.528 104.564 1.00 44.94 352 SER A CA 1
ATOM 2540 C C . SER A 1 352 ? -22.316 -3.369 104.516 1.00 44.94 352 SER A C 1
ATOM 2542 O O . SER A 1 352 ? -22.171 -2.762 103.465 1.00 44.94 352 SER A O 1
ATOM 2544 N N . GLY A 1 353 ? -21.504 -2.966 105.505 1.00 37.31 353 GLY A N 1
ATOM 2545 C CA . GLY A 1 353 ? -21.197 -3.344 106.896 1.00 37.31 353 GLY A CA 1
ATOM 2546 C C . GLY A 1 353 ? -19.782 -2.819 107.238 1.00 37.31 353 GLY A C 1
ATOM 2547 O O . GLY A 1 353 ? -18.874 -3.056 106.450 1.00 37.31 353 GLY A O 1
ATOM 2548 N N . GLY A 1 354 ? -19.555 -2.105 108.358 1.00 36.44 354 GLY A N 1
ATOM 2549 C CA . GLY A 1 354 ? -18.190 -1.610 108.680 1.00 36.44 354 GLY A CA 1
ATOM 2550 C C . GLY A 1 354 ? -18.030 -0.313 109.498 1.00 36.44 354 GLY A C 1
ATOM 2551 O O . GLY A 1 354 ? -17.300 0.575 109.090 1.00 36.44 354 GLY A O 1
ATOM 2552 N N . SER A 1 355 ? -18.706 -0.212 110.644 1.00 41.62 355 SER A N 1
ATOM 2553 C CA . SER A 1 355 ? -18.457 0.681 111.803 1.00 41.62 355 SER A CA 1
ATOM 2554 C C . SER A 1 355 ? -17.415 1.840 111.751 1.00 41.62 355 SER A C 1
ATOM 2556 O O . SER A 1 355 ? -16.208 1.620 111.771 1.00 41.62 355 SER A O 1
ATOM 2558 N N . SER A 1 356 ? -17.922 3.062 111.994 1.00 42.72 356 SER A N 1
ATOM 2559 C CA . SER A 1 356 ? -17.406 4.089 112.939 1.00 42.72 356 SER A CA 1
ATOM 2560 C C . SER A 1 356 ? -15.974 4.666 112.822 1.00 42.72 356 SER A C 1
ATOM 2562 O O . SER A 1 356 ? -15.017 4.037 113.273 1.00 42.72 356 SER A O 1
ATOM 2564 N N . ASN A 1 357 ? -15.854 5.972 112.523 1.00 35.66 357 ASN A N 1
ATOM 2565 C CA . ASN A 1 357 ? -15.725 7.031 113.556 1.00 35.66 357 ASN A CA 1
ATOM 2566 C C . ASN A 1 357 ? -15.455 8.441 112.978 1.00 35.66 357 ASN A C 1
ATOM 2568 O O . ASN A 1 357 ? -14.621 8.595 112.098 1.00 35.66 357 ASN A O 1
ATOM 2572 N N . GLY A 1 358 ? -15.996 9.478 113.636 1.00 35.25 358 GLY A N 1
ATOM 2573 C CA . GLY A 1 358 ? -15.157 10.635 113.997 1.00 35.25 358 GLY A CA 1
ATOM 2574 C C . GLY A 1 358 ? -15.329 11.986 113.283 1.00 35.25 358 GLY A C 1
ATOM 2575 O O . GLY A 1 358 ? -14.471 12.381 112.506 1.00 35.25 358 GLY A O 1
ATOM 2576 N N . ASN A 1 359 ? -16.262 12.782 113.816 1.00 34.78 359 ASN A N 1
ATOM 2577 C CA . ASN A 1 359 ? -16.140 14.235 114.042 1.00 34.78 359 ASN A CA 1
ATOM 2578 C C . ASN A 1 359 ? -16.457 15.237 112.904 1.00 34.78 359 ASN A C 1
ATOM 2580 O O . ASN A 1 359 ? -16.432 14.941 111.716 1.00 34.78 359 ASN A O 1
ATOM 2584 N N . SER A 1 360 ? -16.831 16.443 113.339 1.00 44.88 360 SER A N 1
ATOM 2585 C CA . SER A 1 360 ? -17.511 17.492 112.579 1.00 44.88 360 SER A CA 1
ATOM 2586 C C . SER A 1 360 ? -16.607 18.614 112.056 1.00 44.88 360 SER A C 1
ATOM 2588 O O . SER A 1 360 ? -15.498 18.816 112.542 1.00 44.88 360 SER A O 1
ATOM 2590 N N . SER A 1 361 ? -17.213 19.446 111.195 1.00 42.47 361 SER A N 1
ATOM 2591 C CA . SER A 1 361 ? -16.975 20.895 111.029 1.00 42.47 361 SER A CA 1
ATOM 2592 C C . SER A 1 361 ? -15.571 21.361 110.614 1.00 42.47 361 SER A C 1
ATOM 2594 O O . SER A 1 361 ? -14.696 21.469 111.464 1.00 42.47 361 SER A O 1
ATOM 2596 N N . SER A 1 362 ? -15.422 21.853 109.376 1.00 37.97 362 SER A N 1
ATOM 2597 C CA . SER A 1 362 ? -15.521 23.299 109.051 1.00 37.97 362 SER A CA 1
ATOM 2598 C C . SER A 1 362 ? -15.094 23.599 107.598 1.00 37.97 362 SER A C 1
ATOM 2600 O O . SER A 1 362 ? -14.215 22.922 107.075 1.00 37.97 362 SER A O 1
ATOM 2602 N N . LEU A 1 363 ? -15.671 24.635 106.973 1.00 39.84 363 LEU A N 1
ATOM 2603 C CA . LEU A 1 363 ? -15.197 25.216 105.699 1.00 39.84 363 LEU A CA 1
ATOM 2604 C C . LEU A 1 363 ? -13.810 25.886 105.863 1.00 39.84 363 LEU A C 1
ATOM 2606 O O . LEU A 1 363 ? -13.424 26.202 106.993 1.00 39.84 363 LEU A O 1
ATOM 2610 N N . PRO A 1 364 ? -13.072 26.128 104.762 1.00 44.69 364 PRO A N 1
ATOM 2611 C CA . PRO A 1 364 ? -13.175 27.451 104.131 1.00 44.69 364 PRO A CA 1
ATOM 2612 C C . PRO A 1 364 ? -13.230 27.450 102.587 1.00 44.69 364 PRO A C 1
ATOM 2614 O O . PRO A 1 364 ? -13.014 26.439 101.924 1.00 44.69 364 PRO A O 1
ATOM 2617 N N . GLU A 1 365 ? -13.543 28.631 102.053 1.00 37.34 365 GLU A N 1
ATOM 2618 C CA . GLU A 1 365 ? -13.625 29.017 100.636 1.00 37.34 365 GLU A CA 1
ATOM 2619 C C . GLU A 1 365 ? -12.225 29.179 99.992 1.00 37.34 365 GLU A C 1
ATOM 2621 O O . GLU A 1 365 ? -11.266 29.447 100.718 1.00 37.34 365 GLU A O 1
ATOM 2626 N N . ASP A 1 366 ? -12.088 29.027 98.660 1.00 39.38 366 ASP A N 1
ATOM 2627 C CA . ASP A 1 366 ? -11.784 30.095 97.658 1.00 39.38 366 ASP A CA 1
ATOM 2628 C C . ASP A 1 366 ? -11.638 29.453 96.223 1.00 39.38 366 ASP A C 1
ATOM 2630 O O . ASP A 1 366 ? -12.065 28.301 96.084 1.00 39.38 366 ASP A O 1
ATOM 2634 N N . PRO A 1 367 ? -11.208 30.094 95.099 1.00 54.84 367 PRO A N 1
ATOM 2635 C CA . PRO A 1 367 ? -12.072 30.147 93.906 1.00 54.84 367 PRO A CA 1
ATOM 2636 C C . PRO A 1 367 ? -11.436 29.651 92.578 1.00 54.84 367 PRO A C 1
ATOM 2638 O O . PRO A 1 367 ? -10.217 29.573 92.428 1.00 54.84 367 PRO A O 1
ATOM 2641 N N . GLY A 1 368 ? -12.253 29.407 91.541 1.00 32.12 368 GLY A N 1
ATOM 2642 C CA . GLY A 1 368 ? -11.736 29.091 90.195 1.00 32.12 368 GLY A CA 1
ATOM 2643 C C . GLY A 1 368 ? -12.793 28.803 89.117 1.00 32.12 368 GLY A C 1
ATOM 2644 O O . GLY A 1 368 ? -13.260 27.679 88.990 1.00 32.12 368 GLY A O 1
ATOM 2645 N N . LEU A 1 369 ? -13.136 29.821 88.320 1.00 30.56 369 LEU A N 1
ATOM 2646 C CA . LEU A 1 369 ? -13.890 29.734 87.047 1.00 30.56 369 LEU A CA 1
ATOM 2647 C C . LEU A 1 369 ? -13.034 29.118 85.912 1.00 30.56 369 LEU A C 1
ATOM 2649 O O . LEU A 1 369 ? -11.812 29.069 86.078 1.00 30.56 369 LEU A O 1
ATOM 2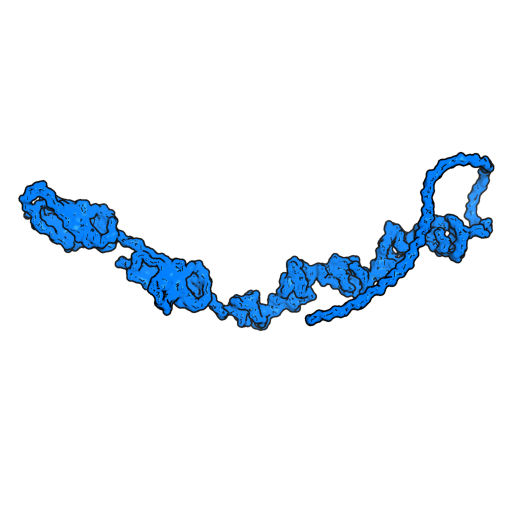653 N N . PRO A 1 370 ? -13.576 28.849 84.697 1.00 44.75 370 PRO A N 1
ATOM 2654 C CA . PRO A 1 370 ? -14.967 28.605 84.249 1.00 44.75 370 PRO A CA 1
ATOM 2655 C C . PRO A 1 370 ? -15.108 27.155 83.683 1.00 44.75 370 PRO A C 1
ATOM 2657 O O . PRO A 1 370 ? -14.126 26.427 83.627 1.00 44.75 370 PRO A O 1
ATOM 2660 N N . GLY A 1 371 ? -16.239 26.602 83.230 1.00 30.25 371 GLY A N 1
ATOM 2661 C CA . GLY A 1 371 ? -17.560 27.126 82.863 1.00 30.25 371 GLY A CA 1
ATOM 2662 C C . GLY A 1 371 ? -17.905 26.713 81.418 1.00 30.25 371 GLY A C 1
ATOM 2663 O O . GLY A 1 371 ? -17.123 26.996 80.518 1.00 30.25 371 GLY A O 1
ATOM 2664 N N . PHE A 1 372 ? -19.059 26.073 81.189 1.00 33.25 372 PHE A N 1
ATOM 2665 C CA . PHE A 1 372 ? -19.668 25.919 79.858 1.00 33.25 372 PHE A CA 1
ATOM 2666 C C . PHE A 1 372 ? -21.198 25.914 79.975 1.00 33.25 372 PHE A C 1
ATOM 2668 O O . PHE A 1 372 ? -21.785 25.043 80.609 1.00 33.25 372 PHE A O 1
ATOM 2675 N N . GLU A 1 373 ? -21.823 26.925 79.373 1.00 34.12 373 GLU A N 1
ATOM 2676 C CA . GLU A 1 373 ? -23.276 27.105 79.308 1.00 34.12 373 GLU A CA 1
ATOM 2677 C C . GLU A 1 373 ? -23.903 26.156 78.277 1.00 34.12 373 GLU A C 1
ATOM 2679 O O . GLU A 1 373 ? -23.449 26.081 77.131 1.00 34.12 373 GLU A O 1
ATOM 2684 N N . ALA A 1 374 ? -25.005 25.501 78.644 1.00 32.78 374 ALA A N 1
ATOM 2685 C CA . ALA A 1 374 ? -25.842 24.778 77.694 1.00 32.78 374 ALA A CA 1
ATOM 2686 C C . ALA A 1 374 ? -26.654 25.772 76.842 1.00 32.78 374 ALA A C 1
ATOM 2688 O O . ALA A 1 374 ? -27.620 26.373 77.310 1.00 32.78 374 ALA A O 1
ATOM 2689 N N . SER A 1 375 ? -26.278 25.943 75.572 1.00 37.44 375 SER A N 1
ATOM 2690 C CA . SER A 1 375 ? -27.023 26.786 74.628 1.00 37.44 375 SER A CA 1
ATOM 2691 C C . SER A 1 375 ? -28.136 26.000 73.933 1.00 37.44 375 SER A C 1
ATOM 2693 O O . SER A 1 375 ? -27.906 25.297 72.952 1.00 37.44 375 SER A O 1
ATOM 2695 N N . LEU A 1 376 ? -29.364 26.163 74.428 1.00 33.06 376 LEU A N 1
ATOM 2696 C CA . LEU A 1 376 ? -30.587 25.704 73.771 1.00 33.06 376 LEU A CA 1
ATOM 2697 C C . LEU A 1 376 ? -30.826 26.505 72.475 1.00 33.06 376 LEU A C 1
ATOM 2699 O O . LEU A 1 376 ? -31.117 27.700 72.533 1.00 33.06 376 LEU A O 1
ATOM 2703 N N . ALA A 1 377 ? -30.753 25.854 71.312 1.00 31.73 377 ALA A N 1
ATOM 2704 C CA . ALA A 1 377 ? -31.013 26.478 70.013 1.00 31.73 377 ALA A CA 1
ATOM 2705 C C . ALA A 1 377 ? -32.296 25.927 69.366 1.00 31.73 377 ALA A C 1
ATOM 2707 O O . ALA A 1 377 ? -32.290 24.900 68.692 1.00 31.73 377 ALA A O 1
ATOM 2708 N N . ILE A 1 378 ? -33.406 26.647 69.546 1.00 37.81 378 ILE A N 1
ATOM 2709 C CA . ILE A 1 378 ? -34.640 26.436 68.776 1.00 37.81 378 ILE A CA 1
ATOM 2710 C C . ILE A 1 378 ? -34.461 27.085 67.397 1.00 37.81 378 ILE A C 1
ATOM 2712 O O . ILE A 1 378 ? -34.266 28.297 67.312 1.00 37.81 378 ILE A O 1
ATOM 2716 N N . ALA A 1 379 ? -34.586 26.307 66.319 1.00 32.28 379 ALA A N 1
ATOM 2717 C CA . ALA A 1 379 ? -34.621 26.817 64.948 1.00 32.28 379 ALA A CA 1
ATOM 2718 C C . ALA A 1 379 ? -36.013 26.602 64.331 1.00 32.28 379 ALA A C 1
ATOM 2720 O O . ALA A 1 379 ? -36.482 25.475 64.183 1.00 32.28 379 ALA A O 1
ATOM 2721 N N . ALA A 1 380 ? -36.691 27.699 63.986 1.00 33.22 380 ALA A N 1
ATOM 2722 C CA . ALA A 1 380 ? -38.026 27.670 63.396 1.00 33.22 380 ALA A CA 1
ATOM 2723 C C . ALA A 1 380 ? -37.982 27.379 61.885 1.00 33.22 380 ALA A C 1
ATOM 2725 O O . ALA A 1 380 ? -37.186 27.968 61.152 1.00 33.22 380 ALA A O 1
ATOM 2726 N N . VAL A 1 381 ? -38.897 26.534 61.403 1.00 32.44 381 VAL A N 1
ATOM 2727 C CA . VAL A 1 381 ? -39.087 26.283 59.966 1.00 32.44 381 VAL A CA 1
ATOM 2728 C C . VAL A 1 381 ? -39.948 27.391 59.354 1.00 32.44 381 VAL A C 1
ATOM 2730 O O . VAL A 1 381 ? -41.157 27.454 59.575 1.00 32.44 381 VAL A O 1
ATOM 2733 N N . CYS A 1 382 ? -39.333 28.251 58.541 1.00 32.22 382 CYS A N 1
ATOM 2734 C CA . CYS A 1 382 ? -40.051 29.194 57.685 1.00 32.22 382 CYS A CA 1
ATOM 2735 C C . CYS A 1 382 ? -40.486 28.511 56.380 1.00 32.22 382 CYS A C 1
ATOM 2737 O O . CYS A 1 382 ? -39.655 28.199 55.529 1.00 32.22 382 CYS A O 1
ATOM 2739 N N . VAL A 1 383 ? -41.795 28.339 56.183 1.00 36.16 383 VAL A N 1
ATOM 2740 C CA . VAL A 1 383 ? -42.363 27.893 54.901 1.00 36.16 383 VAL A CA 1
ATOM 2741 C C . VAL A 1 383 ? -42.416 29.074 53.927 1.00 36.16 383 VAL A C 1
ATOM 2743 O O . VAL A 1 383 ? -43.236 29.978 54.084 1.00 36.16 383 VAL A O 1
ATOM 2746 N N . ALA A 1 384 ? -41.567 29.055 52.899 1.00 37.66 384 ALA A N 1
ATOM 2747 C CA . ALA A 1 384 ? -41.594 30.023 51.805 1.00 37.66 384 ALA A CA 1
ATOM 2748 C C . ALA A 1 384 ? -42.339 29.449 50.586 1.00 37.66 384 ALA A C 1
ATOM 2750 O O . ALA A 1 384 ? -41.783 28.702 49.783 1.00 37.66 384 ALA A O 1
ATOM 2751 N N . PHE A 1 385 ? -43.611 29.822 50.437 1.00 33.41 38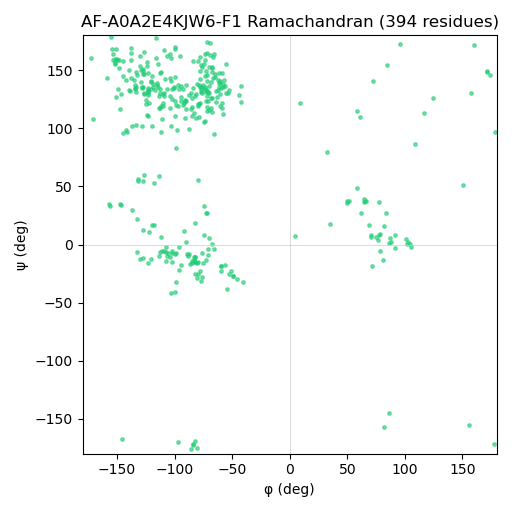5 PHE A N 1
ATOM 2752 C CA . PHE A 1 385 ? -44.395 29.559 49.228 1.00 33.41 385 PHE A CA 1
ATOM 2753 C C . PHE A 1 385 ? -43.898 30.468 48.089 1.00 33.41 385 PHE A C 1
ATOM 2755 O O . PHE A 1 385 ? -44.066 31.684 48.165 1.00 33.41 385 PHE A O 1
ATOM 2762 N N . MET A 1 386 ? -43.334 29.899 47.019 1.00 36.12 386 MET A N 1
ATOM 2763 C CA . MET A 1 386 ? -43.028 30.636 45.786 1.00 36.12 386 MET A CA 1
ATOM 2764 C C . MET A 1 386 ? -43.939 30.183 44.646 1.00 36.12 386 MET A C 1
ATOM 2766 O O . MET A 1 386 ? -43.809 29.088 44.105 1.00 36.12 386 MET A O 1
ATOM 2770 N N . ILE A 1 387 ? -44.874 31.059 44.280 1.00 37.41 387 ILE A N 1
ATOM 2771 C CA . ILE A 1 387 ? -45.754 30.900 43.120 1.00 37.41 387 ILE A CA 1
ATOM 2772 C C . ILE A 1 387 ? -45.005 31.436 41.892 1.00 37.41 387 ILE A C 1
ATOM 2774 O O . ILE A 1 387 ? -44.794 32.641 41.778 1.00 37.41 387 ILE A O 1
ATOM 2778 N N . GLY A 1 388 ? -44.611 30.543 40.978 1.00 33.84 388 GLY A N 1
ATOM 2779 C CA . GLY A 1 388 ? -43.898 30.866 39.735 1.00 33.84 388 GLY A CA 1
ATOM 2780 C C . GLY A 1 388 ? -44.657 30.364 38.506 1.00 33.84 388 GLY A C 1
ATOM 2781 O O . GLY A 1 388 ? -44.799 29.165 38.294 1.00 33.84 388 GLY A O 1
ATOM 2782 N N . THR A 1 389 ? -45.188 31.292 37.717 1.00 39.91 389 THR A N 1
ATOM 2783 C CA . THR A 1 389 ? -46.088 31.072 36.573 1.00 39.91 389 THR A CA 1
ATOM 2784 C C . THR A 1 389 ? -45.552 30.157 35.467 1.00 39.91 389 THR A C 1
ATOM 2786 O O . THR A 1 389 ? -44.415 30.301 35.025 1.00 39.91 389 THR A O 1
ATOM 2789 N N . ARG A 1 390 ? -46.444 29.322 34.908 1.00 37.84 390 ARG A N 1
ATOM 2790 C CA . ARG A 1 390 ? -46.268 28.670 33.597 1.00 37.84 390 ARG A CA 1
ATOM 2791 C C . ARG A 1 390 ? -45.958 29.706 32.510 1.00 37.84 390 ARG A C 1
ATOM 2793 O O . ARG A 1 390 ? -46.778 30.598 32.308 1.00 37.84 390 ARG A O 1
ATOM 2800 N N . ASN A 1 391 ? -44.916 29.469 31.717 1.00 38.53 391 ASN A N 1
ATOM 2801 C CA . ASN A 1 391 ? -44.876 29.898 30.320 1.00 38.53 391 ASN A CA 1
ATOM 2802 C C . ASN A 1 391 ? -44.844 28.663 29.417 1.00 38.53 391 ASN A C 1
ATOM 2804 O O . ASN A 1 391 ? -44.208 27.658 29.728 1.00 38.53 391 ASN A O 1
ATOM 2808 N N . ARG A 1 392 ? -45.603 28.741 28.326 1.00 38.72 392 ARG A N 1
ATOM 2809 C CA . ARG A 1 392 ? -45.738 27.718 27.291 1.00 38.72 392 ARG A CA 1
ATOM 2810 C C . ARG A 1 392 ? -45.276 28.377 26.005 1.00 38.72 392 ARG A C 1
ATOM 2812 O O . ARG A 1 392 ? -46.047 29.139 25.429 1.00 38.72 392 ARG A O 1
ATOM 2819 N N . GLU A 1 393 ? -44.057 28.086 25.581 1.00 44.16 393 GLU A N 1
ATOM 2820 C CA . GLU A 1 393 ? -43.596 28.463 24.249 1.00 44.16 393 GLU A CA 1
ATOM 2821 C C . GLU A 1 393 ? -43.662 27.253 23.324 1.00 44.16 393 GLU A C 1
ATOM 2823 O O . GLU A 1 393 ? -43.352 26.120 23.691 1.00 44.16 393 GLU A O 1
ATOM 2828 N N . SER A 1 394 ? -44.195 27.519 22.141 1.00 44.50 394 SER A N 1
ATOM 2829 C CA . SER A 1 394 ? -44.252 26.622 21.001 1.00 44.50 394 SER A CA 1
ATOM 2830 C C . SER A 1 394 ? -43.203 27.085 20.007 1.00 44.50 394 SER A C 1
ATOM 2832 O O . SER A 1 394 ? -43.269 28.243 19.593 1.00 44.50 394 SER A O 1
ATOM 2834 N N . GLU A 1 395 ? -42.330 26.192 19.561 1.00 48.72 395 GLU A N 1
ATOM 2835 C CA . GLU A 1 395 ? -41.548 26.404 18.344 1.00 48.72 395 GLU A CA 1
ATOM 2836 C C . GLU A 1 395 ? -41.773 25.255 17.353 1.00 48.72 395 GLU A C 1
ATOM 2838 O O . GLU A 1 395 ? -42.226 24.175 17.737 1.00 48.72 395 GLU A O 1
ATOM 2843 N N . ASN A 1 396 ? -41.573 25.606 16.079 1.00 44.53 396 ASN A N 1
ATOM 2844 C CA . ASN A 1 396 ? -42.041 24.944 14.854 1.00 44.53 396 ASN A CA 1
ATOM 2845 C C . ASN A 1 396 ? -41.604 23.485 14.664 1.00 44.53 396 ASN A C 1
ATOM 2847 O O . ASN A 1 396 ? -40.402 23.207 14.858 1.00 44.53 396 ASN A O 1
#

pLDDT: mean 83.43, std 18.74, range [30.25, 97.19]

Secondary structure (DSSP, 8-state):
--EEEEEESPTTEEE-SSEEEEEEEEESBSEEEEEETTEEEEEEPPB-SSTT---EEEEEEE--SEEEEEEEEEE-TTS-EEEEEEEEEEPPP--EEEEEESPTTEEE-SSEEEEEEEEES-SEEEEEETTEEE--SS--SSSEEEEE--SB-PEEEEEEE-TT--EEEEEEEEEE--TT--SS-SSS-TTT-SSSSPPTTPPB-TTS-BTTT--SS-SSS-TTT-S-TT--TT--B-TTS-BTTS--SSSSSS-TTT-S-SSPPTT----TTS--TTT--SS-SSS-TTT-S-TT--TTPPP-TTS--TTT--SS-SSS-TTT-S-TT--TT--B-TTS-BTT----------------------------------------------------

Mean predicted aligned error: 17.52 Å

Nearest PDB structures (foldseek):
  2ox5-assembly1_Y  TM=7.514E-01  e=1.941E-02  Paracoccus denitrificans
  2iep-assembly1_A  TM=3.738E-01  e=8.444E-05  Rattus norvegicus
  2oxh-assembly2_B  TM=7.261E-01  e=2.771E-02  Paracoccus denitrificans
  7s64-assembly1_A  TM=4.380E-01  e=1.205E-04  Xenopus laevis
  7cmg-assembly1_A  TM=2.814E-01  e=7.277E-02  Porphyromonas gingivalis ATCC 33277

Radius of gyration: 60.78 Å; Cα contacts (8 Å, |Δi|>4): 762; chains: 1; bounding box: 110×50×176 Å

Foldseek 3Di:
DFDKEWPPDAAAAEAQDQKGKTKMWTAQFCWKFKDKQPHTDDIDHDDHDPDPDTDIDIDIDGDDAAKIKIKIWTAHPVRDIDIYIHIYHYHQPDWDKDWPDDAAAAEDEDFKDKIFIDTDQFPDKFKDKQNHTFDFDDDDPDRITMTGYDAAKIKIKMWTAHPVGDIDMDIGIYHYHDQQDDPCPQRAHPVQAPQPNDHPPAHADNRSDGQQRDQQQPQPHGPVQAPPNNDHPPANDDNRSDGQQRDDPQQQPAGPVQAPPNNAHPPAHADNRSDHQCRDQQCPLPAGPVQAPPNNAHPPANADNRRDGQCRDQQQPQPAGPVQAPPNNDHPPANDDSRNDHPVDPDDDDDDDDDDDDDDDDDDDDDDDDDDDDDDDDDDDDDDDDDDDDDDDDDD

Solvent-accessible surface area (backbone atoms only — not comparable to full-atom values): 24366 Å² total; per-residue (Å²): 120,76,47,64,41,70,69,30,62,52,70,72,38,78,37,81,60,56,59,42,64,38,31,31,42,51,37,46,22,64,38,32,33,37,24,48,71,85,43,82,72,44,80,44,80,60,46,68,88,70,79,100,57,82,43,74,47,75,50,73,46,81,49,67,74,42,81,42,41,40,32,45,38,40,31,26,90,87,72,47,74,53,73,36,74,29,42,32,31,21,56,78,72,77,62,48,53,41,66,77,28,60,57,70,67,44,70,49,68,74,64,58,48,67,39,29,46,51,78,36,63,61,68,50,73,52,40,25,47,72,82,44,80,53,74,70,75,56,94,54,97,70,55,46,41,34,38,76,59,63,69,47,71,43,38,44,30,44,41,33,28,29,89,87,66,53,76,46,61,31,74,29,41,32,32,27,57,58,89,75,43,43,90,46,64,72,83,41,31,61,93,59,34,76,34,87,73,43,67,70,89,58,73,53,52,98,37,30,38,30,67,85,71,38,44,89,42,62,70,85,42,31,62,84,64,34,80,32,88,72,44,62,69,86,49,72,50,52,102,39,29,40,29,67,79,73,37,48,91,47,61,72,84,43,34,59,75,63,33,77,38,88,70,41,61,70,86,54,74,55,54,96,37,30,36,32,68,82,71,38,46,90,45,64,69,86,41,34,62,81,66,37,77,34,89,73,42,65,70,87,55,70,52,52,100,36,26,37,24,72,86,67,34,44,88,42,62,70,83,46,36,60,83,63,34,79,35,86,73,49,62,72,82,55,70,54,52,96,37,33,39,54,81,86,66,90,73,88,81,89,86,87,87,85,82,89,86,86,89,80,89,81,87,84,88,86,89,84,86,86,87,84,83,86,80,86,80,88,81,83,87,80,87,80,87,80,91,77,82,89,80,88,86,85,83,135